Protein AF-Q0TXL8-F1 (afdb_monomer_lite)

Radius of gyration: 33.81 Å; chains: 1; bounding box: 106×69×89 Å

Organism: Phaeosphaeria nodorum (strain SN15 / ATCC MYA-4574 / FGSC 10173) (NCBI:txid321614)

pLDDT: mean 81.09, std 12.78, range [31.62, 95.88]

Structure (mmCIF, N/CA/C/O backbone):
data_AF-Q0TXL8-F1
#
_entry.id   AF-Q0TXL8-F1
#
loop_
_atom_site.group_PDB
_atom_site.id
_atom_site.type_symbol
_atom_site.label_atom_id
_atom_site.label_alt_id
_atom_site.label_comp_id
_atom_site.label_asym_id
_atom_site.label_entity_id
_atom_site.label_seq_id
_atom_site.pdbx_PDB_ins_code
_atom_site.Cartn_x
_atom_site.Cartn_y
_atom_site.Cartn_z
_atom_site.occupancy
_atom_site.B_iso_or_equiv
_atom_site.auth_seq_id
_atom_site.auth_comp_id
_atom_site.auth_asym_id
_atom_site.auth_atom_id
_atom_site.pdbx_PDB_model_num
ATOM 1 N N . MET A 1 1 ? 20.445 11.467 -22.852 1.00 56.72 1 MET A N 1
ATOM 2 C CA . MET A 1 1 ? 19.374 11.534 -23.866 1.00 56.72 1 MET A CA 1
ATOM 3 C C . MET A 1 1 ? 18.549 12.760 -23.551 1.00 56.72 1 MET A C 1
ATOM 5 O O . MET A 1 1 ? 18.000 12.810 -22.459 1.00 56.72 1 MET A O 1
ATOM 9 N N . GLN A 1 2 ? 18.540 13.765 -24.423 1.00 62.41 2 GLN A N 1
ATOM 10 C CA . GLN A 1 2 ? 17.634 14.899 -24.260 1.00 62.41 2 GLN A CA 1
ATOM 11 C C . GLN A 1 2 ? 16.339 14.538 -24.983 1.00 62.41 2 GLN A C 1
ATOM 13 O O . GLN A 1 2 ? 16.354 14.336 -26.190 1.00 62.41 2 GLN A O 1
ATOM 18 N N . TYR A 1 3 ? 15.254 14.383 -24.232 1.00 74.94 3 TYR A N 1
ATOM 19 C CA . TYR A 1 3 ? 13.990 13.873 -24.749 1.00 74.94 3 TYR A CA 1
ATOM 20 C C . TYR A 1 3 ? 12.882 14.898 -24.486 1.00 74.94 3 TYR A C 1
ATOM 22 O O . TYR A 1 3 ? 12.661 15.319 -23.347 1.00 74.94 3 TYR A O 1
ATOM 30 N N . LEU A 1 4 ? 12.237 15.363 -25.557 1.00 84.19 4 LEU A N 1
ATOM 31 C CA . LEU A 1 4 ? 11.213 16.405 -25.516 1.00 84.19 4 LEU A CA 1
ATOM 32 C C . LEU A 1 4 ? 9.826 15.771 -25.647 1.00 84.19 4 LEU A C 1
ATOM 34 O O . LEU A 1 4 ? 9.592 14.963 -26.540 1.00 84.19 4 LEU A O 1
ATOM 38 N N . SER A 1 5 ? 8.901 16.160 -24.771 1.00 84.06 5 SER A N 1
ATOM 39 C CA . SER A 1 5 ? 7.500 15.726 -24.806 1.00 84.06 5 SER A CA 1
ATOM 40 C C . SER A 1 5 ? 6.588 16.910 -24.504 1.00 84.06 5 SER A C 1
ATOM 42 O O . SER A 1 5 ? 6.912 17.732 -23.644 1.00 84.06 5 SER A O 1
ATOM 44 N N . LEU A 1 6 ? 5.452 16.992 -25.202 1.00 81.94 6 LEU A N 1
ATOM 45 C CA . LEU A 1 6 ? 4.417 18.003 -24.955 1.00 81.94 6 LEU A CA 1
ATOM 46 C C . LEU A 1 6 ? 3.639 17.719 -23.678 1.00 81.94 6 LEU A C 1
ATOM 48 O O . LEU A 1 6 ? 3.363 18.627 -22.898 1.00 81.94 6 LEU A O 1
ATOM 52 N N . THR A 1 7 ? 3.281 16.455 -23.480 1.00 81.75 7 THR A N 1
ATOM 53 C CA . THR A 1 7 ? 2.513 15.998 -22.330 1.00 81.75 7 THR A CA 1
ATOM 54 C C . THR A 1 7 ? 3.448 15.455 -21.255 1.00 81.75 7 THR A C 1
ATOM 56 O O . THR A 1 7 ? 4.485 14.854 -21.573 1.00 81.75 7 THR A O 1
ATOM 59 N N . PRO A 1 8 ? 3.105 15.648 -19.970 1.00 81.81 8 PRO A N 1
ATOM 60 C CA . PRO A 1 8 ? 3.844 15.022 -18.890 1.00 81.81 8 PRO A CA 1
ATOM 61 C C . PRO A 1 8 ? 3.716 13.501 -18.990 1.00 81.81 8 PRO A C 1
ATOM 63 O O . PRO A 1 8 ? 2.647 12.973 -19.295 1.00 81.81 8 PRO A O 1
ATOM 66 N N . ILE A 1 9 ? 4.807 12.791 -18.708 1.00 80.69 9 ILE A N 1
ATOM 67 C CA . ILE A 1 9 ? 4.791 11.325 -18.667 1.00 80.69 9 ILE A CA 1
ATOM 68 C C . ILE A 1 9 ? 3.831 10.837 -17.572 1.00 80.69 9 ILE A C 1
ATOM 70 O O . ILE A 1 9 ? 3.977 11.192 -16.400 1.00 80.69 9 ILE A O 1
ATOM 74 N N . ALA A 1 10 ? 2.882 9.976 -17.949 1.00 76.12 10 ALA A N 1
ATOM 75 C CA . ALA A 1 10 ? 1.952 9.337 -17.025 1.00 76.12 10 ALA A CA 1
ATOM 76 C C . ALA A 1 10 ? 2.601 8.124 -16.335 1.00 76.12 10 ALA A C 1
ATOM 78 O O . ALA A 1 10 ? 2.875 7.102 -16.964 1.00 76.12 10 ALA A O 1
ATOM 79 N N . LEU A 1 11 ? 2.824 8.214 -15.021 1.00 76.50 11 LEU A N 1
ATOM 80 C CA . LEU A 1 11 ? 3.403 7.112 -14.241 1.00 76.50 11 LEU A CA 1
ATOM 81 C C . LEU A 1 11 ? 2.407 5.966 -13.979 1.00 76.50 11 LEU A C 1
ATOM 83 O O . LEU A 1 11 ? 2.832 4.822 -13.872 1.00 76.50 11 LEU A O 1
ATOM 87 N N . ALA A 1 12 ? 1.102 6.246 -13.933 1.00 71.75 12 ALA A N 1
ATOM 88 C CA . ALA A 1 12 ? 0.036 5.240 -13.838 1.00 71.75 12 ALA A CA 1
ATOM 89 C C . ALA A 1 12 ? -0.529 4.898 -15.228 1.00 71.75 12 ALA A C 1
ATOM 91 O O . ALA A 1 12 ? -0.406 5.718 -16.140 1.00 71.75 12 ALA A O 1
ATOM 92 N N . LEU A 1 13 ? -1.126 3.709 -15.392 1.00 66.50 13 LEU A N 1
ATOM 93 C CA . LEU A 1 13 ? -1.783 3.290 -16.641 1.00 66.50 13 LEU A CA 1
ATOM 94 C C . LEU A 1 13 ? -2.999 4.181 -16.953 1.00 66.50 13 LEU A C 1
ATOM 96 O O . LEU A 1 13 ? -3.841 4.417 -16.084 1.00 66.50 13 LEU A O 1
ATOM 100 N N . ASP A 1 14 ? -3.083 4.658 -18.200 1.00 54.38 14 ASP A N 1
ATOM 101 C CA . ASP A 1 14 ? -4.099 5.616 -18.675 1.00 54.38 14 ASP A CA 1
ATOM 102 C C . ASP A 1 14 ? -5.503 4.982 -18.786 1.00 54.38 14 ASP A C 1
ATOM 104 O O . ASP A 1 14 ? -6.518 5.666 -18.654 1.00 54.38 14 ASP A O 1
ATOM 108 N N . ASP A 1 15 ? -5.581 3.649 -18.895 1.00 49.91 15 ASP A N 1
ATOM 109 C CA . ASP A 1 15 ? -6.841 2.887 -18.976 1.00 49.91 15 ASP A CA 1
ATOM 110 C C . ASP A 1 15 ? -7.760 3.107 -17.763 1.00 49.91 15 ASP A C 1
ATOM 112 O O . ASP A 1 15 ? -8.977 2.941 -17.844 1.00 49.91 15 ASP A O 1
ATOM 116 N N . LYS A 1 16 ? -7.208 3.556 -16.628 1.00 49.69 16 LYS A N 1
ATOM 117 C CA . LYS A 1 16 ? -7.986 3.885 -15.424 1.00 49.69 16 LYS A CA 1
ATOM 118 C C . LYS A 1 16 ? -8.572 5.295 -15.422 1.00 49.69 16 LYS A C 1
ATOM 120 O O . LYS A 1 16 ? -9.479 5.552 -14.635 1.00 49.69 16 LYS A O 1
ATOM 125 N N . ILE A 1 17 ? -8.110 6.191 -16.296 1.00 40.09 17 ILE A N 1
ATOM 126 C CA . ILE A 1 17 ? -8.657 7.552 -16.430 1.00 40.09 17 ILE A CA 1
ATOM 127 C C . ILE A 1 17 ? -9.973 7.527 -17.235 1.00 40.09 17 ILE A C 1
ATOM 129 O O . ILE A 1 17 ? -10.824 8.399 -17.053 1.00 40.09 17 ILE A O 1
ATOM 133 N N . ARG A 1 18 ? -10.196 6.487 -18.057 1.00 31.62 18 ARG A N 1
ATOM 134 C CA . ARG A 1 18 ? -11.408 6.311 -18.881 1.00 31.62 18 ARG A CA 1
ATOM 135 C C . ARG A 1 18 ? -12.488 5.397 -18.297 1.00 31.62 18 ARG A C 1
ATOM 137 O O . ARG A 1 18 ? -13.559 5.327 -18.891 1.00 31.62 18 ARG A O 1
ATOM 144 N N . HIS A 1 19 ? -12.269 4.763 -17.142 1.00 33.50 19 HIS A N 1
ATOM 145 C CA . HIS A 1 19 ? -13.317 4.026 -16.423 1.00 33.50 19 HIS A CA 1
ATOM 146 C C . HIS A 1 19 ? -13.892 4.860 -15.266 1.00 33.50 19 HIS A C 1
ATOM 148 O O . HIS A 1 19 ? -13.381 4.802 -14.144 1.00 33.50 19 HIS A O 1
ATOM 154 N N . PRO A 1 20 ? -14.971 5.631 -15.495 1.00 35.94 20 PRO A N 1
ATOM 155 C CA . PRO A 1 20 ? -15.720 6.289 -14.436 1.00 35.94 20 PRO A CA 1
ATOM 156 C C . PRO A 1 20 ? -16.658 5.281 -13.756 1.00 35.94 20 PRO A C 1
ATOM 158 O O . PRO A 1 20 ? -17.871 5.410 -13.853 1.00 35.94 20 PRO A O 1
ATOM 161 N N . SER A 1 21 ? -16.126 4.252 -13.098 1.00 37.69 21 SER A N 1
ATOM 162 C CA . SER A 1 21 ? -16.946 3.378 -12.248 1.00 37.69 21 SER A CA 1
ATOM 163 C C . SER A 1 21 ? -16.075 2.502 -11.358 1.00 37.69 21 SER A C 1
ATOM 165 O O . SER A 1 21 ? -15.534 1.496 -11.811 1.00 37.69 21 SER A O 1
ATOM 167 N N . TRP A 1 22 ? -15.974 2.857 -10.080 1.00 37.03 22 TRP A N 1
ATOM 168 C CA . TRP A 1 22 ? -15.694 1.872 -9.037 1.00 37.03 22 TRP A CA 1
ATOM 169 C C . TRP A 1 22 ? -16.624 2.180 -7.869 1.00 37.03 22 TRP A C 1
ATOM 171 O O . TRP A 1 22 ? -16.309 2.975 -6.984 1.00 37.03 22 TRP A O 1
ATOM 181 N N . ASP A 1 23 ? -17.808 1.577 -7.959 1.00 40.09 23 ASP A N 1
ATOM 182 C CA . ASP A 1 23 ? -18.954 1.750 -7.078 1.00 40.09 23 ASP A CA 1
ATOM 183 C C . ASP A 1 23 ? -18.609 1.425 -5.620 1.00 40.09 23 ASP A C 1
ATOM 185 O O . ASP A 1 23 ? -18.385 0.272 -5.244 1.00 40.09 23 ASP A O 1
ATOM 189 N N . ALA A 1 24 ? -18.571 2.465 -4.789 1.00 37.16 24 ALA A N 1
ATOM 190 C CA . ALA A 1 24 ? -19.010 2.416 -3.394 1.00 37.16 24 ALA A CA 1
ATOM 191 C C . ALA A 1 24 ? -19.068 3.828 -2.802 1.00 37.16 24 ALA A C 1
ATOM 193 O O . ALA A 1 24 ? -18.253 4.199 -1.959 1.00 37.16 24 ALA A O 1
ATOM 194 N N . ALA A 1 25 ? -20.044 4.599 -3.278 1.00 40.66 25 ALA A N 1
ATOM 195 C CA . ALA A 1 25 ? -20.776 5.622 -2.530 1.00 40.66 25 ALA A CA 1
ATOM 196 C C . ALA A 1 25 ? -21.953 6.084 -3.410 1.00 40.66 25 ALA A C 1
ATOM 198 O O . ALA A 1 25 ? -22.008 7.244 -3.813 1.00 40.66 25 ALA A O 1
ATOM 199 N N . PHE A 1 26 ? -22.852 5.157 -3.769 1.00 40.50 26 PHE A N 1
ATOM 200 C CA . PHE A 1 26 ? -23.896 5.363 -4.788 1.00 40.50 26 PHE A CA 1
ATOM 201 C C . PHE A 1 26 ? -24.710 6.657 -4.564 1.00 40.50 26 PHE A C 1
ATOM 203 O O . PHE A 1 26 ? -24.954 7.397 -5.509 1.00 40.50 26 PHE A O 1
ATOM 210 N N . GLU A 1 27 ? -24.995 7.036 -3.314 1.00 44.97 27 GLU A N 1
ATOM 211 C CA . GLU A 1 27 ? -25.793 8.236 -3.009 1.00 44.97 27 GLU A CA 1
ATOM 212 C C . GLU A 1 27 ? -25.020 9.568 -3.002 1.00 44.97 27 GLU A C 1
ATOM 214 O O . GLU A 1 27 ? -25.599 10.641 -3.213 1.00 44.97 27 GLU A O 1
ATOM 219 N N . GLU A 1 28 ? -23.720 9.551 -2.701 1.00 49.50 28 GLU A N 1
ATOM 220 C CA . GLU A 1 28 ? -22.898 10.771 -2.688 1.00 49.50 28 GLU A CA 1
ATOM 221 C C . GLU A 1 28 ? -22.276 11.022 -4.065 1.00 49.50 28 GLU A C 1
ATOM 223 O O . GLU A 1 28 ? -22.143 12.170 -4.497 1.00 49.50 28 GLU A O 1
ATOM 228 N N . GLU A 1 29 ? -21.993 9.946 -4.800 1.00 45.44 29 GLU A N 1
ATOM 229 C CA . GLU A 1 29 ? -21.560 9.987 -6.187 1.00 45.44 29 GLU A CA 1
ATOM 230 C C . GLU A 1 29 ? -22.698 10.396 -7.125 1.00 45.44 29 GLU A C 1
ATOM 232 O O . GLU A 1 29 ? -22.453 11.193 -8.023 1.00 45.44 29 GLU A O 1
ATOM 237 N N . GLU A 1 30 ? -23.949 9.973 -6.903 1.00 51.06 30 GLU A N 1
ATOM 238 C CA . GLU A 1 30 ? -25.090 10.506 -7.663 1.00 51.06 30 GLU A CA 1
ATOM 239 C C . GLU A 1 30 ? -25.278 12.002 -7.432 1.00 51.06 30 GLU A C 1
ATOM 241 O O . GLU A 1 30 ? -25.480 12.752 -8.388 1.00 51.06 30 GLU A O 1
ATOM 246 N N . ARG A 1 31 ? -25.120 12.478 -6.191 1.00 56.12 31 ARG A N 1
ATOM 247 C CA . ARG A 1 31 ? -25.151 13.916 -5.889 1.00 56.12 31 ARG A CA 1
ATOM 248 C C . ARG A 1 31 ? -23.994 14.666 -6.544 1.00 56.12 31 ARG A C 1
ATOM 250 O O . ARG A 1 31 ? -24.201 15.759 -7.076 1.00 56.12 31 ARG A O 1
ATOM 257 N N . GLU A 1 32 ? -22.789 14.098 -6.566 1.00 59.81 32 GLU A N 1
ATOM 258 C CA . GLU A 1 32 ? -21.654 14.689 -7.281 1.00 59.81 32 GLU A CA 1
ATOM 259 C C . GLU A 1 32 ? -21.799 14.622 -8.803 1.00 59.81 32 GLU A C 1
ATOM 261 O O . GLU A 1 32 ? -21.449 15.594 -9.469 1.00 59.81 32 GLU A O 1
ATOM 266 N N . ARG A 1 33 ? -22.350 13.541 -9.364 1.00 61.72 33 ARG A N 1
ATOM 267 C CA . ARG A 1 33 ? -22.678 13.407 -10.791 1.00 61.72 33 ARG A CA 1
ATOM 268 C C . ARG A 1 33 ? -23.729 14.428 -11.183 1.00 61.72 33 ARG A C 1
ATOM 270 O O . ARG A 1 33 ? -23.522 15.141 -12.157 1.00 61.72 33 ARG A O 1
ATOM 277 N N . GLN A 1 34 ? -24.787 14.593 -10.393 1.00 75.31 34 GLN A N 1
ATOM 278 C CA . GLN A 1 34 ? -25.796 15.631 -10.603 1.00 75.31 34 GLN A CA 1
ATOM 279 C C . GLN A 1 34 ? -25.189 17.035 -10.491 1.00 75.31 34 GLN A C 1
ATOM 281 O O . GLN A 1 34 ? -25.485 17.903 -11.308 1.00 75.31 34 GLN A O 1
ATOM 286 N N . ARG A 1 35 ? -24.294 17.279 -9.524 1.00 79.81 35 ARG A N 1
ATOM 287 C CA . ARG A 1 35 ? -23.595 18.567 -9.390 1.00 79.81 35 ARG A CA 1
ATOM 288 C C . ARG A 1 35 ? -22.661 18.836 -10.571 1.00 79.81 35 ARG A C 1
ATOM 290 O O . ARG A 1 35 ? -22.640 19.959 -11.068 1.00 79.81 35 ARG A O 1
ATOM 297 N N . LYS A 1 36 ? -21.913 17.829 -11.031 1.00 75.56 36 LYS A N 1
ATOM 298 C CA . LYS A 1 36 ? -21.054 17.899 -12.222 1.00 75.56 36 LYS A CA 1
ATOM 299 C C . LYS A 1 36 ? -21.884 18.100 -13.485 1.00 75.56 36 LYS A C 1
ATOM 301 O O . LYS A 1 36 ? -21.520 18.947 -14.282 1.00 75.56 36 LYS A O 1
ATOM 306 N N . ALA A 1 37 ? -23.020 17.423 -13.629 1.00 82.06 37 ALA A N 1
ATOM 307 C CA . ALA A 1 37 ? -23.952 17.623 -14.736 1.00 82.06 37 ALA A CA 1
ATOM 308 C C . ALA A 1 37 ? -24.493 19.060 -14.757 1.00 82.06 37 ALA A C 1
ATOM 310 O O . ALA A 1 37 ? -24.412 19.723 -15.786 1.00 82.06 37 ALA A O 1
ATOM 311 N N . ARG A 1 38 ? -24.911 19.599 -13.600 1.00 84.50 38 ARG A N 1
ATOM 312 C CA . ARG A 1 38 ? -25.309 21.014 -13.462 1.00 84.50 38 ARG A CA 1
ATOM 313 C C . ARG A 1 38 ? -24.158 21.981 -13.755 1.00 84.50 38 ARG A C 1
ATOM 315 O O . ARG A 1 38 ? -24.383 23.053 -14.305 1.00 84.50 38 ARG A O 1
ATOM 322 N N . LEU A 1 39 ? -22.923 21.637 -13.382 1.00 81.62 39 LEU A N 1
ATOM 323 C CA . LEU A 1 39 ? -21.729 22.422 -13.719 1.00 81.62 39 LEU A CA 1
ATOM 324 C C . LEU A 1 39 ? -21.423 22.371 -15.216 1.00 81.62 39 LEU A C 1
ATOM 326 O O . LEU A 1 39 ? -21.069 23.397 -15.773 1.00 81.62 39 LEU A O 1
ATOM 330 N N . VAL A 1 40 ? -21.593 21.221 -15.868 1.00 80.50 40 VAL A N 1
ATOM 331 C CA . VAL A 1 40 ? -21.452 21.062 -17.320 1.00 80.50 40 VAL A CA 1
ATOM 332 C C . VAL A 1 40 ? -22.535 21.853 -18.051 1.00 80.50 40 VAL A C 1
ATOM 334 O O . VAL A 1 40 ? -22.221 22.539 -19.014 1.00 80.50 40 VAL A O 1
ATOM 337 N N . GLU A 1 41 ? -23.782 21.851 -17.575 1.00 83.75 41 GLU A N 1
ATOM 338 C CA . GLU A 1 41 ? -24.828 22.742 -18.097 1.00 83.75 41 GLU A CA 1
ATOM 339 C C . GLU A 1 41 ? -24.472 24.218 -17.901 1.00 83.75 41 GLU A C 1
ATOM 341 O O . GLU A 1 41 ? -24.547 24.995 -18.848 1.00 83.75 41 GLU A O 1
ATOM 346 N N . LYS A 1 42 ? -23.985 24.613 -16.719 1.00 80.00 42 LYS A N 1
ATOM 347 C CA . LYS A 1 42 ? -23.489 25.981 -16.486 1.00 80.00 42 LYS A CA 1
ATOM 348 C C . LYS A 1 42 ? -22.271 26.339 -17.340 1.00 80.00 42 LYS A C 1
ATOM 350 O O . LYS A 1 42 ? -22.129 27.498 -17.721 1.00 80.00 42 LYS A O 1
ATOM 355 N N . LEU A 1 43 ? -21.406 25.374 -17.642 1.00 73.31 43 LEU A N 1
ATOM 356 C CA . LEU A 1 43 ? -20.269 25.537 -18.545 1.00 73.31 43 LEU A CA 1
ATOM 357 C C . LEU A 1 43 ? -20.727 25.671 -19.993 1.00 73.31 43 LEU A C 1
ATOM 359 O O . LEU A 1 43 ? -20.118 26.447 -20.705 1.00 73.31 43 LEU A O 1
ATOM 363 N N . LYS A 1 44 ? -21.808 25.002 -20.418 1.00 71.75 44 LYS A N 1
ATOM 364 C CA . LYS A 1 44 ? -22.435 25.237 -21.733 1.00 71.75 44 LYS A CA 1
ATOM 365 C C . LYS A 1 44 ? -23.011 26.653 -21.848 1.00 71.75 44 LYS A C 1
ATOM 367 O O . LYS A 1 44 ? -23.018 27.210 -22.939 1.00 71.75 44 LYS A O 1
ATOM 372 N N . LEU A 1 45 ? -23.473 27.231 -20.733 1.00 75.25 45 LEU A N 1
ATOM 373 C CA . LEU A 1 45 ? -23.918 28.632 -20.660 1.00 75.25 45 LEU A CA 1
ATOM 374 C C . LEU A 1 45 ? -22.749 29.634 -20.680 1.00 75.25 45 LEU A C 1
ATOM 376 O O . LEU A 1 45 ? -22.966 30.810 -20.956 1.00 75.25 45 LEU A O 1
ATOM 380 N N . HIS A 1 46 ? -21.521 29.192 -20.394 1.00 65.44 46 HIS A N 1
ATOM 381 C CA . HIS A 1 46 ? -20.319 29.988 -20.621 1.00 65.44 46 HIS A CA 1
ATOM 382 C C . HIS A 1 46 ? -19.789 29.673 -22.021 1.00 65.44 46 HIS A C 1
ATOM 384 O O . HIS A 1 46 ? -19.525 28.523 -22.354 1.00 65.44 46 HIS A O 1
ATOM 390 N N . THR A 1 47 ? -19.550 30.682 -22.853 1.00 57.59 47 THR A N 1
ATOM 391 C CA . THR A 1 47 ? -18.769 30.502 -24.084 1.00 57.59 47 THR A CA 1
ATOM 392 C C . THR A 1 47 ? -17.305 30.259 -23.727 1.00 57.59 47 THR A C 1
ATOM 394 O O . THR A 1 47 ? -16.450 31.129 -23.878 1.00 57.59 47 THR A O 1
ATOM 397 N N . VAL A 1 48 ? -16.988 29.058 -23.241 1.00 56.62 48 VAL A N 1
ATOM 398 C CA . VAL A 1 48 ? -15.631 28.530 -23.319 1.00 56.62 48 VAL A CA 1
ATOM 399 C C . VAL A 1 48 ? -15.429 28.197 -24.789 1.00 56.62 48 VAL A C 1
ATOM 401 O O . VAL A 1 48 ? -15.767 27.109 -25.249 1.00 56.62 48 VAL A O 1
ATOM 404 N N . ILE A 1 49 ? -14.951 29.178 -25.556 1.00 59.28 49 ILE A N 1
ATOM 405 C CA . ILE A 1 49 ? -14.560 28.981 -26.950 1.00 59.28 49 ILE A CA 1
ATOM 406 C C . ILE A 1 49 ? -13.307 28.102 -26.920 1.00 59.28 49 ILE A C 1
ATOM 408 O O . ILE A 1 49 ? -12.181 28.595 -26.962 1.00 59.28 49 ILE A O 1
ATOM 412 N N . SER A 1 50 ? -13.496 26.789 -26.795 1.00 59.59 50 SER A N 1
ATOM 413 C CA . SER A 1 50 ? -12.465 25.828 -27.157 1.00 59.59 50 SER A CA 1
ATOM 414 C C . SER A 1 50 ? -12.319 25.952 -28.666 1.00 59.59 50 SER A C 1
ATOM 416 O O . SER A 1 50 ? -13.138 25.448 -29.435 1.00 59.59 50 SER A O 1
ATOM 418 N N . ARG A 1 51 ? -11.352 26.768 -29.090 1.00 75.06 51 ARG A N 1
ATOM 419 C CA . ARG A 1 51 ? -11.038 26.901 -30.507 1.00 75.06 51 ARG A CA 1
ATOM 420 C C . ARG A 1 51 ? -10.579 25.524 -30.986 1.00 75.06 51 ARG A C 1
ATOM 422 O O . ARG A 1 51 ? -9.780 24.900 -30.283 1.00 75.06 51 ARG A O 1
ATOM 429 N N . PRO A 1 52 ? -11.072 25.041 -32.139 1.00 76.44 52 PRO A N 1
ATOM 430 C CA . PRO A 1 52 ? -10.513 23.837 -32.724 1.00 76.44 52 PRO A CA 1
ATOM 431 C C . PRO A 1 52 ? -9.003 24.054 -32.897 1.00 76.44 52 PRO A C 1
ATOM 433 O O . PRO A 1 52 ? -8.604 25.158 -33.290 1.00 76.44 52 PRO A O 1
ATOM 436 N N . PRO A 1 53 ? -8.170 23.052 -32.564 1.00 78.38 53 PRO A N 1
ATOM 437 C CA . PRO A 1 53 ? -6.729 23.190 -32.680 1.00 78.38 53 PRO A CA 1
ATOM 438 C C . PRO A 1 53 ? -6.384 23.588 -34.113 1.00 78.38 53 PRO A C 1
ATOM 440 O O . PRO A 1 53 ? -6.886 23.008 -35.080 1.00 78.38 53 PRO A O 1
ATOM 443 N N . SER A 1 54 ? -5.550 24.613 -34.255 1.00 87.81 54 SER A N 1
ATOM 444 C CA . SER A 1 54 ? -5.075 25.037 -35.568 1.00 87.81 54 SER A CA 1
ATOM 445 C C . SER A 1 54 ? -4.255 23.919 -36.220 1.00 87.81 54 SER A C 1
ATOM 447 O O . SER A 1 54 ? -3.665 23.085 -35.533 1.00 87.81 54 SER A O 1
ATOM 449 N N . GLN A 1 55 ? -4.134 23.924 -37.551 1.00 87.19 55 GLN A N 1
ATOM 450 C CA . GLN A 1 55 ? -3.286 22.949 -38.258 1.00 87.19 55 GLN A CA 1
ATOM 451 C C . GLN A 1 55 ? -1.842 22.924 -37.721 1.00 87.19 55 GLN A C 1
ATOM 453 O O . GLN A 1 55 ? -1.217 21.869 -37.672 1.00 87.19 55 GLN A O 1
ATOM 458 N N . LYS A 1 56 ? -1.324 24.074 -37.261 1.00 86.00 56 LYS A N 1
ATOM 459 C CA . LYS A 1 56 ? 0.015 24.189 -36.664 1.00 86.00 56 LYS A CA 1
ATOM 460 C C . LYS A 1 56 ? 0.103 23.520 -35.290 1.00 86.00 56 LYS A C 1
ATOM 462 O O . LYS A 1 56 ? 1.094 22.860 -35.002 1.00 86.00 56 LYS A O 1
ATOM 467 N N . GLU A 1 57 ? -0.926 23.664 -34.457 1.00 83.56 57 GLU A N 1
ATOM 468 C CA . GLU A 1 57 ? -1.001 22.996 -33.150 1.00 83.56 57 GLU A CA 1
ATOM 469 C C . GLU A 1 57 ? -1.182 21.483 -33.308 1.00 83.56 57 GLU A C 1
ATOM 471 O O . GLU A 1 57 ? -0.556 20.714 -32.584 1.00 83.56 57 GLU A O 1
ATOM 476 N N . ALA A 1 58 ? -1.966 21.052 -34.301 1.00 86.06 58 ALA A N 1
ATOM 477 C CA . ALA A 1 58 ? -2.140 19.639 -34.628 1.00 86.06 58 ALA A CA 1
ATOM 478 C C . ALA A 1 58 ? -0.847 18.984 -35.150 1.00 86.06 58 ALA A C 1
ATOM 480 O O . ALA A 1 58 ? -0.619 17.803 -34.903 1.00 86.06 58 ALA A O 1
ATOM 481 N N . ALA A 1 59 ? 0.020 19.744 -35.829 1.00 88.88 59 ALA A N 1
ATOM 482 C CA . ALA A 1 59 ? 1.320 19.267 -36.309 1.00 88.88 59 ALA A CA 1
ATOM 483 C C . ALA A 1 59 ? 2.412 19.240 -35.220 1.00 88.88 59 ALA A C 1
ATOM 485 O O . ALA A 1 59 ? 3.446 18.596 -35.399 1.00 88.88 59 ALA A O 1
ATOM 486 N N . LEU A 1 60 ? 2.210 19.921 -34.088 1.00 87.12 60 LEU A N 1
ATOM 487 C CA . LEU A 1 60 ? 3.224 20.076 -33.041 1.00 87.12 60 LEU A CA 1
ATOM 488 C C . LEU A 1 60 ? 3.760 18.744 -32.468 1.00 87.12 60 LEU A C 1
ATOM 490 O O . LEU A 1 60 ? 4.977 18.651 -32.290 1.00 87.12 60 LEU A O 1
ATOM 494 N N . PRO A 1 61 ? 2.933 17.706 -32.209 1.00 86.00 61 PRO A N 1
ATOM 495 C CA . PRO A 1 61 ? 3.433 16.404 -31.763 1.00 86.00 61 PRO A CA 1
ATOM 496 C C . PRO A 1 61 ? 4.401 15.778 -32.774 1.00 86.00 61 PRO A C 1
ATOM 498 O O . PRO A 1 61 ? 5.498 15.371 -32.399 1.00 86.00 61 PRO A O 1
ATOM 501 N N . MET A 1 62 ? 4.042 15.803 -34.063 1.00 86.88 62 MET A N 1
ATOM 502 C CA . MET A 1 62 ? 4.869 15.278 -35.154 1.00 86.88 62 MET A CA 1
ATOM 503 C C . MET A 1 62 ? 6.205 16.024 -35.260 1.00 86.88 62 MET A C 1
ATOM 505 O O . MET A 1 62 ? 7.255 15.403 -35.411 1.00 86.88 62 MET A O 1
ATOM 509 N N . LEU A 1 63 ? 6.188 17.357 -35.149 1.00 89.12 63 LEU A N 1
ATOM 510 C CA . LEU A 1 63 ? 7.408 18.170 -35.197 1.00 89.12 63 LEU A CA 1
ATOM 511 C C . LEU A 1 63 ? 8.365 17.827 -34.049 1.00 89.12 63 LEU A C 1
ATOM 513 O O . LEU A 1 63 ? 9.577 17.774 -34.242 1.00 89.12 63 LEU A O 1
ATOM 517 N N . ILE A 1 64 ? 7.839 17.573 -32.851 1.00 87.69 64 ILE A N 1
ATOM 518 C CA . ILE A 1 64 ? 8.660 17.207 -31.692 1.00 87.69 64 ILE A CA 1
ATOM 519 C C . ILE A 1 64 ? 9.235 15.802 -31.838 1.00 87.69 64 ILE A C 1
ATOM 521 O O . ILE A 1 64 ? 10.403 15.594 -31.511 1.00 87.69 64 ILE A O 1
ATOM 525 N N . GLU A 1 65 ? 8.465 14.860 -32.380 1.00 85.12 65 GLU A N 1
ATOM 526 C CA . GLU A 1 65 ? 8.983 13.539 -32.738 1.00 85.12 65 GLU A CA 1
ATOM 527 C C . GLU A 1 65 ? 10.126 13.649 -33.750 1.00 85.12 65 GLU A C 1
ATOM 529 O O . GLU A 1 65 ? 11.185 13.073 -33.525 1.00 85.12 65 GLU A O 1
ATOM 534 N N . GLN A 1 66 ? 9.986 14.472 -34.793 1.00 88.12 66 GLN A N 1
ATOM 535 C CA . GLN A 1 66 ? 11.061 14.717 -35.760 1.00 88.12 66 GLN A CA 1
ATOM 536 C C . GLN A 1 66 ? 12.317 15.318 -35.114 1.00 88.12 66 GLN A C 1
ATOM 538 O O . GLN A 1 66 ? 13.430 14.895 -35.431 1.00 88.12 66 GLN A O 1
ATOM 543 N N . VAL A 1 67 ? 12.160 16.274 -34.190 1.00 88.50 67 VAL A N 1
ATOM 544 C CA . VAL A 1 67 ? 13.285 16.852 -33.435 1.00 88.50 67 VAL A CA 1
ATOM 545 C C . VAL A 1 67 ? 13.984 15.780 -32.595 1.00 88.50 67 VAL A C 1
ATOM 547 O O . VAL A 1 67 ? 15.213 15.699 -32.615 1.00 88.50 67 VAL A O 1
ATOM 550 N N . ASN A 1 68 ? 13.222 14.934 -31.896 1.00 87.69 68 ASN A N 1
ATOM 551 C CA . ASN A 1 68 ? 13.771 13.831 -31.107 1.00 87.69 68 ASN A CA 1
ATOM 552 C C . ASN A 1 68 ? 14.507 12.813 -31.999 1.00 87.69 68 ASN A C 1
ATOM 554 O O . ASN A 1 68 ? 15.632 12.433 -31.674 1.00 87.69 68 ASN A O 1
ATOM 558 N N . CYS A 1 69 ? 13.919 12.414 -33.134 1.00 88.12 69 CYS A N 1
ATOM 559 C CA . CYS A 1 69 ? 14.530 11.494 -34.100 1.00 88.12 69 CYS A CA 1
ATOM 560 C C . CYS A 1 69 ? 15.831 12.059 -34.682 1.00 88.12 69 CYS A C 1
ATOM 562 O O . CYS A 1 69 ? 16.835 11.357 -34.757 1.00 88.12 69 CYS A O 1
ATOM 564 N N . SER A 1 70 ? 15.834 13.338 -35.067 1.00 90.25 70 SER A N 1
ATOM 565 C CA . SER A 1 70 ? 17.017 14.019 -35.607 1.00 90.25 70 SER A CA 1
ATOM 566 C C . SER A 1 70 ? 18.151 14.085 -34.580 1.00 90.25 70 SER A C 1
ATOM 568 O O . SER A 1 70 ? 19.308 13.798 -34.897 1.00 90.25 70 SER A O 1
ATOM 570 N N . TRP A 1 71 ? 17.819 14.387 -33.320 1.00 87.31 71 TRP A N 1
ATOM 571 C CA . TRP A 1 71 ? 18.788 14.382 -32.227 1.00 87.31 71 TRP A CA 1
ATOM 572 C C . TRP A 1 71 ? 19.373 12.984 -31.980 1.00 87.31 71 TRP A C 1
ATOM 574 O O . TRP A 1 71 ? 20.590 12.850 -31.851 1.00 87.31 71 TRP A O 1
ATOM 584 N N . GLU A 1 72 ? 18.529 11.948 -31.948 1.00 87.31 72 GLU A N 1
ATOM 585 C CA . GLU A 1 72 ? 18.956 10.555 -31.773 1.00 87.31 72 GLU A CA 1
ATOM 586 C C . GLU A 1 72 ? 19.857 10.092 -32.923 1.00 87.31 72 GLU A C 1
ATOM 588 O O . GLU A 1 72 ? 20.933 9.548 -32.676 1.00 87.31 72 GLU A O 1
ATOM 593 N N . LEU A 1 73 ? 19.468 10.374 -34.169 1.00 89.19 73 LEU A N 1
ATOM 594 C CA . LEU A 1 73 ? 20.257 10.055 -35.357 1.00 89.19 73 LEU A CA 1
ATOM 595 C C . LEU A 1 73 ? 21.633 10.723 -35.304 1.00 89.19 73 LEU A C 1
ATOM 597 O O . LEU A 1 73 ? 22.645 10.060 -35.516 1.00 89.19 73 LEU A O 1
ATOM 601 N N . ASN A 1 74 ? 21.691 12.015 -34.969 1.00 90.38 74 ASN A N 1
ATOM 602 C CA . ASN A 1 74 ? 22.959 12.722 -34.820 1.00 90.38 74 ASN A CA 1
ATOM 603 C C . ASN A 1 74 ? 23.815 12.117 -33.694 1.00 90.38 74 ASN A C 1
ATOM 605 O O . ASN A 1 74 ? 25.012 11.918 -33.879 1.00 90.38 74 ASN A O 1
ATOM 609 N N . ALA A 1 75 ? 23.222 11.777 -32.547 1.00 87.88 75 ALA A N 1
ATOM 610 C CA . ALA A 1 75 ? 23.945 11.150 -31.441 1.00 87.88 75 ALA A CA 1
ATOM 611 C C . ALA A 1 75 ? 24.531 9.778 -31.825 1.00 87.88 75 ALA A C 1
ATOM 613 O O . ALA A 1 75 ? 25.692 9.502 -31.515 1.00 87.88 75 ALA A O 1
ATOM 614 N N . LEU A 1 76 ? 23.760 8.950 -32.538 1.00 87.62 76 LEU A N 1
ATOM 615 C CA . LEU A 1 76 ? 24.214 7.655 -33.053 1.00 87.62 76 LEU A CA 1
ATOM 616 C C . LEU A 1 76 ? 25.322 7.812 -34.099 1.00 87.62 76 LEU A C 1
ATOM 618 O O . LEU A 1 76 ? 26.323 7.100 -34.043 1.00 87.62 76 LEU A O 1
ATOM 622 N N . LEU A 1 77 ? 25.187 8.763 -35.028 1.00 89.62 77 LEU A N 1
ATOM 623 C CA . LEU A 1 77 ? 26.229 9.053 -36.015 1.00 89.62 77 LEU A CA 1
ATOM 624 C C . LEU A 1 77 ? 27.529 9.496 -35.345 1.00 89.62 77 LEU A C 1
ATOM 626 O O . LEU A 1 77 ? 28.584 8.989 -35.704 1.00 89.62 77 LEU A O 1
ATOM 630 N N . GLN A 1 78 ? 27.463 10.387 -34.352 1.00 89.94 78 GLN A N 1
ATOM 631 C CA . GLN A 1 78 ? 28.642 10.849 -33.614 1.00 89.94 78 GLN A CA 1
ATOM 632 C C . GLN A 1 78 ? 29.318 9.713 -32.835 1.00 89.94 78 GLN A C 1
ATOM 634 O O . GLN A 1 78 ? 30.543 9.622 -32.842 1.00 89.94 78 GLN A O 1
ATOM 639 N N . GLN A 1 79 ? 28.547 8.811 -32.213 1.00 88.69 79 GLN A N 1
ATOM 640 C CA . GLN A 1 79 ? 29.110 7.618 -31.565 1.00 88.69 79 GLN A CA 1
ATOM 641 C C . GLN A 1 79 ? 29.819 6.693 -32.559 1.00 88.69 79 GLN A C 1
ATOM 643 O O . GLN A 1 79 ? 30.867 6.137 -32.241 1.00 88.69 79 GLN A O 1
ATOM 648 N N . ASN A 1 80 ? 29.268 6.551 -33.764 1.00 88.12 80 ASN A N 1
ATOM 649 C CA . ASN A 1 80 ? 29.764 5.612 -34.766 1.00 88.12 80 ASN A CA 1
ATOM 650 C C . ASN A 1 80 ? 30.770 6.232 -35.748 1.00 88.12 80 ASN A C 1
ATOM 652 O O . ASN A 1 80 ? 31.342 5.510 -36.562 1.00 88.12 80 ASN A O 1
ATOM 656 N N . ILE A 1 81 ? 31.039 7.539 -35.670 1.00 85.94 81 ILE A N 1
ATOM 657 C CA . ILE A 1 81 ? 31.887 8.254 -36.636 1.00 85.94 81 ILE A CA 1
ATOM 658 C C . ILE A 1 81 ? 33.328 7.723 -36.653 1.00 85.94 81 ILE A C 1
ATOM 660 O O . ILE A 1 81 ? 33.977 7.718 -37.696 1.00 85.94 81 ILE A O 1
ATOM 664 N N . GLY A 1 82 ? 33.806 7.202 -35.516 1.00 80.31 82 GLY A N 1
ATOM 665 C CA . GLY A 1 82 ? 35.118 6.562 -35.396 1.00 80.31 82 GLY A CA 1
ATOM 666 C C . GLY A 1 82 ? 35.213 5.201 -36.094 1.00 80.31 82 GLY A C 1
ATOM 667 O O . GLY A 1 82 ? 36.296 4.816 -36.522 1.00 80.31 82 GLY A O 1
ATOM 668 N N . MET A 1 83 ? 34.087 4.500 -36.276 1.00 78.44 83 MET A N 1
ATOM 669 C CA . MET A 1 83 ? 34.036 3.232 -37.019 1.00 78.44 83 MET A CA 1
ATOM 670 C C . MET A 1 83 ? 34.049 3.436 -38.540 1.00 78.44 83 MET A C 1
ATOM 672 O O . MET A 1 83 ? 34.260 2.488 -39.288 1.00 78.44 83 MET A O 1
ATOM 676 N N . ILE A 1 84 ? 33.879 4.673 -39.016 1.00 75.75 84 ILE A N 1
ATOM 677 C CA . ILE A 1 84 ? 33.876 5.034 -40.446 1.00 75.75 84 ILE A CA 1
ATOM 678 C C . ILE A 1 84 ? 35.330 5.256 -40.962 1.00 75.75 84 ILE A C 1
ATOM 680 O O . ILE A 1 84 ? 35.581 5.835 -42.018 1.00 75.75 84 ILE A O 1
ATOM 684 N N . GLY A 1 85 ? 36.340 4.777 -40.223 1.00 64.38 85 GLY A N 1
ATOM 685 C CA . GLY A 1 85 ? 37.762 5.049 -40.446 1.00 64.38 85 GLY A CA 1
ATOM 686 C C . GLY A 1 85 ? 38.489 4.160 -41.470 1.00 64.38 85 GLY A C 1
ATOM 687 O O . GLY A 1 85 ? 38.653 2.965 -41.271 1.00 64.38 85 GLY A O 1
ATOM 688 N N . ARG A 1 86 ? 38.998 4.831 -42.518 1.00 58.41 86 ARG A N 1
ATOM 689 C CA . ARG A 1 86 ? 40.151 4.567 -43.417 1.00 58.41 86 ARG A CA 1
ATOM 690 C C . ARG A 1 86 ? 40.525 3.114 -43.764 1.00 58.41 86 ARG A C 1
ATOM 692 O O . ARG A 1 86 ? 41.187 2.410 -43.011 1.00 58.41 86 ARG A O 1
ATOM 699 N N . ARG A 1 87 ? 40.278 2.784 -45.038 1.00 58.09 87 ARG A N 1
ATOM 700 C CA . ARG A 1 87 ? 40.841 1.650 -45.790 1.00 58.09 87 ARG A CA 1
ATOM 701 C C . ARG A 1 87 ? 42.346 1.483 -45.503 1.00 58.09 87 ARG A C 1
ATOM 703 O O . ARG A 1 87 ? 43.139 2.373 -45.813 1.00 58.09 87 ARG A O 1
ATOM 710 N N . MET A 1 88 ? 42.724 0.354 -44.901 1.00 56.59 88 MET A N 1
ATOM 711 C CA . MET A 1 88 ? 44.120 -0.015 -44.640 1.00 56.59 88 MET A CA 1
ATOM 712 C C . MET A 1 88 ? 44.882 -0.182 -45.963 1.00 56.59 88 MET A C 1
ATOM 714 O O . MET A 1 88 ? 44.563 -1.063 -46.753 1.00 56.59 88 MET A O 1
ATOM 718 N N . ASN A 1 89 ? 45.904 0.650 -46.185 1.00 54.44 89 ASN A N 1
ATOM 719 C CA . ASN A 1 89 ? 46.783 0.619 -47.367 1.00 54.44 89 ASN A CA 1
ATOM 720 C C . ASN A 1 89 ? 48.199 0.094 -47.044 1.00 54.44 89 ASN A C 1
ATOM 722 O O . ASN A 1 89 ? 49.155 0.426 -47.742 1.00 54.44 89 ASN A O 1
ATOM 726 N N . ARG A 1 90 ? 48.374 -0.697 -45.976 1.00 67.06 90 ARG A N 1
ATOM 727 C CA . ARG A 1 90 ? 49.682 -1.268 -45.614 1.00 67.06 90 ARG A CA 1
ATOM 728 C C . ARG A 1 90 ? 49.640 -2.792 -45.674 1.00 67.06 90 ARG A C 1
ATOM 730 O O . ARG A 1 90 ? 48.791 -3.409 -45.042 1.00 67.06 90 ARG A O 1
ATOM 737 N N . SER A 1 91 ? 50.579 -3.385 -46.410 1.00 63.31 91 SER A N 1
ATOM 738 C CA . SER A 1 91 ? 50.798 -4.833 -46.448 1.00 63.31 91 SER A CA 1
ATOM 739 C C . SER A 1 91 ? 51.421 -5.322 -45.135 1.00 63.31 91 SER A C 1
ATOM 741 O O . SER A 1 91 ? 52.445 -4.783 -44.707 1.00 63.31 91 SER A O 1
ATOM 743 N N . GLN A 1 92 ? 50.816 -6.342 -44.526 1.00 65.75 92 GLN A N 1
ATOM 744 C CA . GLN A 1 92 ? 51.221 -6.916 -43.239 1.00 65.75 92 GLN A CA 1
ATOM 745 C C . GLN A 1 92 ? 52.546 -7.696 -43.321 1.00 65.75 92 GLN A C 1
ATOM 747 O O . GLN A 1 92 ? 52.838 -8.382 -44.316 1.00 65.75 92 GLN A O 1
ATOM 752 N N . SER A 1 93 ? 53.332 -7.605 -42.248 1.00 75.50 93 SER A N 1
ATOM 753 C CA . SER A 1 93 ? 54.595 -8.326 -42.052 1.00 75.50 93 SER A CA 1
ATOM 754 C C . SER A 1 93 ? 54.377 -9.817 -41.744 1.00 75.50 93 SER A C 1
ATOM 756 O O . SER A 1 93 ? 53.272 -10.252 -41.433 1.00 75.50 93 SER A O 1
ATOM 758 N N . VAL A 1 94 ? 55.426 -10.639 -41.861 1.00 73.88 94 VAL A N 1
ATOM 759 C CA . VAL A 1 94 ? 55.332 -12.103 -41.675 1.00 73.88 94 VAL A CA 1
ATOM 760 C C . VAL A 1 94 ? 55.039 -12.483 -40.217 1.00 73.88 94 VAL A C 1
ATOM 762 O O . VAL A 1 94 ? 54.273 -13.409 -39.981 1.00 73.88 94 VAL A O 1
ATOM 765 N N . SER A 1 95 ? 55.582 -11.752 -39.238 1.00 75.38 95 SER A N 1
ATOM 766 C CA . SER A 1 95 ? 55.265 -11.961 -37.816 1.00 75.38 95 SER A CA 1
ATOM 767 C C . SER A 1 95 ? 53.823 -11.584 -37.482 1.00 75.38 95 SER A C 1
ATOM 769 O O . SER A 1 95 ? 53.184 -12.283 -36.702 1.00 75.38 95 SER A O 1
ATOM 771 N N . GLU A 1 96 ? 53.297 -10.524 -38.107 1.00 74.25 96 GLU A N 1
ATOM 772 C CA . GLU A 1 96 ? 51.875 -10.167 -38.011 1.00 74.25 96 GLU A CA 1
ATOM 773 C C . GLU A 1 96 ? 51.006 -11.262 -38.637 1.00 74.25 96 GLU A C 1
ATOM 775 O O . GLU A 1 96 ? 50.057 -11.686 -38.003 1.00 74.25 96 GLU A O 1
ATOM 780 N N . ARG A 1 97 ? 51.385 -11.836 -39.789 1.00 74.19 97 ARG A N 1
ATOM 781 C CA . ARG A 1 97 ? 50.647 -12.969 -40.386 1.00 74.19 97 ARG A CA 1
ATOM 782 C C . ARG A 1 97 ? 50.628 -14.226 -39.522 1.00 74.19 97 ARG A C 1
ATOM 784 O O . ARG A 1 97 ? 49.647 -14.957 -39.548 1.00 74.19 97 ARG A O 1
ATOM 791 N N . VAL A 1 98 ? 51.708 -14.517 -38.797 1.00 79.44 98 VAL A N 1
ATOM 792 C CA . VAL A 1 98 ? 51.756 -15.684 -37.899 1.00 79.44 98 VAL A CA 1
ATOM 793 C C . VAL A 1 98 ? 50.898 -15.444 -36.654 1.00 79.44 98 VAL A C 1
ATOM 795 O O . VAL A 1 98 ? 50.184 -16.349 -36.231 1.00 79.44 98 VAL A O 1
ATOM 798 N N . ALA A 1 99 ? 50.926 -14.230 -36.095 1.00 76.62 99 ALA A N 1
ATOM 799 C CA . ALA A 1 99 ? 50.043 -13.846 -34.996 1.00 76.62 99 ALA A CA 1
ATOM 800 C C . ALA A 1 99 ? 48.565 -13.831 -35.430 1.00 76.62 99 ALA A C 1
ATOM 802 O O . ALA A 1 99 ? 47.722 -14.364 -34.713 1.00 76.62 99 ALA A O 1
ATOM 803 N N . ASP A 1 100 ? 48.274 -13.311 -36.624 1.00 73.75 100 ASP A N 1
ATOM 804 C CA . ASP A 1 100 ? 46.941 -13.321 -37.229 1.00 73.75 100 ASP A CA 1
ATOM 805 C C . ASP A 1 100 ? 46.477 -14.762 -37.470 1.00 73.75 100 ASP A C 1
ATOM 807 O O . ASP A 1 100 ? 45.382 -15.109 -37.064 1.00 73.75 100 ASP A O 1
ATOM 811 N N . SER A 1 101 ? 47.331 -15.656 -37.983 1.00 78.44 101 SER A N 1
ATOM 812 C CA . SER A 1 101 ? 46.976 -17.072 -38.168 1.00 78.44 101 SER A CA 1
ATOM 813 C C . SER A 1 101 ? 46.703 -17.813 -36.852 1.00 78.44 101 SER A C 1
ATOM 815 O O . SER A 1 101 ? 45.901 -18.749 -36.834 1.00 78.44 101 SER A O 1
ATOM 817 N N . ALA A 1 102 ? 47.382 -17.449 -35.761 1.00 78.44 102 ALA A N 1
ATOM 818 C CA . ALA A 1 102 ? 47.125 -18.019 -34.440 1.00 78.44 102 ALA A CA 1
ATOM 819 C C . ALA A 1 102 ? 45.820 -17.477 -33.833 1.00 78.44 102 ALA A C 1
ATOM 821 O O . ALA A 1 102 ? 45.058 -18.248 -33.246 1.00 78.44 102 ALA A O 1
ATOM 822 N N . ASN A 1 103 ? 45.539 -16.183 -34.021 1.00 80.31 103 ASN A N 1
ATOM 823 C CA . ASN A 1 103 ? 44.251 -15.584 -33.677 1.00 80.31 103 ASN A CA 1
ATOM 824 C C . ASN A 1 103 ? 43.117 -16.178 -34.517 1.00 80.31 103 ASN A C 1
ATOM 826 O O . ASN A 1 103 ? 42.103 -16.540 -33.944 1.00 80.31 103 ASN A O 1
ATOM 830 N N . ASP A 1 104 ? 43.313 -16.403 -35.816 1.00 81.31 104 ASP A N 1
ATOM 831 C CA . ASP A 1 104 ? 42.329 -17.033 -36.698 1.00 81.31 104 ASP A CA 1
ATOM 832 C C . ASP A 1 104 ? 41.977 -18.444 -36.205 1.00 81.31 104 ASP A C 1
ATOM 834 O O . ASP A 1 104 ? 40.807 -18.812 -36.147 1.00 81.31 104 ASP A O 1
ATOM 838 N N . LEU A 1 105 ? 42.971 -19.249 -35.800 1.00 83.81 105 LEU A N 1
ATOM 839 C CA . LEU A 1 105 ? 42.731 -20.579 -35.224 1.00 83.81 105 LEU A CA 1
ATOM 840 C C . LEU A 1 105 ? 41.961 -20.508 -33.901 1.00 83.81 105 LEU A C 1
ATOM 842 O O . LEU A 1 105 ? 41.052 -21.311 -33.675 1.00 83.81 105 LEU A O 1
ATOM 846 N N . TRP A 1 106 ? 42.311 -19.562 -33.029 1.00 81.12 106 TRP A N 1
ATOM 847 C CA . TRP A 1 106 ? 41.578 -19.336 -31.787 1.00 81.12 106 TRP A CA 1
ATOM 848 C C . TRP A 1 106 ? 40.145 -18.864 -32.055 1.00 81.12 106 TRP A C 1
ATOM 850 O O . TRP A 1 106 ? 39.214 -19.356 -31.419 1.00 81.12 106 TRP A O 1
ATOM 860 N N . ASP A 1 107 ? 39.953 -18.005 -33.053 1.00 85.12 107 ASP A N 1
ATOM 861 C CA . ASP A 1 107 ? 38.654 -17.530 -33.512 1.00 85.12 107 ASP A CA 1
ATOM 862 C C . ASP A 1 107 ? 37.830 -18.675 -34.103 1.00 85.12 107 ASP A C 1
ATOM 864 O O . ASP A 1 107 ? 36.640 -18.763 -33.818 1.00 85.12 107 ASP A O 1
ATOM 868 N N . TYR A 1 108 ? 38.436 -19.622 -34.827 1.00 87.56 108 TYR A N 1
ATOM 869 C CA . TYR A 1 108 ? 37.753 -20.836 -35.289 1.00 87.56 108 TYR A CA 1
ATOM 870 C C . TYR A 1 108 ? 37.293 -21.723 -34.131 1.00 87.56 108 TYR A C 1
ATOM 872 O O . TYR A 1 108 ? 36.155 -22.198 -34.139 1.00 87.56 108 TYR A O 1
ATOM 880 N N . VAL A 1 109 ? 38.143 -21.946 -33.125 1.00 87.38 109 VAL A N 1
ATOM 881 C CA . VAL A 1 109 ? 37.780 -22.735 -31.935 1.00 87.38 109 VAL A CA 1
ATOM 882 C C . VAL A 1 109 ? 36.684 -22.031 -31.137 1.00 87.38 109 VAL A C 1
ATOM 884 O O . VAL A 1 109 ? 35.695 -22.660 -30.754 1.00 87.38 109 VAL A O 1
ATOM 887 N N . TYR A 1 110 ? 36.820 -20.722 -30.929 1.00 89.94 110 TYR A N 1
ATOM 888 C CA . TYR A 1 110 ? 35.822 -19.896 -30.265 1.00 89.94 110 TYR A CA 1
ATOM 889 C C . TYR A 1 110 ? 34.496 -19.902 -31.031 1.00 89.94 110 TYR A C 1
ATOM 891 O O . TYR A 1 110 ? 33.451 -20.117 -30.425 1.00 89.94 110 TYR A O 1
ATOM 899 N N . MET A 1 111 ? 34.523 -19.754 -32.356 1.00 87.19 111 MET A N 1
ATOM 900 C CA . MET A 1 111 ? 33.346 -19.818 -33.225 1.00 87.19 111 MET A CA 1
ATOM 901 C C . MET A 1 111 ? 32.688 -21.196 -33.187 1.00 87.19 111 MET A C 1
ATOM 903 O O . MET A 1 111 ? 31.468 -21.266 -33.103 1.00 87.19 111 MET A O 1
ATOM 907 N N . ALA A 1 112 ? 33.456 -22.288 -33.191 1.00 88.12 112 ALA A N 1
ATOM 908 C CA . ALA A 1 112 ? 32.916 -23.644 -33.096 1.00 88.12 112 ALA A CA 1
ATOM 909 C C . ALA A 1 112 ? 32.245 -23.899 -31.736 1.00 88.12 112 ALA A C 1
ATOM 911 O O . ALA A 1 112 ? 31.137 -24.433 -31.672 1.00 88.12 112 ALA A O 1
ATOM 912 N N . LEU A 1 113 ? 32.880 -23.475 -30.641 1.00 89.38 113 LEU A N 1
ATOM 913 C CA . LEU A 1 113 ? 32.341 -23.634 -29.291 1.00 89.38 113 LEU A CA 1
ATOM 914 C C . LEU A 1 113 ? 31.122 -22.725 -29.066 1.00 89.38 113 LEU A C 1
ATOM 916 O O . LEU A 1 113 ? 30.097 -23.171 -28.553 1.00 89.38 113 LEU A O 1
ATOM 920 N N . SER A 1 114 ? 31.197 -21.481 -29.536 1.00 88.69 114 SER A N 1
ATOM 921 C CA . SER A 1 114 ? 30.092 -20.520 -29.569 1.00 88.69 114 SER A CA 1
ATOM 922 C C . SER A 1 114 ? 28.922 -21.035 -30.411 1.00 88.69 114 SER A C 1
ATOM 924 O O . SER A 1 114 ? 27.775 -20.951 -29.982 1.00 88.69 114 SER A O 1
ATOM 926 N N . TYR A 1 115 ? 29.192 -21.665 -31.558 1.00 90.56 115 TYR A N 1
ATOM 927 C CA . TYR A 1 115 ? 28.180 -22.298 -32.403 1.00 90.56 115 TYR A CA 1
ATOM 928 C C . TYR A 1 115 ? 27.463 -23.433 -31.669 1.00 90.56 115 TYR A C 1
ATOM 930 O O . TYR A 1 115 ? 26.235 -23.464 -31.655 1.00 90.56 115 TYR A O 1
ATOM 938 N N . ILE A 1 116 ? 28.194 -24.327 -30.994 1.00 91.25 116 ILE A N 1
ATOM 939 C CA . ILE A 1 116 ? 27.585 -25.396 -30.186 1.00 91.25 116 ILE A CA 1
ATOM 940 C C . ILE A 1 116 ? 26.694 -24.795 -29.090 1.00 91.25 116 ILE A C 1
ATOM 942 O O . ILE A 1 116 ? 25.545 -25.208 -28.924 1.00 91.25 116 ILE A O 1
ATOM 946 N N . VAL A 1 117 ? 27.185 -23.783 -28.373 1.00 90.19 117 VAL A N 1
ATOM 947 C CA . VAL A 1 117 ? 26.422 -23.123 -27.305 1.00 90.19 117 VAL A CA 1
ATOM 948 C C . VAL A 1 117 ? 25.171 -22.427 -27.852 1.00 90.19 117 VAL A C 1
ATOM 950 O O . VAL A 1 117 ? 24.084 -22.626 -27.314 1.00 90.19 117 VAL A O 1
ATOM 953 N N . HIS A 1 118 ? 25.277 -21.643 -28.923 1.00 89.56 118 HIS A N 1
ATOM 954 C CA . HIS A 1 118 ? 24.155 -20.865 -29.452 1.00 89.56 118 HIS A CA 1
ATOM 955 C C . HIS A 1 118 ? 23.144 -21.689 -30.253 1.00 89.56 118 HIS A C 1
ATOM 957 O O . HIS A 1 118 ? 21.957 -21.372 -30.211 1.00 89.56 118 HIS A O 1
ATOM 963 N N . VAL A 1 119 ? 23.578 -22.729 -30.969 1.00 89.56 119 VAL A N 1
ATOM 964 C CA . VAL A 1 119 ? 22.695 -23.539 -31.826 1.00 89.56 119 VAL A CA 1
ATOM 965 C C . VAL A 1 119 ? 22.078 -24.710 -31.073 1.00 89.56 119 VAL A C 1
ATOM 967 O O . VAL A 1 119 ? 20.923 -25.031 -31.326 1.00 89.56 119 VAL A O 1
ATOM 970 N N . TRP A 1 120 ? 22.801 -25.334 -30.139 1.00 90.19 120 TRP A N 1
ATOM 971 C CA . TRP A 1 120 ? 22.302 -26.519 -29.432 1.00 90.19 120 TRP A CA 1
ATOM 972 C C . TRP A 1 120 ? 21.862 -26.210 -28.005 1.00 90.19 120 TRP A C 1
ATOM 974 O O . TRP A 1 120 ? 20.745 -26.543 -27.618 1.00 90.19 120 TRP A O 1
ATOM 984 N N . LEU A 1 121 ? 22.714 -25.557 -27.213 1.00 89.75 121 LEU A N 1
ATOM 985 C CA . LEU A 1 121 ? 22.447 -25.371 -25.785 1.00 89.75 121 LEU A CA 1
ATOM 986 C C . LEU A 1 121 ? 21.391 -24.281 -25.527 1.00 89.75 121 LEU A C 1
ATOM 988 O O . LEU A 1 121 ? 20.448 -24.486 -24.765 1.00 89.75 121 LEU A O 1
ATOM 992 N N . TRP A 1 122 ? 21.531 -23.125 -26.179 1.00 90.81 122 TRP A N 1
ATOM 993 C CA . TRP A 1 122 ? 20.672 -21.956 -25.984 1.00 90.81 122 TRP A CA 1
ATOM 994 C C . TRP A 1 122 ? 19.183 -22.186 -26.302 1.00 90.81 122 TRP A C 1
ATOM 996 O O . TRP A 1 122 ? 18.361 -21.802 -25.467 1.00 90.81 122 TRP A O 1
ATOM 1006 N N . PRO A 1 123 ? 18.777 -22.815 -27.427 1.00 90.56 123 PRO A N 1
ATOM 1007 C CA . PRO A 1 123 ? 17.356 -23.041 -27.693 1.00 90.56 123 PRO A CA 1
ATOM 1008 C C . PRO A 1 123 ? 16.729 -24.039 -26.716 1.00 90.56 123 PRO A C 1
ATOM 1010 O O . PRO A 1 123 ? 15.598 -23.819 -26.289 1.00 90.56 123 PRO A O 1
ATOM 1013 N N . ILE A 1 124 ? 17.463 -25.079 -26.299 1.00 91.44 124 ILE A N 1
ATOM 1014 C CA . ILE A 1 124 ? 16.982 -26.044 -25.299 1.00 91.44 124 ILE A CA 1
ATOM 1015 C C . ILE A 1 124 ? 16.764 -25.337 -23.958 1.00 91.44 124 ILE A C 1
ATOM 1017 O O . ILE A 1 124 ? 15.690 -25.439 -23.367 1.00 91.44 124 ILE A O 1
ATOM 1021 N N . LEU A 1 125 ? 17.753 -24.563 -23.496 1.00 90.69 125 LEU A N 1
ATOM 1022 C CA . LEU A 1 125 ? 17.630 -23.777 -22.266 1.00 90.69 125 LEU A CA 1
ATOM 1023 C C . LEU A 1 125 ? 16.482 -22.763 -22.349 1.00 90.69 125 LEU A C 1
ATOM 1025 O O . LEU A 1 125 ? 15.735 -22.609 -21.385 1.00 90.69 125 LEU A O 1
ATOM 1029 N N . GLY A 1 126 ? 16.308 -22.111 -23.501 1.00 89.50 126 GLY A N 1
ATOM 1030 C CA . GLY A 1 126 ? 15.204 -21.189 -23.759 1.00 89.50 126 GLY A CA 1
ATOM 1031 C C . GLY A 1 126 ? 13.837 -21.868 -23.661 1.00 89.50 126 GLY A C 1
ATOM 1032 O O . GLY A 1 126 ? 12.966 -21.379 -22.946 1.00 89.50 126 GLY A O 1
ATOM 1033 N N . GLN A 1 127 ? 13.656 -23.024 -24.304 1.00 89.25 127 GLN A N 1
ATOM 1034 C CA . GLN A 1 127 ? 12.404 -23.789 -24.252 1.00 89.25 127 GLN A CA 1
ATOM 1035 C C . GLN A 1 127 ? 12.085 -24.293 -22.841 1.00 89.25 127 GLN A C 1
ATOM 1037 O O . GLN A 1 127 ? 10.936 -24.201 -22.400 1.00 89.25 127 GLN A O 1
ATOM 1042 N N . VAL A 1 128 ? 13.088 -24.782 -22.104 1.00 92.31 128 VAL A N 1
ATOM 1043 C CA . VAL A 1 128 ? 12.926 -25.191 -20.700 1.00 92.31 128 VAL A CA 1
ATOM 1044 C C . VAL A 1 128 ? 12.528 -23.991 -19.840 1.00 92.31 128 VAL A C 1
ATOM 1046 O O . VAL A 1 128 ? 11.580 -24.080 -19.060 1.00 92.31 128 VAL A O 1
ATOM 1049 N N . PHE A 1 129 ? 13.195 -22.848 -20.014 1.00 91.00 129 PHE A N 1
ATOM 1050 C CA . PHE A 1 129 ? 12.881 -21.619 -19.289 1.00 91.00 129 PHE A CA 1
ATOM 1051 C C . PHE A 1 129 ? 11.448 -21.137 -19.558 1.00 91.00 129 PHE A C 1
ATOM 1053 O O . PHE A 1 129 ? 10.710 -20.865 -18.610 1.00 91.00 129 PHE A O 1
ATOM 1060 N N . VAL A 1 130 ? 11.025 -21.085 -20.826 1.00 90.12 130 VAL A N 1
ATOM 1061 C CA . VAL A 1 130 ? 9.654 -20.704 -21.203 1.00 90.12 130 VAL A CA 1
ATOM 1062 C C . VAL A 1 130 ? 8.642 -21.698 -20.630 1.00 90.12 130 VAL A C 1
ATOM 1064 O O . VAL A 1 130 ? 7.648 -21.277 -20.045 1.00 90.12 130 VAL A O 1
ATOM 1067 N N . SER A 1 131 ? 8.914 -23.004 -20.686 1.00 90.19 131 SER A N 1
ATOM 1068 C CA . SER A 1 131 ? 8.028 -24.031 -20.117 1.00 90.19 131 SER A CA 1
ATOM 1069 C C . SER A 1 131 ? 7.841 -23.864 -18.603 1.00 90.19 131 SER A C 1
ATOM 1071 O O . SER A 1 131 ? 6.716 -23.931 -18.104 1.00 90.19 131 SER A O 1
ATOM 1073 N N . ILE A 1 132 ? 8.920 -23.575 -17.866 1.00 92.00 132 ILE A N 1
ATOM 1074 C CA . ILE A 1 132 ? 8.867 -23.281 -16.425 1.00 92.00 132 ILE A CA 1
ATOM 1075 C C . ILE A 1 132 ? 8.073 -21.996 -16.161 1.00 92.00 132 ILE A C 1
ATOM 1077 O O . ILE A 1 132 ? 7.250 -21.950 -15.243 1.00 92.00 132 ILE A O 1
ATOM 1081 N N . LEU A 1 133 ? 8.291 -20.945 -16.955 1.00 90.31 133 LEU A N 1
ATOM 1082 C CA . LEU A 1 133 ? 7.563 -19.683 -16.828 1.00 90.31 133 LEU A CA 1
ATOM 1083 C C . LEU A 1 133 ? 6.059 -19.891 -17.056 1.00 90.31 133 LEU A C 1
ATOM 1085 O O . LEU A 1 133 ? 5.245 -19.393 -16.278 1.00 90.31 133 LEU A O 1
ATOM 1089 N N . MET A 1 134 ? 5.690 -20.692 -18.055 1.00 92.12 134 MET A N 1
ATOM 1090 C CA . MET A 1 134 ? 4.301 -21.028 -18.361 1.00 92.12 134 MET A CA 1
ATOM 1091 C C . MET A 1 134 ? 3.645 -21.877 -17.273 1.00 92.12 134 MET A C 1
ATOM 1093 O O . MET A 1 134 ? 2.521 -21.580 -16.871 1.00 92.12 134 MET A O 1
ATOM 1097 N N . ALA A 1 135 ? 4.346 -22.875 -16.728 1.00 92.06 135 ALA A N 1
ATOM 1098 C CA . ALA A 1 135 ? 3.846 -23.662 -15.600 1.00 92.06 135 ALA A CA 1
ATOM 1099 C C . ALA A 1 135 ? 3.553 -22.771 -14.378 1.00 92.06 135 ALA A C 1
ATOM 1101 O O . ALA A 1 135 ? 2.474 -22.850 -13.787 1.00 92.06 135 ALA A O 1
ATOM 1102 N N . ASN A 1 136 ? 4.468 -21.849 -14.056 1.00 91.25 136 ASN A N 1
ATOM 1103 C CA . ASN A 1 136 ? 4.262 -20.866 -12.992 1.00 91.25 136 ASN A CA 1
ATOM 1104 C C . ASN A 1 136 ? 3.111 -19.897 -13.305 1.00 91.25 136 ASN A C 1
ATOM 1106 O O . ASN A 1 136 ? 2.338 -19.559 -12.409 1.00 91.25 136 ASN A O 1
ATOM 1110 N N . ARG A 1 137 ? 2.945 -19.472 -14.565 1.00 90.94 137 ARG A N 1
ATOM 1111 C CA . ARG A 1 137 ? 1.826 -18.614 -14.991 1.00 90.94 137 ARG A CA 1
ATOM 1112 C C . ARG A 1 137 ? 0.478 -19.308 -14.801 1.00 90.94 137 ARG A C 1
ATOM 1114 O O . ARG A 1 137 ? -0.456 -18.674 -14.312 1.00 90.94 137 ARG A O 1
ATOM 1121 N N . VAL A 1 138 ? 0.376 -20.593 -15.148 1.00 92.56 138 VAL A N 1
ATOM 1122 C CA . VAL A 1 138 ? -0.839 -21.397 -14.941 1.00 92.56 138 VAL A CA 1
ATOM 1123 C C . VAL A 1 138 ? -1.138 -21.544 -13.450 1.00 92.56 138 VAL A C 1
ATOM 1125 O O . VAL A 1 138 ? -2.266 -21.284 -13.031 1.00 92.56 138 VAL A O 1
ATOM 1128 N N . ALA A 1 139 ? -0.134 -21.883 -12.635 1.00 92.94 139 ALA A N 1
ATOM 1129 C CA . ALA A 1 139 ? -0.289 -21.984 -11.184 1.00 92.94 139 ALA A CA 1
ATOM 1130 C C . ALA A 1 139 ? -0.746 -20.654 -10.557 1.00 92.94 139 ALA A C 1
ATOM 1132 O O . ALA A 1 139 ? -1.671 -20.631 -9.742 1.00 92.94 139 ALA A O 1
ATOM 1133 N N . ALA A 1 140 ? -0.157 -19.535 -10.986 1.00 92.12 140 ALA A N 1
ATOM 1134 C CA . ALA A 1 140 ? -0.552 -18.206 -10.539 1.00 92.12 140 ALA A CA 1
ATOM 1135 C C . ALA A 1 140 ? -2.001 -17.874 -10.934 1.00 92.12 140 ALA A C 1
ATOM 1137 O O . ALA A 1 140 ? -2.758 -17.357 -10.117 1.00 92.12 140 ALA A O 1
ATOM 1138 N N . GLU A 1 141 ? -2.433 -18.212 -12.152 1.00 91.38 141 GLU A N 1
ATOM 1139 C CA . GLU A 1 141 ? -3.813 -17.968 -12.586 1.00 91.38 141 GLU A CA 1
ATOM 1140 C C . GLU A 1 141 ? -4.829 -18.793 -11.779 1.00 91.38 141 GLU A C 1
ATOM 1142 O O . GLU A 1 141 ? -5.891 -18.280 -11.422 1.00 91.38 141 GLU A O 1
ATOM 1147 N N . VAL A 1 142 ? -4.496 -20.040 -11.426 1.00 92.19 142 VAL A N 1
ATOM 1148 C CA . VAL A 1 142 ? -5.316 -20.862 -10.520 1.00 92.19 142 VAL A CA 1
ATOM 1149 C C . VAL A 1 142 ? -5.433 -20.197 -9.148 1.00 92.19 142 VAL A C 1
ATOM 1151 O O . VAL A 1 142 ? -6.544 -20.047 -8.641 1.00 92.19 142 VAL A O 1
ATOM 1154 N N . LEU A 1 143 ? -4.322 -19.733 -8.568 1.00 92.00 143 LEU A N 1
ATOM 1155 C CA . LEU A 1 143 ? -4.347 -19.074 -7.261 1.00 92.00 143 LEU A CA 1
ATOM 1156 C C . LEU A 1 143 ? -5.129 -17.750 -7.294 1.00 92.00 143 LEU A C 1
ATOM 1158 O O . LEU A 1 143 ? -5.910 -17.479 -6.385 1.00 92.00 143 LEU A O 1
ATOM 1162 N N . LEU A 1 144 ? -5.000 -16.958 -8.364 1.00 91.12 144 LEU A N 1
ATOM 1163 C CA . LEU A 1 144 ? -5.785 -15.733 -8.558 1.00 91.12 144 LEU A CA 1
ATOM 1164 C C . LEU A 1 144 ? -7.289 -16.026 -8.632 1.00 91.12 144 LEU A C 1
ATOM 1166 O O . LEU A 1 144 ? -8.084 -15.277 -8.068 1.00 91.12 144 LEU A O 1
ATOM 1170 N N . ARG A 1 145 ? -7.703 -17.131 -9.267 1.00 89.62 145 ARG A N 1
ATOM 1171 C CA . ARG A 1 145 ? -9.113 -17.559 -9.271 1.00 89.62 145 ARG A CA 1
ATOM 1172 C C . ARG A 1 145 ? -9.607 -17.928 -7.875 1.00 89.62 145 ARG A C 1
ATOM 1174 O O . ARG A 1 145 ? -10.740 -17.591 -7.549 1.00 89.62 145 ARG A O 1
ATOM 1181 N N . VAL A 1 146 ? -8.770 -18.560 -7.049 1.00 90.19 146 VAL A N 1
ATOM 1182 C CA . VAL A 1 146 ? -9.102 -18.849 -5.643 1.00 90.19 146 VAL A CA 1
ATOM 1183 C C . VAL A 1 146 ? -9.232 -17.549 -4.841 1.00 90.19 146 VAL A C 1
ATOM 1185 O O . VAL A 1 146 ? -10.207 -17.373 -4.121 1.00 90.19 146 VAL A O 1
ATOM 1188 N N . LEU A 1 147 ? -8.312 -16.595 -5.000 1.00 87.94 147 LEU A N 1
ATOM 1189 C CA . LEU A 1 147 ? -8.355 -15.307 -4.288 1.00 87.94 147 LEU A CA 1
ATOM 1190 C C . LEU A 1 147 ? -9.528 -14.413 -4.717 1.00 87.94 147 LEU A C 1
ATOM 1192 O O . LEU A 1 147 ? -10.058 -13.643 -3.911 1.00 87.94 147 LEU A O 1
ATOM 1196 N N . HIS A 1 148 ? -9.936 -14.512 -5.982 1.00 88.38 148 HIS A N 1
ATOM 1197 C CA . HIS A 1 148 ? -11.112 -13.838 -6.533 1.00 88.38 148 HIS A CA 1
ATOM 1198 C C . HIS A 1 148 ? -12.411 -14.615 -6.344 1.00 88.38 148 HIS A C 1
ATOM 1200 O O . HIS A 1 148 ? -13.468 -14.111 -6.732 1.00 88.38 148 HIS A O 1
ATOM 1206 N N . TRP A 1 149 ? -12.352 -15.813 -5.760 1.00 86.38 149 TRP A N 1
ATOM 1207 C CA . TRP A 1 149 ? -13.536 -16.619 -5.535 1.00 86.38 149 TRP A CA 1
ATOM 1208 C C . TRP A 1 149 ? -14.522 -15.868 -4.638 1.00 86.38 149 TRP A C 1
ATOM 1210 O O . TRP A 1 149 ? -14.149 -15.271 -3.622 1.00 86.38 149 TRP A O 1
ATOM 1220 N N . ARG A 1 150 ? -15.791 -15.892 -5.049 1.00 81.88 150 ARG A N 1
ATOM 1221 C CA . ARG A 1 150 ? -16.911 -15.315 -4.310 1.00 81.88 150 ARG A CA 1
ATOM 1222 C C . ARG A 1 150 ? -17.909 -16.422 -3.975 1.00 81.88 150 ARG A C 1
ATOM 1224 O O . ARG A 1 150 ? -18.209 -17.231 -4.859 1.00 81.88 150 ARG A O 1
ATOM 1231 N N . PRO A 1 151 ? -18.449 -16.460 -2.746 1.00 77.12 151 PRO A N 1
ATOM 1232 C CA . PRO A 1 151 ? -19.521 -17.384 -2.405 1.00 77.12 151 PRO A CA 1
ATOM 1233 C C . PRO A 1 151 ? -20.742 -17.154 -3.306 1.00 77.12 151 PRO A C 1
ATOM 1235 O O . PRO A 1 151 ? -21.240 -16.035 -3.410 1.00 77.12 151 PRO A O 1
ATOM 1238 N N . ALA A 1 152 ? -21.265 -18.218 -3.921 1.00 65.88 152 ALA A N 1
ATOM 1239 C CA . ALA A 1 152 ? -22.413 -18.136 -4.835 1.00 65.88 152 ALA A CA 1
ATOM 1240 C C . ALA A 1 152 ? -23.696 -17.583 -4.174 1.00 65.88 152 ALA A C 1
ATOM 1242 O O . ALA A 1 152 ? -24.573 -17.073 -4.863 1.00 65.88 152 ALA A O 1
ATOM 1243 N N . ALA A 1 153 ? -23.791 -17.654 -2.841 1.00 65.44 153 ALA A N 1
ATOM 1244 C CA . ALA A 1 153 ? -24.918 -17.137 -2.066 1.00 65.44 153 ALA A CA 1
ATOM 1245 C C . ALA A 1 153 ? -24.949 -15.597 -1.946 1.00 65.44 153 ALA A C 1
ATOM 1247 O O . ALA A 1 153 ? -25.991 -15.044 -1.606 1.00 65.44 153 ALA A O 1
ATOM 1248 N N . SER A 1 154 ? -23.839 -14.895 -2.212 1.00 62.22 154 SER A N 1
ATOM 1249 C CA . SER A 1 154 ? -23.769 -13.427 -2.159 1.00 62.22 154 SER A CA 1
ATOM 1250 C C . SER A 1 154 ? -22.832 -12.868 -3.247 1.00 62.22 154 SER A C 1
ATOM 1252 O O . SER A 1 154 ? -21.640 -12.669 -3.005 1.00 62.22 154 SER A O 1
ATOM 1254 N N . PRO A 1 155 ? -23.340 -12.571 -4.462 1.00 62.53 155 PRO A N 1
ATOM 1255 C CA . PRO A 1 155 ? -22.515 -12.058 -5.568 1.00 62.53 155 PRO A CA 1
ATOM 1256 C C . PRO A 1 155 ? -21.847 -10.696 -5.277 1.00 62.53 155 PRO A C 1
ATOM 1258 O O . PRO A 1 155 ? -20.750 -10.427 -5.787 1.00 62.53 155 PRO A O 1
ATOM 1261 N N . ASP A 1 156 ? -22.448 -9.894 -4.390 1.00 66.25 156 ASP A N 1
ATOM 1262 C CA . ASP A 1 156 ? -21.908 -8.621 -3.880 1.00 66.25 156 ASP A CA 1
ATOM 1263 C C . ASP A 1 156 ? -21.025 -8.776 -2.628 1.00 66.25 156 ASP A C 1
ATOM 1265 O O . ASP A 1 156 ? -20.552 -7.791 -2.057 1.00 66.25 156 ASP A O 1
ATOM 1269 N N . GLY A 1 157 ? -20.780 -10.012 -2.183 1.00 65.56 157 GLY A N 1
ATOM 1270 C CA . GLY A 1 157 ? -19.915 -10.298 -1.046 1.00 65.56 157 GLY A CA 1
ATOM 1271 C C . GLY A 1 157 ? -18.444 -9.918 -1.294 1.00 65.56 157 GLY A C 1
ATOM 1272 O O . GLY A 1 157 ? -17.985 -9.848 -2.443 1.00 65.56 157 GLY A O 1
ATOM 1273 N N . PRO A 1 158 ? -17.667 -9.683 -0.219 1.00 72.25 158 PRO A N 1
ATOM 1274 C CA . PRO A 1 158 ? -16.229 -9.463 -0.332 1.00 72.25 158 PRO A CA 1
ATOM 1275 C C . PRO A 1 158 ? -15.541 -10.727 -0.868 1.00 72.25 158 PRO A C 1
ATOM 1277 O O . PRO A 1 158 ? -15.839 -11.838 -0.430 1.00 72.25 158 PRO A O 1
ATOM 1280 N N . ALA A 1 159 ? -14.608 -10.563 -1.810 1.00 81.81 159 ALA A N 1
ATOM 1281 C CA . ALA A 1 159 ? -13.745 -11.665 -2.238 1.00 81.81 159 ALA A CA 1
ATOM 1282 C C . ALA A 1 159 ? -12.741 -12.015 -1.124 1.00 81.81 159 ALA A C 1
ATOM 1284 O O . ALA A 1 159 ? -12.488 -11.193 -0.242 1.00 81.81 159 ALA A O 1
ATOM 1285 N N . LEU A 1 160 ? -12.100 -13.185 -1.192 1.00 80.69 160 LEU A N 1
ATOM 1286 C CA . LEU A 1 160 ? -11.066 -13.596 -0.225 1.00 80.69 160 LEU A CA 1
ATOM 1287 C C . LEU A 1 160 ? -9.970 -12.534 -0.049 1.00 80.69 160 LEU A C 1
ATOM 1289 O O . LEU A 1 160 ? -9.585 -12.211 1.077 1.00 80.69 160 LEU A O 1
ATOM 1293 N N . LYS A 1 161 ? -9.538 -11.913 -1.151 1.00 81.88 161 LYS A N 1
ATOM 1294 C CA . LYS A 1 161 ? -8.571 -10.807 -1.110 1.00 81.88 161 LYS A CA 1
ATOM 1295 C C . LYS A 1 161 ? -9.070 -9.537 -0.414 1.00 81.88 161 LYS A C 1
ATOM 1297 O O . LYS A 1 161 ? -8.264 -8.750 0.056 1.00 81.88 161 LYS A O 1
ATOM 1302 N N . ASP A 1 162 ? -10.383 -9.323 -0.345 1.00 81.12 162 ASP A N 1
ATOM 1303 C CA . ASP A 1 162 ? -10.980 -8.169 0.335 1.00 81.12 162 ASP A CA 1
ATOM 1304 C C . ASP A 1 162 ? -11.140 -8.439 1.851 1.00 81.12 162 ASP A C 1
ATOM 1306 O O . ASP A 1 162 ? -11.371 -7.511 2.631 1.00 81.12 162 ASP A O 1
ATOM 1310 N N . MET A 1 163 ? -11.008 -9.694 2.301 1.00 82.38 163 MET A N 1
ATOM 1311 C CA . MET A 1 163 ? -11.146 -10.074 3.713 1.00 82.38 163 MET A CA 1
ATOM 1312 C C . MET A 1 163 ? -9.841 -9.893 4.495 1.00 82.38 163 MET A C 1
ATOM 1314 O O . MET A 1 163 ? -9.851 -9.353 5.601 1.00 82.38 163 MET A O 1
ATOM 1318 N N . SER A 1 164 ? -8.714 -10.282 3.905 1.00 88.94 164 SER A N 1
ATOM 1319 C CA . SER A 1 164 ? -7.412 -10.361 4.571 1.00 88.94 164 SER A CA 1
ATOM 1320 C C . SER A 1 164 ? -6.362 -9.529 3.834 1.00 88.94 164 SER A C 1
ATOM 1322 O O . SER A 1 164 ? -6.304 -9.527 2.603 1.00 88.94 164 SER A O 1
ATOM 1324 N N . ALA A 1 165 ? -5.519 -8.819 4.588 1.00 89.56 165 ALA A N 1
ATOM 1325 C CA . ALA A 1 165 ? -4.448 -8.023 3.999 1.00 89.56 165 ALA A CA 1
ATOM 1326 C C . ALA A 1 165 ? -3.370 -8.905 3.347 1.00 89.56 165 ALA A C 1
ATOM 1328 O O . ALA A 1 165 ? -2.771 -8.505 2.349 1.00 89.56 165 ALA A O 1
ATOM 1329 N N . THR A 1 166 ? -3.143 -10.115 3.866 1.00 92.81 166 THR A N 1
ATOM 1330 C CA . THR A 1 166 ? -2.206 -11.076 3.260 1.00 92.81 166 THR A CA 1
ATOM 1331 C C . THR A 1 166 ? -2.708 -11.606 1.930 1.00 92.81 166 THR A C 1
ATOM 1333 O O . THR A 1 166 ? -1.965 -11.592 0.951 1.00 92.81 166 THR A O 1
ATOM 1336 N N . ALA A 1 167 ? -3.983 -11.997 1.855 1.00 91.50 167 ALA A N 1
ATOM 1337 C CA . ALA A 1 167 ? -4.608 -12.442 0.612 1.00 91.50 167 ALA A CA 1
ATOM 1338 C C . ALA A 1 167 ? -4.518 -11.361 -0.479 1.00 91.50 167 ALA A C 1
ATOM 1340 O O . ALA A 1 167 ? -4.237 -11.655 -1.641 1.00 91.50 167 ALA A O 1
ATOM 1341 N N . GLN A 1 168 ? -4.683 -10.098 -0.090 1.00 89.69 168 GLN A N 1
ATOM 1342 C CA . GLN A 1 168 ? -4.492 -8.962 -0.979 1.00 89.69 168 GLN A CA 1
ATOM 1343 C C . GLN A 1 168 ? -3.036 -8.772 -1.421 1.00 89.69 168 GLN A C 1
ATOM 1345 O O . GLN A 1 168 ? -2.781 -8.527 -2.599 1.00 89.69 168 GLN A O 1
ATOM 1350 N N . GLN A 1 169 ? -2.074 -8.866 -0.501 1.00 92.69 169 GLN A N 1
ATOM 1351 C CA . GLN A 1 169 ? -0.660 -8.717 -0.847 1.00 92.69 169 GLN A CA 1
ATO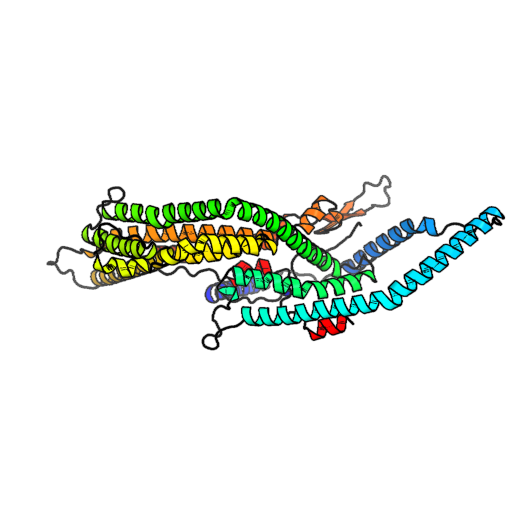M 1352 C C . GLN A 1 169 ? -0.208 -9.825 -1.808 1.00 92.69 169 GLN A C 1
ATOM 1354 O O . GLN A 1 169 ? 0.525 -9.559 -2.762 1.00 92.69 169 GLN A O 1
ATOM 1359 N N . ILE A 1 170 ? -0.708 -11.046 -1.605 1.00 92.62 170 ILE A N 1
ATOM 1360 C CA . ILE A 1 170 ? -0.504 -12.180 -2.508 1.00 92.62 170 ILE A CA 1
ATOM 1361 C C . ILE A 1 170 ? -1.113 -11.879 -3.888 1.00 92.62 170 ILE A C 1
ATOM 1363 O O . ILE A 1 170 ? -0.412 -12.027 -4.887 1.00 92.62 170 ILE A O 1
ATOM 1367 N N . ASP A 1 171 ? -2.358 -11.388 -3.966 1.00 91.94 171 ASP A N 1
ATOM 1368 C CA . ASP A 1 171 ? -3.002 -10.989 -5.234 1.00 91.94 171 ASP A CA 1
ATOM 1369 C C . ASP A 1 171 ? -2.140 -9.986 -6.020 1.00 91.94 171 ASP A C 1
ATOM 1371 O O . ASP A 1 171 ? -1.854 -10.195 -7.199 1.00 91.94 171 ASP A O 1
ATOM 1375 N N . ILE A 1 172 ? -1.643 -8.939 -5.354 1.00 88.81 172 ILE A N 1
ATOM 1376 C CA . ILE A 1 172 ? -0.790 -7.915 -5.979 1.00 88.81 172 ILE A CA 1
ATOM 1377 C C . ILE A 1 172 ? 0.497 -8.531 -6.533 1.00 88.81 172 ILE A C 1
ATOM 1379 O O . ILE A 1 172 ? 0.862 -8.261 -7.680 1.00 88.81 172 ILE A O 1
ATOM 1383 N N . ARG A 1 173 ? 1.184 -9.368 -5.746 1.00 91.31 173 ARG A N 1
ATOM 1384 C CA . ARG A 1 173 ? 2.443 -10.002 -6.164 1.00 91.31 173 ARG A CA 1
ATOM 1385 C C . ARG A 1 173 ? 2.234 -10.978 -7.316 1.00 91.31 173 ARG A C 1
ATOM 1387 O O . ARG A 1 173 ? 3.031 -10.979 -8.253 1.00 91.31 173 ARG A O 1
ATOM 1394 N N . LEU A 1 174 ? 1.145 -11.744 -7.308 1.00 91.38 174 LEU A N 1
ATOM 1395 C CA . LEU A 1 174 ? 0.813 -12.630 -8.420 1.00 91.38 174 LEU A CA 1
ATOM 1396 C C . LEU A 1 174 ? 0.472 -11.854 -9.687 1.00 91.38 174 LEU A C 1
ATOM 1398 O O . LEU A 1 174 ? 0.952 -12.216 -10.757 1.00 91.38 174 LEU A O 1
ATOM 1402 N N . GLN A 1 175 ? -0.310 -10.778 -9.595 1.00 90.62 175 GLN A N 1
ATOM 1403 C CA . GLN A 1 175 ? -0.624 -9.954 -10.762 1.00 90.62 175 GLN A CA 1
ATOM 1404 C C . GLN A 1 175 ? 0.631 -9.298 -11.351 1.00 90.62 175 GLN A C 1
ATOM 1406 O O . GLN A 1 175 ? 0.799 -9.312 -12.568 1.00 90.62 175 GLN A O 1
ATOM 1411 N N . GLN A 1 176 ? 1.541 -8.792 -10.510 1.00 90.25 176 GLN A N 1
ATOM 1412 C CA . GLN A 1 176 ? 2.843 -8.274 -10.950 1.00 90.25 176 GLN A CA 1
ATOM 1413 C C . GLN A 1 176 ? 3.663 -9.351 -11.665 1.00 90.25 176 GLN A C 1
ATOM 1415 O O . GLN A 1 176 ? 4.118 -9.129 -12.786 1.00 90.25 176 GLN A O 1
ATOM 1420 N N . PHE A 1 177 ? 3.776 -10.538 -11.063 1.00 89.88 177 PHE A N 1
ATOM 1421 C CA . PHE A 1 177 ? 4.475 -11.676 -11.658 1.00 89.88 177 PHE A CA 1
ATOM 1422 C C . PHE A 1 177 ? 3.886 -12.074 -13.017 1.00 89.88 177 PHE A C 1
ATOM 1424 O O . PHE A 1 177 ? 4.619 -12.342 -13.963 1.00 89.88 177 PHE A O 1
ATOM 1431 N N . CYS A 1 178 ? 2.560 -12.061 -13.141 1.00 89.94 178 CYS A N 1
ATOM 1432 C CA . CYS A 1 178 ? 1.859 -12.389 -14.378 1.00 89.94 178 CYS A CA 1
ATOM 1433 C C . CYS A 1 178 ? 2.012 -11.316 -15.465 1.00 89.94 178 CYS A C 1
ATOM 1435 O O . CYS A 1 178 ? 1.913 -11.633 -16.649 1.00 89.94 178 CYS A O 1
ATOM 1437 N N . TYR A 1 179 ? 2.241 -10.061 -15.074 1.00 88.06 179 TYR A N 1
ATOM 1438 C CA . TYR A 1 179 ? 2.349 -8.924 -15.985 1.00 88.06 179 TYR A CA 1
ATOM 1439 C C . TYR A 1 179 ? 3.787 -8.659 -16.463 1.00 88.06 179 TYR A C 1
ATOM 1441 O O . TYR A 1 179 ? 3.992 -8.147 -17.562 1.00 88.06 179 TYR A O 1
ATOM 1449 N N . TRP A 1 180 ? 4.809 -9.040 -15.695 1.00 89.38 180 TRP A N 1
ATOM 1450 C CA . TRP A 1 180 ? 6.203 -8.820 -16.094 1.00 89.38 180 TRP A CA 1
ATOM 1451 C C . TRP A 1 180 ? 6.618 -9.474 -17.418 1.00 89.38 180 TRP A C 1
ATOM 1453 O O . TRP A 1 180 ? 7.295 -8.789 -18.186 1.00 89.38 180 TRP A O 1
ATOM 1463 N N . PRO A 1 181 ? 6.244 -10.732 -17.736 1.00 89.88 181 PRO A N 1
ATOM 1464 C CA . PRO A 1 181 ? 6.633 -11.357 -18.998 1.00 89.88 181 PRO A CA 1
ATOM 1465 C C . PRO A 1 181 ? 6.131 -10.572 -20.211 1.00 89.88 181 PRO A C 1
ATOM 1467 O O . PRO A 1 181 ? 6.917 -10.261 -21.103 1.00 89.88 181 PRO A O 1
ATOM 1470 N N . ILE A 1 182 ? 4.858 -10.165 -20.203 1.00 87.06 182 ILE A N 1
ATOM 1471 C CA . ILE A 1 182 ? 4.269 -9.399 -21.307 1.00 87.06 182 ILE A CA 1
ATOM 1472 C C . ILE A 1 182 ? 4.886 -7.995 -21.407 1.00 87.06 182 ILE A C 1
ATOM 1474 O O . ILE A 1 182 ? 5.258 -7.561 -22.494 1.00 87.06 182 ILE A O 1
ATOM 1478 N N . GLN A 1 183 ? 5.124 -7.310 -20.279 1.00 86.81 183 GLN A N 1
ATOM 1479 C CA . GLN A 1 183 ? 5.843 -6.030 -20.288 1.00 86.81 183 GLN A CA 1
ATOM 1480 C C . GLN A 1 183 ? 7.259 -6.169 -20.855 1.00 86.81 183 GLN A C 1
ATOM 1482 O O . GLN A 1 183 ? 7.710 -5.320 -21.624 1.00 86.81 183 GLN A O 1
ATOM 1487 N N . TYR A 1 184 ? 7.966 -7.236 -20.484 1.00 88.56 184 TYR A N 1
ATOM 1488 C CA . TYR A 1 184 ? 9.306 -7.507 -20.979 1.00 88.56 184 TYR A CA 1
ATOM 1489 C C . TYR A 1 184 ? 9.311 -7.765 -22.489 1.00 88.56 184 TYR A C 1
ATOM 1491 O O . TYR A 1 184 ? 10.153 -7.202 -23.189 1.00 88.56 184 TYR A O 1
ATOM 1499 N N . LEU A 1 185 ? 8.365 -8.555 -23.006 1.00 86.25 185 LEU A N 1
ATOM 1500 C CA . LEU A 1 185 ? 8.227 -8.813 -24.442 1.00 86.25 185 LEU A CA 1
ATOM 1501 C C . LEU A 1 185 ? 7.944 -7.519 -25.216 1.00 86.25 185 LEU A C 1
ATOM 1503 O O . LEU A 1 185 ? 8.637 -7.234 -26.195 1.00 86.25 185 LEU A O 1
ATOM 1507 N N . THR A 1 186 ? 7.041 -6.670 -24.720 1.00 84.38 186 THR A N 1
ATOM 1508 C CA . THR A 1 186 ? 6.775 -5.339 -25.290 1.00 84.38 186 THR A CA 1
ATOM 1509 C C . THR A 1 186 ? 8.029 -4.457 -25.297 1.00 84.38 186 THR A C 1
ATOM 1511 O O . THR A 1 186 ? 8.356 -3.826 -26.305 1.00 84.38 186 THR A O 1
ATOM 1514 N N . LEU A 1 187 ? 8.808 -4.451 -24.211 1.00 85.56 187 LEU A N 1
ATOM 1515 C CA . LEU A 1 187 ? 10.068 -3.701 -24.134 1.00 85.56 187 LEU A CA 1
ATOM 1516 C C . LEU A 1 187 ? 11.185 -4.294 -25.002 1.00 85.56 187 LEU A C 1
ATOM 1518 O O . LEU A 1 187 ? 12.058 -3.557 -25.466 1.00 85.56 187 LEU A O 1
ATOM 1522 N N . ARG A 1 188 ? 11.176 -5.606 -25.244 1.00 84.88 188 ARG A N 1
ATOM 1523 C CA . ARG A 1 188 ? 12.111 -6.269 -26.155 1.00 84.88 188 ARG A CA 1
ATOM 1524 C C . ARG A 1 188 ? 11.789 -5.917 -27.605 1.00 84.88 188 ARG A C 1
ATOM 1526 O O . ARG A 1 188 ? 12.701 -5.496 -28.312 1.00 84.88 188 ARG A O 1
ATOM 1533 N N . LYS A 1 189 ? 10.514 -5.992 -28.008 1.00 81.44 189 LYS A N 1
ATOM 1534 C CA . LYS A 1 189 ? 10.018 -5.519 -29.316 1.00 81.44 189 LYS A CA 1
ATOM 1535 C C . LYS A 1 189 ? 10.355 -4.037 -29.535 1.00 81.44 189 LYS A C 1
ATOM 1537 O O . LYS A 1 189 ? 10.706 -3.637 -30.634 1.00 81.44 189 LYS A O 1
ATOM 1542 N N . ARG A 1 190 ? 10.362 -3.216 -28.477 1.00 77.62 190 ARG A N 1
ATOM 1543 C CA . ARG A 1 190 ? 10.809 -1.814 -28.557 1.00 77.62 190 ARG A CA 1
ATOM 1544 C C . ARG A 1 190 ? 12.283 -1.665 -28.949 1.00 77.62 190 ARG A C 1
ATOM 1546 O O . ARG A 1 190 ? 12.600 -0.720 -29.662 1.00 77.62 190 ARG A O 1
ATOM 1553 N N . ARG A 1 191 ? 13.201 -2.536 -28.501 1.00 74.38 191 ARG A N 1
ATOM 1554 C CA . ARG A 1 191 ? 14.649 -2.372 -28.775 1.00 74.38 191 ARG A CA 1
ATOM 1555 C C . ARG A 1 191 ? 14.995 -2.371 -30.268 1.00 74.38 191 ARG A C 1
ATOM 1557 O O . ARG A 1 191 ? 16.056 -1.875 -30.621 1.00 74.38 191 ARG A O 1
ATOM 1564 N N . THR A 1 192 ? 14.125 -2.905 -31.125 1.00 71.62 192 THR A N 1
ATOM 1565 C CA . THR A 1 192 ? 14.290 -2.883 -32.587 1.00 71.62 192 THR A CA 1
ATOM 1566 C C . THR A 1 192 ? 13.749 -1.605 -33.237 1.00 71.62 192 THR A C 1
ATOM 1568 O O . THR A 1 192 ? 13.845 -1.451 -34.450 1.00 71.62 192 THR A O 1
ATOM 1571 N N . SER A 1 193 ? 13.169 -0.693 -32.453 1.00 72.56 193 SER A N 1
ATOM 1572 C CA . SER A 1 193 ? 12.589 0.577 -32.897 1.00 72.56 193 SER A CA 1
ATOM 1573 C C . SER A 1 193 ? 13.388 1.779 -32.378 1.00 72.56 193 SER A C 1
ATOM 1575 O O . SER A 1 193 ? 14.235 1.645 -31.495 1.00 72.56 193 SER A O 1
ATOM 1577 N N . TRP A 1 194 ? 13.108 2.962 -32.926 1.00 70.19 194 TRP A N 1
ATOM 1578 C CA . TRP A 1 194 ? 13.775 4.211 -32.557 1.00 70.19 194 TRP A CA 1
ATOM 1579 C C . TRP A 1 194 ? 13.522 4.578 -31.090 1.00 70.19 194 TRP A C 1
ATOM 1581 O O . TRP A 1 194 ? 12.384 4.579 -30.611 1.00 70.19 194 TRP A O 1
ATOM 1591 N N . GLY A 1 195 ? 14.586 4.937 -30.371 1.00 67.56 195 GLY A N 1
ATOM 1592 C CA . GLY A 1 195 ? 14.531 5.355 -28.975 1.00 67.56 195 GLY A CA 1
ATOM 1593 C C . GLY A 1 195 ? 13.792 6.674 -28.761 1.00 67.56 195 GLY A C 1
ATOM 1594 O O . GLY A 1 195 ? 13.405 6.948 -27.633 1.00 67.56 195 GLY A O 1
ATOM 1595 N N . SER A 1 196 ? 13.554 7.450 -29.816 1.00 66.50 196 SER A N 1
ATOM 1596 C CA . SER A 1 196 ? 12.789 8.702 -29.859 1.00 66.50 196 SER A CA 1
ATOM 1597 C C . SER A 1 196 ? 11.264 8.524 -29.878 1.00 66.50 196 SER A C 1
ATOM 1599 O O . SER A 1 196 ? 10.552 9.496 -29.619 1.00 66.50 196 SER A O 1
ATOM 1601 N N . ILE A 1 197 ? 10.742 7.309 -30.108 1.00 69.19 197 ILE A N 1
ATOM 1602 C CA . ILE A 1 197 ? 9.292 7.047 -30.128 1.00 69.19 197 ILE A CA 1
ATOM 1603 C C . ILE A 1 197 ? 8.716 7.156 -28.712 1.00 69.19 197 ILE A C 1
ATOM 1605 O O . ILE A 1 197 ? 9.087 6.427 -27.785 1.00 69.19 197 ILE A O 1
ATOM 1609 N N . THR A 1 198 ? 7.787 8.093 -28.541 1.00 61.78 198 THR A N 1
ATOM 1610 C CA . THR A 1 198 ? 7.378 8.592 -27.225 1.00 61.78 198 THR A CA 1
ATOM 1611 C C . THR A 1 198 ? 6.401 7.678 -26.484 1.00 61.78 198 THR A C 1
ATOM 1613 O O . THR A 1 198 ? 6.465 7.558 -25.257 1.00 61.78 198 THR A O 1
ATOM 1616 N N . ASN A 1 199 ? 5.568 6.955 -27.233 1.00 67.19 199 ASN A N 1
ATOM 1617 C CA . ASN A 1 199 ? 4.437 6.183 -26.714 1.00 67.19 199 ASN A CA 1
ATOM 1618 C C . ASN A 1 199 ? 4.834 5.070 -25.727 1.00 67.19 199 ASN A C 1
ATOM 1620 O O . ASN A 1 199 ? 4.093 4.793 -24.793 1.00 67.19 199 ASN A O 1
ATOM 1624 N N . SER A 1 200 ? 6.024 4.476 -25.872 1.00 68.38 200 SER A N 1
ATOM 1625 C CA . SER A 1 200 ? 6.473 3.331 -25.057 1.00 68.38 200 SER A CA 1
ATOM 1626 C C . SER A 1 200 ? 7.402 3.693 -23.883 1.00 68.38 200 SER A C 1
ATOM 1628 O O . SER A 1 200 ? 7.881 2.816 -23.161 1.00 68.38 200 SER A O 1
ATOM 1630 N N . HIS A 1 201 ? 7.741 4.975 -23.696 1.00 77.75 201 HIS A N 1
ATOM 1631 C CA . HIS A 1 201 ? 8.594 5.418 -22.579 1.00 77.75 201 HIS A CA 1
ATOM 1632 C C . HIS A 1 201 ? 7.961 5.241 -21.192 1.00 77.75 201 HIS A C 1
ATOM 1634 O O . HIS A 1 201 ? 8.677 4.817 -20.276 1.00 77.75 201 HIS A O 1
ATOM 1640 N N . PRO A 1 202 ? 6.659 5.533 -21.002 1.00 81.06 202 PRO A N 1
ATOM 1641 C CA . PRO A 1 202 ? 5.991 5.295 -19.728 1.00 81.06 202 PRO A CA 1
ATOM 1642 C C . PRO A 1 202 ? 6.080 3.828 -19.295 1.00 81.06 202 PRO A C 1
ATOM 1644 O O . PRO A 1 202 ? 6.362 3.559 -18.130 1.00 81.06 202 PRO A O 1
ATOM 1647 N N . ASP A 1 203 ? 5.945 2.883 -20.228 1.00 81.62 203 ASP A N 1
ATOM 1648 C CA . ASP A 1 203 ? 5.976 1.446 -19.922 1.00 81.62 203 ASP A CA 1
ATOM 1649 C C . ASP A 1 203 ? 7.356 0.971 -19.472 1.00 81.62 203 ASP A C 1
ATOM 1651 O O . ASP A 1 203 ? 7.461 0.178 -18.538 1.00 81.62 203 ASP A O 1
ATOM 1655 N N . TYR A 1 204 ? 8.425 1.534 -20.044 1.00 85.12 204 TYR A N 1
ATOM 1656 C CA . TYR A 1 204 ? 9.785 1.313 -19.548 1.00 85.12 204 TYR A CA 1
ATOM 1657 C C . TYR A 1 204 ? 9.926 1.782 -18.096 1.00 85.12 204 TYR A C 1
ATOM 1659 O O . TYR A 1 204 ? 10.412 1.040 -17.244 1.00 85.12 204 TYR A O 1
ATOM 1667 N N . ILE A 1 205 ? 9.483 3.007 -17.791 1.00 86.44 205 ILE A N 1
ATOM 1668 C CA . ILE A 1 205 ? 9.589 3.558 -16.434 1.00 86.44 205 ILE A CA 1
ATOM 1669 C C . ILE A 1 205 ? 8.767 2.719 -15.451 1.00 86.44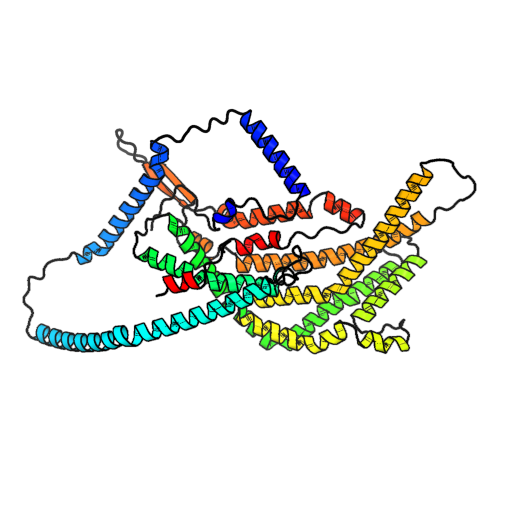 205 ILE A C 1
ATOM 1671 O O . ILE A 1 205 ? 9.264 2.416 -14.369 1.00 86.44 205 ILE A O 1
ATOM 1675 N N . ARG A 1 206 ? 7.551 2.303 -15.828 1.00 86.69 206 ARG A N 1
ATOM 1676 C CA . ARG A 1 206 ? 6.675 1.453 -15.005 1.00 86.69 206 ARG A CA 1
ATOM 1677 C C . ARG A 1 206 ? 7.288 0.081 -14.734 1.00 86.69 206 ARG A C 1
ATOM 1679 O O . ARG A 1 206 ? 7.329 -0.330 -13.577 1.00 86.69 206 ARG A O 1
ATOM 1686 N N . PHE A 1 207 ? 7.801 -0.592 -15.766 1.00 88.75 207 PHE A N 1
ATOM 1687 C CA . PHE A 1 207 ? 8.434 -1.908 -15.642 1.00 88.75 207 PHE A CA 1
ATOM 1688 C C . PHE A 1 207 ? 9.622 -1.868 -14.676 1.00 88.75 207 PHE A C 1
ATOM 1690 O O . PHE A 1 207 ? 9.659 -2.614 -13.697 1.00 88.75 207 PHE A O 1
ATOM 1697 N N . TYR A 1 208 ? 10.560 -0.937 -14.885 1.00 89.31 208 TYR A N 1
ATOM 1698 C CA . TYR A 1 208 ? 11.716 -0.810 -13.998 1.00 89.31 208 TYR A CA 1
ATOM 1699 C C . TYR A 1 208 ? 11.328 -0.322 -12.603 1.00 89.31 208 TYR A C 1
ATOM 1701 O O . TYR A 1 208 ? 11.924 -0.781 -11.636 1.00 89.31 208 TYR A O 1
ATOM 1709 N N . ASN A 1 209 ? 10.317 0.542 -12.460 1.00 90.38 209 ASN A N 1
ATOM 1710 C CA . ASN A 1 209 ? 9.812 0.919 -11.140 1.00 90.38 209 ASN A CA 1
ATOM 1711 C C . ASN A 1 209 ? 9.273 -0.294 -10.376 1.00 90.38 209 ASN A C 1
ATOM 1713 O O . ASN A 1 209 ? 9.644 -0.494 -9.224 1.00 90.38 209 ASN A O 1
ATOM 1717 N N . SER A 1 210 ? 8.453 -1.127 -11.024 1.00 89.19 210 SER A N 1
ATOM 1718 C CA . SER A 1 210 ? 7.923 -2.354 -10.425 1.00 89.19 210 SER A CA 1
ATOM 1719 C C . SER A 1 210 ? 9.043 -3.317 -10.019 1.00 89.19 210 SER A C 1
ATOM 1721 O O . SER A 1 210 ? 9.055 -3.784 -8.881 1.00 89.19 210 SER A O 1
ATOM 1723 N N . LEU A 1 211 ? 10.021 -3.550 -10.900 1.00 90.38 211 LEU A N 1
ATOM 1724 C CA . LEU A 1 211 ? 11.146 -4.443 -10.619 1.00 90.38 211 LEU A CA 1
ATOM 1725 C C . LEU A 1 211 ? 12.023 -3.931 -9.464 1.00 90.38 211 LEU A C 1
ATOM 1727 O O . LEU A 1 211 ? 12.368 -4.699 -8.569 1.00 90.38 211 LEU A O 1
ATOM 1731 N N . TRP A 1 212 ? 12.348 -2.633 -9.448 1.00 91.19 212 TRP A N 1
ATOM 1732 C CA . TRP A 1 212 ? 13.139 -2.011 -8.379 1.00 91.19 212 TRP A CA 1
ATOM 1733 C C . TRP A 1 212 ? 12.423 -2.040 -7.029 1.00 91.19 212 TRP A C 1
ATOM 1735 O O . TRP A 1 212 ? 13.063 -2.274 -6.007 1.00 91.19 212 TRP A O 1
ATOM 1745 N N . LEU A 1 213 ? 11.107 -1.813 -7.011 1.00 91.62 213 LEU A N 1
ATOM 1746 C CA 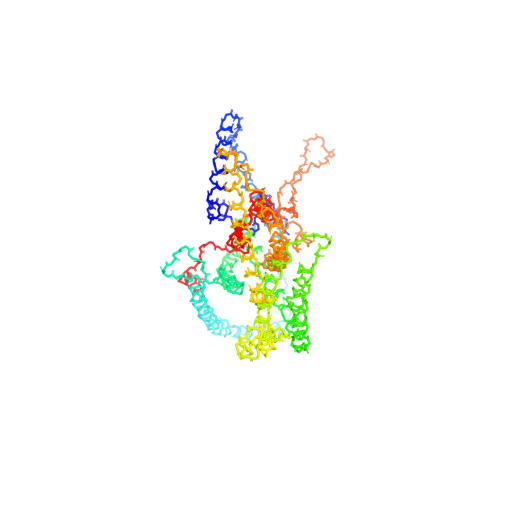. LEU A 1 213 ? 10.320 -1.905 -5.784 1.00 91.62 213 LEU A CA 1
ATOM 1747 C C . LEU A 1 213 ? 10.316 -3.323 -5.223 1.00 91.62 213 LEU A C 1
ATOM 1749 O O . LEU A 1 213 ? 10.557 -3.485 -4.032 1.00 91.62 213 LEU A O 1
ATOM 1753 N N . VAL A 1 214 ? 10.096 -4.342 -6.062 1.00 92.38 214 VAL A N 1
ATOM 1754 C CA . VAL A 1 214 ? 10.118 -5.737 -5.594 1.00 92.38 214 VAL A CA 1
ATOM 1755 C C . VAL A 1 214 ? 11.515 -6.147 -5.135 1.00 92.38 214 VAL A C 1
ATOM 1757 O O . VAL A 1 214 ? 11.644 -6.756 -4.079 1.00 92.38 214 VAL A O 1
ATOM 1760 N N . ALA A 1 215 ? 12.567 -5.770 -5.864 1.00 92.69 215 ALA A N 1
ATOM 1761 C CA . ALA A 1 215 ? 13.938 -6.066 -5.457 1.00 92.69 215 ALA A CA 1
ATOM 1762 C C . ALA A 1 215 ? 14.276 -5.449 -4.088 1.00 92.69 215 ALA A C 1
ATOM 1764 O O . ALA A 1 215 ? 14.765 -6.146 -3.201 1.00 92.69 215 ALA A O 1
ATOM 1765 N N . ASN A 1 216 ? 13.959 -4.165 -3.885 1.00 93.44 216 ASN A N 1
ATOM 1766 C CA . ASN A 1 216 ? 14.170 -3.504 -2.596 1.00 93.44 216 ASN A CA 1
ATOM 1767 C C . ASN A 1 216 ? 13.304 -4.113 -1.489 1.00 93.44 216 ASN A C 1
ATOM 1769 O O . ASN A 1 216 ? 13.776 -4.254 -0.363 1.00 93.44 216 ASN A O 1
ATOM 1773 N N . ASP A 1 217 ? 12.064 -4.497 -1.795 1.00 94.81 217 ASP A N 1
ATOM 1774 C CA . ASP A 1 217 ? 11.181 -5.162 -0.839 1.00 94.81 217 ASP A CA 1
ATOM 1775 C C . ASP A 1 217 ? 11.752 -6.506 -0.373 1.00 94.81 217 ASP A C 1
ATOM 1777 O O . ASP A 1 217 ? 11.736 -6.783 0.822 1.00 94.81 217 ASP A O 1
ATOM 1781 N N . ILE A 1 218 ? 12.323 -7.304 -1.282 1.00 94.75 218 ILE A N 1
ATOM 1782 C CA . ILE A 1 218 ? 13.010 -8.563 -0.950 1.00 94.75 218 ILE A CA 1
ATOM 1783 C C . ILE A 1 218 ? 14.253 -8.297 -0.096 1.00 94.75 218 ILE A C 1
ATOM 1785 O O . ILE A 1 218 ? 14.438 -8.961 0.919 1.00 94.75 218 ILE A O 1
ATOM 1789 N N . ILE A 1 219 ? 15.079 -7.305 -0.447 1.00 95.31 219 ILE A N 1
ATOM 1790 C CA . ILE A 1 219 ? 16.280 -6.952 0.334 1.00 95.31 219 ILE A CA 1
ATOM 1791 C C . ILE A 1 219 ? 15.899 -6.543 1.764 1.00 95.31 219 ILE A C 1
ATOM 1793 O O . ILE A 1 219 ? 16.471 -7.054 2.728 1.00 95.31 219 ILE A O 1
ATOM 1797 N N . MET A 1 220 ? 14.906 -5.660 1.915 1.00 95.12 220 MET A N 1
ATOM 1798 C CA . MET A 1 220 ? 14.380 -5.277 3.229 1.00 95.12 220 MET A CA 1
ATOM 1799 C C . MET A 1 220 ? 13.767 -6.477 3.956 1.00 95.12 220 MET A C 1
ATOM 1801 O O . MET A 1 220 ? 13.952 -6.627 5.160 1.00 95.12 220 MET A O 1
ATOM 1805 N N . GLY A 1 221 ? 13.071 -7.350 3.227 1.00 95.88 221 GLY A N 1
ATOM 1806 C CA . GLY A 1 221 ? 12.455 -8.560 3.755 1.00 95.88 221 GLY A CA 1
ATOM 1807 C C . GLY A 1 221 ? 13.475 -9.528 4.343 1.00 95.88 221 GLY A C 1
ATOM 1808 O O . GLY A 1 221 ? 13.283 -10.001 5.457 1.00 95.88 221 GLY A O 1
ATOM 1809 N N . ILE A 1 222 ? 14.601 -9.752 3.663 1.00 95.75 222 ILE A N 1
ATOM 1810 C CA . ILE A 1 222 ? 15.700 -10.590 4.163 1.00 95.75 222 ILE A CA 1
ATOM 1811 C C . ILE A 1 222 ? 16.296 -9.997 5.447 1.00 95.75 222 ILE A C 1
ATOM 1813 O O . ILE A 1 222 ? 16.518 -10.734 6.406 1.00 95.75 222 ILE A O 1
ATOM 1817 N N . ALA A 1 223 ? 16.499 -8.675 5.503 1.00 95.69 223 ALA A N 1
ATOM 1818 C CA . ALA A 1 223 ? 17.005 -8.005 6.705 1.00 95.69 223 ALA A CA 1
ATOM 1819 C C . ALA A 1 223 ? 16.029 -8.106 7.895 1.00 95.69 223 ALA A C 1
ATOM 1821 O O . ALA A 1 223 ? 16.438 -8.315 9.038 1.00 95.69 223 ALA A O 1
ATOM 1822 N N . VAL A 1 224 ? 14.722 -7.992 7.635 1.00 94.56 224 VAL A N 1
ATOM 1823 C CA . VAL A 1 224 ? 13.678 -8.213 8.647 1.00 94.56 224 VAL A CA 1
ATOM 1824 C C . VAL A 1 224 ? 13.641 -9.683 9.074 1.00 94.56 224 VAL A C 1
ATOM 1826 O O . VAL A 1 224 ? 13.545 -9.967 10.267 1.00 94.56 224 VAL A O 1
ATOM 1829 N N . ALA A 1 225 ? 13.768 -10.619 8.130 1.00 95.56 225 ALA A N 1
ATOM 1830 C CA . ALA A 1 225 ? 13.767 -12.053 8.395 1.00 95.56 225 ALA A CA 1
ATOM 1831 C C . ALA A 1 225 ? 14.899 -12.440 9.349 1.00 95.56 225 ALA A C 1
ATOM 1833 O O . ALA A 1 225 ? 14.631 -13.109 10.347 1.00 95.56 225 ALA A O 1
ATOM 1834 N N . SER A 1 226 ? 16.128 -11.980 9.073 1.00 94.69 226 SER A N 1
ATOM 1835 C CA . SER A 1 226 ? 17.296 -12.258 9.915 1.00 94.69 226 SER A CA 1
ATOM 1836 C C . SER A 1 226 ? 17.109 -11.702 11.323 1.00 94.69 226 SER A C 1
ATOM 1838 O O . SER A 1 226 ? 17.270 -12.434 12.294 1.00 94.69 226 SER A O 1
ATOM 1840 N N . TYR A 1 227 ? 16.651 -10.451 11.446 1.00 94.12 227 TYR A N 1
ATOM 1841 C CA . TYR A 1 227 ? 16.404 -9.837 12.751 1.00 94.12 227 TYR A CA 1
ATOM 1842 C C . TYR A 1 227 ? 15.366 -10.610 13.580 1.00 94.12 227 TYR A C 1
ATOM 1844 O O . TYR A 1 227 ? 15.587 -10.867 14.767 1.00 94.12 227 TYR A O 1
ATOM 1852 N N . ILE A 1 228 ? 14.241 -10.993 12.963 1.00 94.00 228 ILE A N 1
ATOM 1853 C CA . ILE A 1 228 ? 13.177 -11.741 13.645 1.00 94.00 228 ILE A CA 1
ATOM 1854 C C . ILE A 1 228 ? 13.652 -13.151 14.004 1.00 94.00 228 ILE A C 1
ATOM 1856 O O . ILE A 1 228 ? 13.319 -13.630 15.084 1.00 94.00 228 ILE A O 1
ATOM 1860 N N . MET A 1 229 ? 14.416 -13.817 13.133 1.00 92.94 229 MET A N 1
ATOM 1861 C CA . MET A 1 229 ? 14.884 -15.185 13.373 1.00 92.94 229 MET A CA 1
ATOM 1862 C C . MET A 1 229 ? 15.842 -15.248 14.564 1.00 92.94 229 MET A C 1
ATOM 1864 O O . MET A 1 229 ? 15.688 -16.117 15.418 1.00 92.94 229 MET A O 1
ATOM 1868 N N . ASP A 1 230 ? 16.764 -14.290 14.663 1.00 93.62 230 ASP A N 1
ATOM 1869 C CA . ASP A 1 230 ? 17.739 -14.234 15.756 1.00 93.62 230 ASP A CA 1
ATOM 1870 C C . ASP A 1 230 ? 17.077 -13.902 17.104 1.00 93.62 230 ASP A C 1
ATOM 1872 O O . ASP A 1 230 ? 17.546 -14.328 18.158 1.00 93.62 230 ASP A O 1
ATOM 1876 N N . ASN A 1 231 ? 15.954 -13.174 17.082 1.00 92.88 231 ASN A N 1
ATOM 1877 C CA . ASN A 1 231 ? 15.289 -12.647 18.277 1.00 92.88 231 ASN A CA 1
ATOM 1878 C C . ASN A 1 231 ? 13.864 -13.189 18.478 1.00 92.88 231 ASN A C 1
ATOM 1880 O O . ASN A 1 231 ? 13.063 -12.552 19.161 1.00 92.88 231 ASN A O 1
ATOM 1884 N N . PHE A 1 232 ? 13.510 -14.343 17.901 1.00 90.81 232 PHE A N 1
ATOM 1885 C CA . PHE A 1 232 ? 12.102 -14.756 17.787 1.00 90.81 232 PHE A CA 1
ATOM 1886 C C . PHE A 1 232 ? 11.373 -14.868 19.138 1.00 90.81 232 PHE A C 1
ATOM 1888 O O . PHE A 1 232 ? 10.218 -14.457 19.230 1.00 90.81 232 PHE A O 1
ATOM 1895 N N . ASN A 1 233 ? 12.044 -15.363 20.187 1.00 90.56 233 ASN A N 1
ATOM 1896 C CA . ASN A 1 233 ? 11.482 -15.428 21.543 1.00 90.56 233 ASN A CA 1
ATOM 1897 C C . ASN A 1 233 ? 11.246 -14.025 22.114 1.00 90.56 233 ASN A C 1
ATOM 1899 O O . ASN A 1 233 ? 10.141 -13.709 22.535 1.00 90.56 233 ASN A O 1
ATOM 1903 N N . ALA A 1 234 ? 12.250 -13.147 22.037 1.00 92.56 234 ALA A N 1
ATOM 1904 C CA . ALA A 1 234 ? 12.136 -11.781 22.539 1.00 92.56 234 ALA A CA 1
ATOM 1905 C C . ALA A 1 234 ? 11.053 -10.982 21.793 1.00 92.56 234 ALA A C 1
ATOM 1907 O O . ALA A 1 234 ? 10.304 -10.224 22.402 1.00 92.56 234 ALA A O 1
ATOM 1908 N N . VAL A 1 235 ? 10.934 -11.155 20.472 1.00 92.44 235 VAL A N 1
ATOM 1909 C CA . VAL A 1 235 ? 9.871 -10.532 19.667 1.00 92.44 235 VAL A CA 1
ATOM 1910 C C . VAL A 1 235 ? 8.496 -11.061 20.079 1.00 92.44 235 VAL A C 1
ATOM 1912 O O . VAL A 1 235 ? 7.563 -10.270 20.219 1.00 92.44 235 VAL A O 1
ATOM 1915 N N . ALA A 1 236 ? 8.371 -12.372 20.300 1.00 91.31 236 ALA A N 1
ATOM 1916 C CA . ALA A 1 236 ? 7.136 -12.994 20.761 1.00 91.31 236 ALA A CA 1
ATOM 1917 C C . ALA A 1 236 ? 6.698 -12.452 22.134 1.00 91.31 236 ALA A C 1
ATOM 1919 O O . ALA A 1 236 ? 5.561 -11.997 22.277 1.00 91.31 236 ALA A O 1
ATOM 1920 N N . ASP A 1 237 ? 7.620 -12.413 23.095 1.00 91.50 237 ASP A N 1
ATOM 1921 C CA . ASP A 1 237 ? 7.375 -11.912 24.449 1.00 91.50 237 ASP A CA 1
ATOM 1922 C C . ASP A 1 237 ? 7.022 -10.418 24.441 1.00 91.50 237 ASP A C 1
ATOM 1924 O O . ASP A 1 237 ? 6.085 -9.990 25.114 1.00 91.50 237 ASP A O 1
ATOM 1928 N N . ASN A 1 238 ? 7.703 -9.615 23.616 1.00 92.56 238 ASN A N 1
ATOM 1929 C CA . ASN A 1 238 ? 7.392 -8.194 23.457 1.00 92.56 238 ASN A CA 1
ATOM 1930 C C . ASN A 1 238 ? 5.983 -7.971 22.892 1.00 92.56 238 ASN A C 1
ATOM 1932 O O . ASN A 1 238 ? 5.267 -7.084 23.361 1.00 92.56 238 ASN A O 1
ATOM 1936 N N . ILE A 1 239 ? 5.567 -8.763 21.898 1.00 89.94 239 ILE A N 1
ATOM 1937 C CA . ILE A 1 239 ? 4.218 -8.669 21.325 1.00 89.94 239 ILE A CA 1
ATOM 1938 C C . ILE A 1 239 ? 3.165 -9.070 22.362 1.00 89.94 239 ILE A C 1
ATOM 1940 O O . ILE A 1 239 ? 2.188 -8.336 22.519 1.00 89.94 239 ILE A O 1
ATOM 1944 N N . ASP A 1 240 ? 3.360 -10.173 23.094 1.00 89.69 240 ASP A N 1
ATOM 1945 C CA . ASP A 1 240 ? 2.430 -10.602 24.152 1.00 89.69 240 ASP A CA 1
ATOM 1946 C C . ASP A 1 240 ? 2.352 -9.574 25.291 1.00 89.69 240 ASP A C 1
ATOM 1948 O O . ASP A 1 240 ? 1.254 -9.245 25.747 1.00 89.69 240 ASP A O 1
ATOM 1952 N N . MET A 1 241 ? 3.484 -8.988 25.693 1.00 91.38 241 MET A N 1
ATOM 1953 C CA . MET A 1 241 ? 3.549 -7.944 26.719 1.00 91.38 241 MET A CA 1
ATOM 1954 C C . MET A 1 241 ? 2.813 -6.671 26.287 1.00 91.38 241 MET A C 1
ATOM 1956 O O . MET A 1 241 ? 1.976 -6.161 27.037 1.00 91.38 241 MET A O 1
ATOM 1960 N N . ILE A 1 242 ? 3.094 -6.149 25.086 1.00 92.12 242 ILE A N 1
ATOM 1961 C CA . ILE A 1 242 ? 2.421 -4.954 24.553 1.00 92.12 242 ILE A CA 1
ATOM 1962 C C . ILE A 1 242 ? 0.920 -5.218 24.441 1.00 92.12 242 ILE A C 1
ATOM 1964 O O . ILE A 1 242 ? 0.108 -4.405 24.890 1.00 92.12 242 ILE A O 1
ATOM 1968 N N . PHE A 1 243 ? 0.548 -6.366 23.877 1.00 89.75 243 PHE A N 1
ATOM 1969 C CA . PHE A 1 243 ? -0.845 -6.739 23.710 1.00 89.75 243 PHE A CA 1
ATOM 1970 C C . PHE A 1 243 ? -1.569 -6.844 25.063 1.00 89.75 243 PHE A C 1
ATOM 1972 O O . PHE A 1 243 ? -2.615 -6.217 25.240 1.00 89.75 243 PHE A O 1
ATOM 1979 N N . SER A 1 244 ? -1.007 -7.569 26.031 1.00 89.94 244 SER A N 1
ATOM 1980 C CA . SER A 1 244 ? -1.622 -7.772 27.349 1.00 89.94 244 SER A CA 1
ATOM 1981 C C . SER A 1 244 ? -1.756 -6.452 28.113 1.00 89.94 244 SER A C 1
ATOM 1983 O O . SER A 1 244 ? -2.834 -6.127 28.609 1.00 89.94 244 SER A O 1
ATOM 1985 N N . THR A 1 245 ? -0.715 -5.616 28.094 1.00 92.19 245 THR A N 1
ATOM 1986 C CA . THR A 1 245 ? -0.696 -4.333 28.814 1.00 92.19 245 THR A CA 1
ATOM 1987 C C . THR A 1 245 ? -1.757 -3.356 28.304 1.00 92.19 245 THR A C 1
ATOM 1989 O O . THR A 1 245 ? -2.406 -2.669 29.098 1.00 92.19 245 THR A O 1
ATOM 1992 N N . TRP A 1 246 ? -1.937 -3.260 26.983 1.00 91.00 246 TRP A N 1
ATOM 1993 C CA . TRP A 1 246 ? -2.847 -2.285 26.375 1.00 91.00 246 TRP A CA 1
ATOM 1994 C C . TRP A 1 246 ? -4.254 -2.836 26.159 1.00 91.00 246 TRP A C 1
ATOM 1996 O O . TRP A 1 246 ? -5.236 -2.162 26.466 1.00 91.00 246 TRP A O 1
ATOM 2006 N N . SER A 1 247 ? -4.362 -4.052 25.629 1.00 89.62 247 SER A N 1
ATOM 2007 C CA . SER A 1 247 ? -5.630 -4.625 25.180 1.00 89.62 247 SER A CA 1
ATOM 2008 C C . SER A 1 247 ? -6.384 -5.385 26.268 1.00 89.62 247 SER A C 1
ATOM 2010 O O . SER A 1 247 ? -7.597 -5.543 26.149 1.00 89.62 247 SER A O 1
ATOM 2012 N N . ILE A 1 248 ? -5.695 -5.838 27.321 1.00 90.12 248 ILE A N 1
ATOM 2013 C CA . ILE A 1 248 ? -6.308 -6.522 28.465 1.00 90.12 248 ILE A CA 1
ATOM 2014 C C . ILE A 1 248 ? -6.265 -5.595 29.682 1.00 90.12 248 ILE A C 1
ATOM 2016 O O . ILE A 1 248 ? -7.293 -5.048 30.077 1.00 90.12 248 ILE A O 1
ATOM 2020 N N . ASP A 1 249 ? -5.080 -5.344 30.238 1.00 90.50 249 ASP A N 1
ATOM 2021 C CA . ASP A 1 249 ? -4.935 -4.627 31.510 1.00 90.50 249 ASP A CA 1
ATOM 2022 C C . ASP A 1 249 ? -5.283 -3.141 31.390 1.00 90.50 249 ASP A C 1
ATOM 2024 O O . ASP A 1 249 ? -5.819 -2.535 32.319 1.00 90.50 249 ASP A O 1
ATOM 2028 N N . GLY A 1 250 ? -5.001 -2.529 30.239 1.00 91.50 250 GLY A N 1
ATOM 2029 C CA . GLY A 1 250 ? -5.429 -1.171 29.912 1.00 91.50 250 GLY A CA 1
ATOM 2030 C C . GLY A 1 250 ? -6.951 -1.038 29.910 1.00 91.50 250 GLY A C 1
ATOM 2031 O O . GLY A 1 250 ? -7.486 -0.158 30.582 1.00 91.50 250 GLY A O 1
ATOM 2032 N N . LEU A 1 251 ? -7.653 -1.950 29.225 1.00 92.00 251 LEU A N 1
ATOM 2033 C CA . LEU A 1 251 ? -9.118 -1.958 29.195 1.00 92.00 251 LEU A CA 1
ATOM 2034 C C . LEU A 1 251 ? -9.719 -2.262 30.572 1.00 92.00 251 LEU A C 1
ATOM 2036 O O . LEU A 1 251 ? -10.644 -1.563 30.974 1.00 92.00 251 LEU A O 1
ATOM 2040 N N . ARG A 1 252 ? -9.172 -3.235 31.319 1.00 91.62 252 ARG A N 1
ATOM 2041 C CA . ARG A 1 252 ? -9.620 -3.547 32.688 1.00 91.62 252 ARG A CA 1
ATOM 2042 C C . ARG A 1 252 ? -9.535 -2.320 33.593 1.00 91.62 252 ARG A C 1
ATOM 2044 O O . ARG A 1 252 ? -10.536 -1.947 34.191 1.00 91.62 252 ARG A O 1
ATOM 2051 N N . ARG A 1 253 ? -8.371 -1.656 33.644 1.00 91.50 253 ARG A N 1
ATOM 2052 C CA . ARG A 1 253 ? -8.159 -0.434 34.447 1.00 91.50 253 ARG A CA 1
ATOM 2053 C C . ARG A 1 253 ? -9.114 0.689 34.064 1.00 91.50 253 ARG A C 1
ATOM 2055 O O . ARG A 1 253 ? -9.584 1.431 34.917 1.00 91.50 253 ARG A O 1
ATOM 2062 N N . MET A 1 254 ? -9.381 0.829 32.772 1.00 90.94 254 MET A N 1
ATOM 2063 C CA . MET A 1 254 ? -10.281 1.852 32.268 1.00 90.94 254 MET A CA 1
ATOM 2064 C C . MET A 1 254 ? -11.737 1.563 32.649 1.00 90.94 254 MET A C 1
ATOM 2066 O O . MET A 1 254 ? -12.434 2.474 33.076 1.00 90.94 254 MET A O 1
ATOM 2070 N N . ILE A 1 255 ? -12.188 0.309 32.557 1.00 91.38 255 ILE A N 1
ATOM 2071 C CA . ILE A 1 255 ? -13.545 -0.093 32.951 1.00 91.38 255 ILE A CA 1
ATOM 2072 C C . ILE A 1 255 ? -13.744 0.042 34.463 1.00 91.38 255 ILE A C 1
ATOM 2074 O O . ILE A 1 255 ? -14.737 0.625 34.887 1.00 91.38 255 ILE A O 1
ATOM 2078 N N . THR A 1 256 ? -12.792 -0.410 35.281 1.00 89.62 256 THR A N 1
ATOM 2079 C CA . THR A 1 256 ? -12.892 -0.256 36.742 1.00 89.62 256 THR A CA 1
ATOM 2080 C C . THR A 1 256 ? -12.886 1.214 37.163 1.00 89.62 256 THR A C 1
ATOM 2082 O O . THR A 1 256 ? -13.610 1.600 38.079 1.00 89.62 256 THR A O 1
ATOM 2085 N N . TRP A 1 257 ? -12.139 2.068 36.455 1.00 90.12 257 TRP A N 1
ATOM 2086 C CA . TRP A 1 257 ? -12.196 3.519 36.648 1.00 90.12 257 TRP A CA 1
ATOM 2087 C C . TRP A 1 257 ? -13.566 4.118 36.280 1.00 90.12 257 TRP A C 1
ATOM 2089 O O . TRP A 1 257 ? -14.041 5.022 36.970 1.00 90.12 257 TRP A O 1
ATOM 2099 N N . LEU A 1 258 ? -14.223 3.597 35.235 1.00 87.81 258 LEU A N 1
ATOM 2100 C CA . LEU A 1 258 ? -15.577 4.003 34.838 1.00 87.81 258 LEU A CA 1
ATOM 2101 C C . LEU A 1 258 ? -16.663 3.567 35.835 1.00 87.81 258 LEU A C 1
ATOM 2103 O O . LEU A 1 258 ? -17.633 4.305 35.996 1.00 87.81 258 LEU A O 1
ATOM 2107 N N . MET A 1 259 ? -16.507 2.413 36.496 1.00 86.06 259 MET A N 1
ATOM 2108 C CA . MET A 1 259 ? -17.449 1.911 37.513 1.00 86.06 259 MET A CA 1
ATOM 2109 C C . MET A 1 259 ? -17.475 2.789 38.775 1.00 86.06 259 MET A C 1
ATOM 2111 O O . MET A 1 259 ? -18.539 3.049 39.320 1.00 86.06 259 MET A O 1
ATOM 2115 N N . GLY A 1 260 ? -16.318 3.294 39.219 1.00 80.56 260 GLY A N 1
ATOM 2116 C CA . GLY A 1 260 ? -16.216 4.079 40.456 1.00 80.56 260 GLY A CA 1
ATOM 2117 C C . GLY A 1 260 ? -16.841 5.479 40.370 1.00 80.56 260 GLY A C 1
ATOM 2118 O O . GLY A 1 260 ? -17.887 5.750 40.952 1.00 80.56 260 GLY A O 1
ATOM 2119 N N . SER A 1 261 ? -16.152 6.413 39.707 1.00 73.81 261 SER A N 1
ATOM 2120 C CA . SER A 1 261 ? -16.652 7.765 39.391 1.00 73.81 261 SER A CA 1
ATOM 2121 C C . SER A 1 261 ? -15.637 8.475 38.482 1.00 73.81 261 SER A C 1
ATOM 2123 O O . SER A 1 261 ? -14.684 9.099 38.967 1.00 73.81 261 SER A O 1
ATOM 2125 N N . PRO A 1 262 ? -15.785 8.386 37.153 1.00 75.56 262 PRO A N 1
ATOM 2126 C CA . PRO A 1 262 ? -14.807 8.950 36.238 1.00 75.56 262 PRO A CA 1
ATOM 2127 C C . PRO A 1 262 ? -14.832 10.481 36.302 1.00 75.56 262 PRO A C 1
ATOM 2129 O O . PRO A 1 262 ? -15.851 11.114 36.034 1.00 75.56 262 PRO A O 1
ATOM 2132 N N . GLY A 1 263 ? -13.707 11.093 36.684 1.00 66.38 263 GLY A N 1
ATOM 2133 C CA . GLY A 1 263 ? -13.541 12.553 36.686 1.00 66.38 263 GLY A CA 1
ATOM 2134 C C . GLY A 1 263 ? -14.530 13.324 37.574 1.00 66.38 263 GLY A C 1
ATOM 2135 O O . GLY A 1 263 ? -14.791 14.492 37.303 1.00 66.38 263 GLY A O 1
ATOM 2136 N N . GLY A 1 264 ? -15.112 12.681 38.595 1.00 67.38 264 GLY A N 1
ATOM 2137 C CA . GLY A 1 264 ? -16.125 13.287 39.471 1.00 67.38 264 GLY A CA 1
ATOM 2138 C C . GLY A 1 264 ? -17.525 13.395 38.852 1.00 67.38 264 GLY A C 1
ATOM 2139 O O . GLY A 1 264 ? -18.405 14.034 39.431 1.00 67.38 264 GLY A O 1
ATOM 2140 N N . LEU A 1 265 ? -17.760 12.773 37.689 1.00 71.00 265 LEU A N 1
ATOM 2141 C CA . LEU A 1 265 ? -19.102 12.630 37.130 1.00 71.00 265 LEU A CA 1
ATOM 2142 C C . LEU A 1 265 ? -19.916 11.679 38.015 1.00 71.00 265 LEU A C 1
ATOM 2144 O O . LEU A 1 265 ? -19.542 10.523 38.232 1.00 71.00 265 LEU A O 1
ATOM 2148 N N . LYS A 1 266 ? -21.056 12.168 38.511 1.00 71.56 266 LYS A N 1
ATOM 2149 C CA . LYS A 1 266 ? -22.020 11.361 39.263 1.00 71.56 266 LYS A CA 1
ATOM 2150 C C . LYS A 1 266 ? -22.839 10.517 38.289 1.00 71.56 266 LYS A C 1
ATOM 2152 O O . LYS A 1 266 ? -23.921 10.915 37.861 1.00 71.56 266 LYS A O 1
ATOM 2157 N N . LEU A 1 267 ? -22.262 9.390 37.892 1.00 77.31 267 LEU A N 1
ATOM 2158 C CA . LEU A 1 267 ? -22.914 8.381 37.069 1.00 77.31 267 LEU A CA 1
ATOM 2159 C C . LEU A 1 267 ? -23.909 7.562 37.903 1.00 77.31 267 LEU A C 1
ATOM 2161 O O . LEU A 1 267 ? -23.902 7.598 39.133 1.00 77.31 267 LEU A O 1
ATOM 2165 N N . ASN A 1 268 ? -24.795 6.835 37.225 1.00 84.38 268 ASN A N 1
ATOM 2166 C CA . ASN A 1 268 ? -25.600 5.810 37.877 1.00 84.38 268 ASN A CA 1
ATOM 2167 C C . ASN A 1 268 ? -24.710 4.599 38.207 1.00 84.38 268 ASN A C 1
ATOM 2169 O O . ASN A 1 268 ? -24.309 3.886 37.287 1.00 84.38 268 ASN A O 1
ATOM 2173 N N . ASN A 1 269 ? -24.414 4.403 39.495 1.00 84.50 269 ASN A N 1
ATOM 2174 C CA . ASN A 1 269 ? -23.511 3.355 39.979 1.00 84.50 269 ASN A CA 1
ATOM 2175 C C . ASN A 1 269 ? -24.010 1.950 39.617 1.00 84.50 269 ASN A C 1
ATOM 2177 O O . ASN A 1 269 ? -23.257 1.193 39.031 1.00 84.50 269 ASN A O 1
ATOM 2181 N N . GLU A 1 270 ? -25.295 1.643 39.824 1.00 86.75 270 GLU A N 1
ATOM 2182 C CA . GLU A 1 270 ? -25.861 0.314 39.523 1.00 86.75 270 GLU A CA 1
ATOM 2183 C C . GLU A 1 270 ? -25.688 -0.065 38.045 1.00 86.75 270 GLU A C 1
ATOM 2185 O O . GLU A 1 270 ? -25.338 -1.192 37.698 1.00 86.75 270 GLU A O 1
ATOM 2190 N N . LEU A 1 271 ? -25.918 0.900 37.145 1.00 86.12 271 LEU A N 1
ATOM 2191 C CA . LEU A 1 271 ? -25.734 0.677 35.713 1.00 86.12 271 LEU A CA 1
ATOM 2192 C C . LEU A 1 271 ? -24.249 0.580 35.340 1.00 86.12 271 LEU A C 1
ATOM 2194 O O . LEU A 1 271 ? -23.894 -0.214 34.467 1.00 86.12 271 LEU A O 1
ATOM 2198 N N . ALA A 1 272 ? -23.402 1.415 35.947 1.00 88.06 272 ALA A N 1
ATOM 2199 C CA . ALA A 1 272 ? -21.965 1.400 35.704 1.00 88.06 272 ALA A CA 1
ATOM 2200 C C . ALA A 1 272 ? -21.348 0.073 36.161 1.00 88.06 272 ALA A C 1
ATOM 2202 O O . ALA A 1 272 ? -20.570 -0.506 35.406 1.00 88.06 272 ALA A O 1
ATOM 2203 N N . ASP A 1 273 ? -21.767 -0.435 37.320 1.00 89.19 273 ASP A N 1
ATOM 2204 C CA . ASP A 1 273 ? -21.349 -1.720 37.871 1.00 89.19 273 ASP A CA 1
ATOM 2205 C C . ASP A 1 273 ? -21.818 -2.874 36.978 1.00 89.19 273 ASP A C 1
ATOM 2207 O O . ASP A 1 273 ? -21.002 -3.682 36.545 1.00 89.19 273 ASP A O 1
ATOM 2211 N N . PHE A 1 274 ? -23.093 -2.888 36.564 1.00 90.44 274 PHE A N 1
ATOM 2212 C CA . PHE A 1 274 ? -23.610 -3.910 35.646 1.00 90.44 274 PHE A CA 1
ATOM 2213 C C . PHE A 1 274 ? -22.863 -3.952 34.300 1.00 90.44 274 PHE A C 1
ATOM 2215 O O . PHE A 1 274 ? -22.477 -5.023 33.825 1.00 90.44 274 PHE A O 1
ATOM 2222 N N . LEU A 1 275 ? -22.666 -2.794 33.654 1.00 89.69 275 LEU A N 1
ATOM 2223 C CA . LEU A 1 275 ? -21.934 -2.720 32.384 1.00 89.69 275 LEU A CA 1
ATOM 2224 C C . LEU A 1 275 ? -20.456 -3.070 32.571 1.00 89.69 275 LEU A C 1
ATOM 2226 O O . LEU A 1 275 ? -19.874 -3.743 31.720 1.00 89.69 275 LEU A O 1
ATOM 2230 N N . GLY A 1 276 ? -19.859 -2.617 33.671 1.00 90.88 276 GLY A N 1
ATOM 2231 C CA . GLY A 1 276 ? -18.481 -2.902 34.026 1.00 90.88 276 GLY A CA 1
ATOM 2232 C C . GLY A 1 276 ? -18.235 -4.395 34.201 1.00 90.88 276 GLY A C 1
ATOM 2233 O O . GLY A 1 276 ? -17.371 -4.942 33.518 1.00 90.88 276 GLY A O 1
ATOM 2234 N N . ASP A 1 277 ? -19.053 -5.065 35.010 1.00 90.62 277 ASP A N 1
ATOM 2235 C CA . ASP A 1 277 ? -18.984 -6.509 35.237 1.00 90.62 277 ASP A CA 1
ATOM 2236 C C . ASP A 1 277 ? -19.172 -7.299 33.936 1.00 90.62 277 ASP A C 1
ATOM 2238 O O . ASP A 1 277 ? -18.415 -8.233 33.661 1.00 90.62 277 ASP A O 1
ATOM 2242 N N . LEU A 1 278 ? -20.121 -6.891 33.083 1.00 89.50 278 LEU A N 1
ATOM 2243 C CA . LEU A 1 278 ? -20.337 -7.515 31.776 1.00 89.50 278 LEU A CA 1
ATOM 2244 C C . LEU A 1 278 ? -19.094 -7.413 30.878 1.00 89.50 278 LEU A C 1
ATOM 2246 O O . LEU A 1 278 ? -18.674 -8.411 30.289 1.00 89.50 278 LEU A O 1
ATOM 2250 N N . PHE A 1 279 ? -18.503 -6.222 30.742 1.00 91.62 279 PHE A N 1
ATOM 2251 C CA . PHE A 1 279 ? -17.333 -6.036 29.880 1.00 91.62 279 PHE A CA 1
ATOM 2252 C C . PHE A 1 279 ? -16.072 -6.682 30.461 1.00 91.62 279 PHE A C 1
ATOM 2254 O O . PHE A 1 279 ? -15.306 -7.280 29.704 1.00 91.62 279 PHE A O 1
ATOM 2261 N N . LEU A 1 280 ? -15.871 -6.621 31.781 1.00 90.81 280 LEU A N 1
ATOM 2262 C CA . LEU A 1 280 ? -14.776 -7.314 32.462 1.00 90.81 280 LEU A CA 1
ATOM 2263 C C . LEU A 1 280 ? -14.881 -8.827 32.272 1.00 90.81 280 LEU A C 1
ATOM 2265 O O . LEU A 1 280 ? -13.888 -9.453 31.910 1.00 90.81 280 LEU A O 1
ATOM 2269 N N . TRP A 1 281 ? -16.083 -9.398 32.386 1.00 87.44 281 TRP A N 1
ATOM 2270 C CA . TRP A 1 281 ? -16.309 -10.821 32.134 1.00 87.44 281 TRP A CA 1
ATOM 2271 C C . TRP A 1 281 ? -15.914 -11.238 30.709 1.00 87.44 281 TRP A C 1
ATOM 2273 O O . TRP A 1 281 ? -15.247 -12.257 30.520 1.00 87.44 281 TRP A O 1
ATOM 2283 N N . VAL A 1 282 ? -16.254 -10.437 29.692 1.00 88.06 282 VAL A N 1
ATOM 2284 C CA . VAL A 1 282 ? -15.834 -10.718 28.307 1.00 88.06 282 VAL A CA 1
ATOM 2285 C C . VAL A 1 282 ? -14.315 -10.593 28.139 1.00 88.06 282 VAL A C 1
ATOM 2287 O O . VAL A 1 282 ? -13.726 -11.378 27.395 1.00 88.06 282 VAL A O 1
ATOM 2290 N N . ILE A 1 283 ? -13.662 -9.638 28.814 1.00 89.38 283 ILE A N 1
ATOM 2291 C CA . ILE A 1 283 ? -12.193 -9.529 28.801 1.00 89.38 283 ILE A CA 1
ATOM 2292 C C . ILE A 1 283 ? -11.561 -10.763 29.443 1.00 89.38 283 ILE A C 1
ATOM 2294 O O . ILE A 1 283 ? -10.609 -11.306 28.888 1.00 89.38 283 ILE A O 1
ATOM 2298 N N . ASP A 1 284 ? -12.088 -11.223 30.575 1.00 86.31 284 ASP A N 1
ATOM 2299 C CA . ASP A 1 284 ? -11.585 -12.398 31.286 1.00 86.31 284 ASP A CA 1
ATOM 2300 C C . ASP A 1 284 ? -11.734 -13.663 30.433 1.00 86.31 284 ASP A C 1
ATOM 2302 O O . ASP A 1 284 ? -10.780 -14.435 30.301 1.00 86.31 284 ASP A O 1
ATOM 2306 N N . TYR A 1 285 ? -12.879 -13.817 29.758 1.00 84.88 285 TYR A N 1
ATOM 2307 C CA . TYR A 1 285 ? -13.087 -14.868 28.764 1.00 84.88 285 TYR A CA 1
ATOM 2308 C C . TYR A 1 285 ? -12.091 -14.765 27.599 1.00 84.88 285 TYR A C 1
ATOM 2310 O O . TYR A 1 285 ? -11.477 -15.759 27.223 1.00 84.88 285 TYR A O 1
ATOM 2318 N N . TRP A 1 286 ? -11.883 -13.572 27.034 1.00 87.44 286 TRP A N 1
ATOM 2319 C CA . TRP A 1 286 ? -10.954 -13.364 25.917 1.00 87.44 286 TRP A CA 1
ATOM 2320 C C . TRP A 1 286 ? -9.496 -13.662 26.300 1.00 87.44 286 TRP A C 1
ATOM 2322 O O . TRP A 1 286 ? -8.783 -14.341 25.556 1.00 87.44 286 TRP A O 1
ATOM 2332 N N . ALA A 1 287 ? -9.068 -13.176 27.467 1.00 84.38 287 ALA A N 1
ATOM 2333 C CA . ALA A 1 287 ? -7.717 -13.318 27.997 1.00 84.38 287 ALA A CA 1
ATOM 2334 C C . ALA A 1 287 ? -7.421 -14.723 28.541 1.00 84.38 287 ALA A C 1
ATOM 2336 O O . ALA A 1 287 ? -6.254 -15.054 28.751 1.00 84.38 287 ALA A O 1
ATOM 2337 N N . GLY A 1 288 ? -8.450 -15.533 28.805 1.00 77.56 288 GLY A N 1
ATOM 2338 C CA . GLY A 1 288 ? -8.307 -16.841 29.442 1.00 77.56 288 GLY A CA 1
ATOM 2339 C C . GLY A 1 288 ? -7.729 -16.766 30.859 1.00 77.56 288 GLY A C 1
ATOM 2340 O O . GLY A 1 288 ? -7.176 -17.748 31.349 1.00 77.56 288 GLY A O 1
ATOM 2341 N N . THR A 1 289 ? -7.809 -15.598 31.508 1.00 70.94 289 THR A N 1
ATOM 2342 C CA . THR A 1 289 ? -7.337 -15.391 32.883 1.00 70.94 289 THR A CA 1
ATOM 2343 C C . THR A 1 289 ? -8.538 -15.210 33.802 1.00 70.94 289 THR A C 1
ATOM 2345 O O . THR A 1 289 ? -9.279 -14.243 33.633 1.00 70.94 289 THR A O 1
ATOM 2348 N N . PRO A 1 290 ? -8.742 -16.114 34.770 1.00 64.31 290 PRO A N 1
ATOM 2349 C CA . PRO A 1 290 ? -9.821 -15.978 35.735 1.00 64.31 290 PRO A CA 1
ATOM 2350 C C . PRO A 1 290 ? -9.527 -14.810 36.682 1.00 64.31 290 PRO A C 1
ATOM 2352 O O . PRO A 1 290 ? -8.456 -14.752 37.290 1.00 64.31 290 PRO A O 1
ATOM 2355 N N . SER A 1 291 ? -10.470 -13.878 36.809 1.00 63.38 291 SER A N 1
ATOM 2356 C CA . SER A 1 291 ? -10.430 -12.841 37.839 1.00 63.38 291 SER A CA 1
ATOM 2357 C C . SER A 1 291 ? -11.008 -13.370 39.154 1.00 63.38 291 SER A C 1
ATOM 2359 O O . SER A 1 291 ? -11.734 -14.369 39.191 1.00 63.38 291 SER A O 1
ATOM 2361 N N . THR A 1 292 ? -10.703 -12.692 40.260 1.00 57.50 292 THR A N 1
ATOM 2362 C CA . THR A 1 292 ? -11.166 -13.035 41.617 1.00 57.50 292 THR A CA 1
ATOM 2363 C C . THR A 1 292 ? -12.692 -13.082 41.749 1.00 57.50 292 THR A C 1
ATOM 2365 O O . THR A 1 292 ? -13.208 -13.705 42.673 1.00 57.50 292 THR A O 1
ATOM 2368 N N . THR A 1 293 ? -13.410 -12.448 40.822 1.00 59.69 293 THR A N 1
ATOM 2369 C CA . THR A 1 293 ? -14.874 -12.352 40.789 1.00 59.69 293 THR A CA 1
ATOM 2370 C C . THR A 1 293 ? -15.530 -13.544 40.080 1.00 59.69 293 THR A C 1
ATOM 2372 O O . THR A 1 293 ? -16.738 -13.746 40.196 1.00 59.69 293 THR A O 1
ATOM 2375 N N . THR A 1 294 ? -14.759 -14.364 39.352 1.00 63.47 294 THR A N 1
ATOM 2376 C CA . THR A 1 294 ? -15.314 -15.455 38.538 1.00 63.47 294 THR A CA 1
ATOM 2377 C C . THR A 1 294 ? -15.577 -16.735 39.348 1.00 63.47 294 THR A C 1
ATOM 2379 O O . THR A 1 294 ? -14.670 -17.256 40.002 1.00 63.47 294 THR A O 1
ATOM 2382 N N . PRO A 1 295 ? -16.789 -17.320 39.280 1.00 66.12 295 PRO A N 1
ATOM 2383 C CA . PRO A 1 295 ? -17.093 -18.581 39.949 1.00 66.12 295 PRO A CA 1
ATOM 2384 C C . PRO A 1 295 ? -16.247 -19.751 39.420 1.00 66.12 295 PRO A C 1
ATOM 2386 O O . PRO A 1 295 ? -16.092 -19.925 38.209 1.00 66.12 295 PRO A O 1
ATOM 2389 N N . LYS A 1 296 ? -15.770 -20.623 40.321 1.00 66.19 296 LYS A N 1
ATOM 2390 C CA . LYS A 1 296 ? -14.882 -21.763 39.994 1.00 66.19 296 LYS A CA 1
ATOM 2391 C C . LYS A 1 296 ? -15.417 -22.711 38.910 1.00 66.19 296 LYS A C 1
ATOM 2393 O O . LYS A 1 296 ? -14.621 -23.313 38.204 1.00 66.19 296 LYS A O 1
ATOM 2398 N N . TYR A 1 297 ? -16.731 -22.852 38.741 1.00 67.44 297 TYR A N 1
ATOM 2399 C CA . TYR A 1 297 ? -17.318 -23.719 37.707 1.00 67.44 297 TYR A CA 1
ATOM 2400 C C . TYR A 1 297 ? -17.234 -23.132 36.285 1.00 67.44 297 TYR A C 1
ATOM 2402 O O . TYR A 1 297 ? -17.373 -23.868 35.314 1.00 67.44 297 TYR A O 1
ATOM 2410 N N . ILE A 1 298 ? -16.954 -21.831 36.143 1.00 66.56 298 ILE A N 1
ATOM 2411 C CA . ILE A 1 298 ? -16.783 -21.156 34.843 1.00 66.56 298 ILE A CA 1
ATOM 2412 C C . ILE A 1 298 ? -15.317 -21.214 34.370 1.00 66.56 298 ILE A C 1
ATOM 2414 O O . ILE A 1 298 ? -15.041 -21.024 33.187 1.00 66.56 298 ILE A O 1
ATOM 2418 N N . HIS A 1 299 ? -14.368 -21.569 35.250 1.00 67.38 299 HIS A N 1
ATOM 2419 C CA . HIS A 1 299 ? -12.938 -21.666 34.915 1.00 67.38 299 HIS A CA 1
ATOM 2420 C C . HIS A 1 299 ? -12.650 -22.554 33.696 1.00 67.38 299 HIS A C 1
ATOM 2422 O O . HIS A 1 299 ? -11.768 -22.225 32.905 1.00 67.38 299 HIS A O 1
ATOM 2428 N N . LEU A 1 300 ? -13.386 -23.660 33.526 1.00 64.81 300 LEU A N 1
ATOM 2429 C CA . LEU A 1 300 ? -13.186 -24.564 32.390 1.00 64.81 300 LEU A CA 1
ATOM 2430 C C . LEU A 1 300 ? -13.536 -23.890 31.053 1.00 64.81 300 LEU A C 1
ATOM 2432 O O . LEU A 1 300 ? -12.828 -24.086 30.073 1.00 64.81 300 LEU A O 1
ATOM 2436 N N . LEU A 1 301 ? -14.587 -23.063 31.019 1.00 64.06 301 LEU A N 1
ATOM 2437 C CA . LEU A 1 301 ? -14.994 -22.320 29.821 1.00 64.06 301 LEU A CA 1
ATOM 2438 C C . LEU A 1 301 ? -14.015 -21.182 29.498 1.00 64.06 301 LEU A C 1
ATOM 2440 O O . LEU A 1 301 ? -13.751 -20.912 28.332 1.00 64.06 301 LEU A O 1
ATOM 2444 N N . ILE A 1 302 ? -13.438 -20.545 30.522 1.00 65.44 302 ILE A N 1
ATOM 2445 C CA . ILE A 1 302 ? -12.446 -19.466 30.365 1.00 65.44 302 ILE A CA 1
ATOM 2446 C C . ILE A 1 302 ? -11.116 -20.008 29.825 1.00 65.44 302 ILE A C 1
ATOM 2448 O O . ILE A 1 302 ? -10.457 -19.340 29.031 1.00 65.44 302 ILE A O 1
ATOM 2452 N N . HIS A 1 303 ? -10.751 -21.248 30.159 1.00 61.78 303 HIS A N 1
ATOM 2453 C CA . HIS A 1 303 ? -9.577 -21.913 29.586 1.00 61.78 303 HIS A CA 1
ATOM 2454 C C . HIS A 1 303 ? -9.658 -22.149 28.065 1.00 61.78 303 HIS A C 1
ATOM 2456 O O . HIS A 1 303 ? -8.636 -22.473 27.469 1.00 61.78 303 HIS A O 1
ATOM 2462 N N . LEU A 1 304 ? -10.829 -21.973 27.433 1.00 64.56 304 LEU A N 1
ATOM 2463 C CA . LEU A 1 304 ? -10.998 -21.987 25.971 1.00 64.56 304 LEU A CA 1
ATOM 2464 C C . LEU A 1 304 ? -10.905 -20.586 25.328 1.00 64.56 304 LEU A C 1
ATOM 2466 O O . LEU A 1 304 ? -11.151 -20.442 24.130 1.00 64.56 304 LEU A O 1
ATOM 2470 N N . GLY A 1 305 ? -10.563 -19.545 26.092 1.00 68.44 305 GLY A N 1
ATOM 2471 C CA . GLY A 1 305 ? -10.449 -18.175 25.591 1.00 68.44 305 GLY A CA 1
ATOM 2472 C C . GLY A 1 305 ? -9.489 -18.041 24.404 1.00 68.44 305 GLY A C 1
ATOM 2473 O O . GLY A 1 305 ? -8.443 -18.690 24.366 1.00 68.44 305 GLY A O 1
ATOM 2474 N N . CYS A 1 306 ? -9.794 -17.166 23.442 1.00 72.38 306 CYS A N 1
ATOM 2475 C CA . CYS A 1 306 ? -9.027 -17.034 22.194 1.00 72.38 306 CYS A CA 1
ATOM 2476 C C . CYS A 1 306 ? -7.517 -16.820 22.408 1.00 72.38 306 CYS A C 1
ATOM 2478 O O . CYS A 1 306 ? -6.704 -17.363 21.659 1.00 72.38 306 CYS A O 1
ATOM 2480 N N . ILE A 1 307 ? -7.119 -16.069 23.440 1.00 79.38 307 ILE A N 1
ATOM 2481 C CA . ILE A 1 307 ? -5.699 -15.822 23.732 1.00 79.38 307 ILE A CA 1
ATOM 2482 C C . ILE A 1 307 ? -5.004 -17.045 24.311 1.00 79.38 307 ILE A C 1
ATOM 2484 O O . ILE A 1 307 ? -3.832 -17.263 24.019 1.00 79.38 307 ILE A O 1
ATOM 2488 N N . SER A 1 308 ? -5.710 -17.871 25.081 1.00 72.88 308 SER A N 1
ATOM 2489 C CA . SER A 1 308 ? -5.133 -19.101 25.632 1.00 72.88 308 SER A CA 1
ATOM 2490 C C . SER A 1 308 ? -4.714 -20.086 24.532 1.00 72.88 308 SER A C 1
ATOM 2492 O O . SER A 1 308 ? -3.721 -20.791 24.686 1.00 72.88 308 SER A O 1
ATOM 2494 N N . VAL A 1 309 ? -5.401 -20.059 23.382 1.00 76.44 309 VAL A N 1
ATOM 2495 C CA . VAL A 1 309 ? -5.028 -20.808 22.171 1.00 76.44 309 VAL A CA 1
ATOM 2496 C C . VAL A 1 309 ? -3.918 -20.098 21.392 1.00 76.44 309 VAL A C 1
ATOM 2498 O O . VAL A 1 309 ? -3.015 -20.744 20.861 1.00 76.44 309 VAL A O 1
ATOM 2501 N N . LEU A 1 310 ? -3.961 -18.767 21.309 1.00 79.69 310 LEU A N 1
ATOM 2502 C CA . LEU A 1 310 ? -3.026 -17.989 20.495 1.00 79.69 310 LEU A CA 1
ATOM 2503 C C . LEU A 1 310 ? -1.630 -17.861 21.122 1.00 79.69 310 LEU A C 1
ATOM 2505 O O . LEU A 1 310 ? -0.639 -18.011 20.414 1.00 79.69 310 LEU A O 1
ATOM 2509 N N . ARG A 1 311 ? -1.536 -17.610 22.433 1.00 83.12 311 ARG A N 1
ATOM 2510 C CA . ARG A 1 311 ? -0.280 -17.373 23.164 1.00 83.12 311 ARG A CA 1
ATOM 2511 C C . ARG A 1 311 ? 0.754 -18.502 23.007 1.00 83.12 311 ARG A C 1
ATOM 2513 O O . ARG A 1 311 ? 1.881 -18.185 22.635 1.00 83.12 311 ARG A O 1
ATOM 2520 N N . PRO A 1 312 ? 0.430 -19.799 23.194 1.00 84.94 312 PRO A N 1
ATOM 2521 C CA . PRO A 1 312 ? 1.411 -20.871 22.985 1.00 84.94 312 PRO A CA 1
ATOM 2522 C C . PRO A 1 312 ? 1.830 -21.019 21.513 1.00 84.94 312 PRO A C 1
ATOM 2524 O O . PRO A 1 312 ? 2.938 -21.463 21.225 1.00 84.94 312 PRO A O 1
ATOM 2527 N N . ASN A 1 313 ? 0.971 -20.608 20.575 1.00 85.06 313 ASN A N 1
ATOM 2528 C CA . ASN A 1 313 ? 1.243 -20.637 19.136 1.00 85.06 313 ASN A CA 1
ATOM 2529 C C . ASN A 1 313 ? 1.912 -19.351 18.618 1.00 85.06 313 ASN A C 1
ATOM 2531 O O . ASN A 1 313 ? 2.265 -19.272 17.439 1.00 85.06 313 ASN A O 1
ATOM 2535 N N . LEU A 1 314 ? 2.125 -18.349 19.474 1.00 85.00 314 LEU A N 1
ATOM 2536 C CA . LEU A 1 314 ? 2.699 -17.062 19.091 1.00 85.00 314 LEU A CA 1
ATOM 2537 C C . LEU A 1 314 ? 4.134 -17.209 18.547 1.00 85.00 314 LEU A C 1
ATOM 2539 O O . LEU A 1 314 ? 4.395 -16.671 17.472 1.00 85.00 314 LEU A O 1
ATOM 2543 N N . PRO A 1 315 ? 5.042 -18.012 19.143 1.00 87.25 315 PRO A N 1
ATOM 2544 C CA . PRO A 1 315 ? 6.366 -18.251 18.562 1.00 87.25 315 PRO A CA 1
ATOM 2545 C C . PRO A 1 315 ? 6.312 -18.916 17.179 1.00 87.25 315 PRO A C 1
ATOM 2547 O O . PRO A 1 315 ? 7.126 -18.601 16.311 1.00 87.25 315 PRO A O 1
ATOM 2550 N N . LEU A 1 316 ? 5.346 -19.813 16.938 1.00 88.50 316 LEU A N 1
ATOM 2551 C CA . LEU A 1 316 ? 5.139 -20.417 15.617 1.00 88.50 316 LEU A CA 1
ATOM 2552 C C . LEU A 1 316 ? 4.680 -19.362 14.604 1.00 88.50 316 LEU A C 1
ATOM 2554 O O . LEU A 1 316 ? 5.195 -19.318 13.488 1.00 88.50 316 LEU A O 1
ATOM 2558 N N . PHE A 1 317 ? 3.765 -18.478 15.003 1.00 89.31 317 PHE A N 1
ATOM 2559 C CA . PHE A 1 317 ? 3.342 -17.357 14.170 1.00 89.31 317 PHE A CA 1
ATOM 2560 C C . PHE A 1 317 ? 4.510 -16.417 13.841 1.00 89.31 317 PHE A C 1
ATOM 2562 O O . PHE A 1 317 ? 4.662 -16.028 12.688 1.00 89.31 317 PHE A O 1
ATOM 2569 N N . ILE A 1 318 ? 5.384 -16.102 14.801 1.00 91.94 318 ILE A N 1
ATOM 2570 C CA . ILE A 1 318 ? 6.577 -15.276 14.550 1.00 91.94 318 ILE A CA 1
ATOM 2571 C C . ILE A 1 318 ? 7.574 -15.977 13.619 1.00 91.94 318 ILE A C 1
ATOM 2573 O O . ILE A 1 318 ? 8.170 -15.329 12.759 1.00 91.94 318 ILE A O 1
ATOM 2577 N N . LYS A 1 319 ? 7.704 -17.305 13.700 1.00 91.38 319 LYS A N 1
ATOM 2578 C CA . LYS A 1 319 ? 8.479 -18.077 12.715 1.00 91.38 319 LYS A CA 1
ATOM 2579 C C . LYS A 1 319 ? 7.864 -18.006 11.317 1.00 91.38 319 LYS A C 1
ATOM 2581 O O . LYS A 1 319 ? 8.594 -17.800 10.352 1.00 91.38 319 LYS A O 1
ATOM 2586 N N . LEU A 1 320 ? 6.538 -18.115 11.197 1.00 91.94 320 LEU A N 1
ATOM 2587 C CA . LEU A 1 320 ? 5.835 -17.916 9.923 1.00 91.94 320 LEU A CA 1
ATOM 2588 C C . LEU A 1 320 ? 6.009 -16.483 9.397 1.00 91.94 320 LEU A C 1
ATOM 2590 O O . LEU A 1 320 ? 6.216 -16.291 8.201 1.00 91.94 320 LEU A O 1
ATOM 2594 N N . LEU A 1 321 ? 5.998 -15.488 10.285 1.00 93.88 321 LEU A N 1
ATOM 2595 C CA . LEU A 1 321 ? 6.260 -14.087 9.964 1.00 93.88 321 LEU A CA 1
ATOM 2596 C C . LEU A 1 321 ? 7.675 -13.911 9.390 1.00 93.88 321 LEU A C 1
ATOM 2598 O O . LEU A 1 321 ? 7.838 -13.318 8.323 1.00 93.88 321 LEU A O 1
ATOM 2602 N N . SER A 1 322 ? 8.688 -14.495 10.033 1.00 93.62 322 SER A N 1
ATOM 2603 C CA . SER A 1 322 ? 10.067 -14.499 9.531 1.00 93.62 322 SER A CA 1
ATOM 2604 C C . SER A 1 322 ? 10.181 -15.214 8.179 1.00 93.62 322 SER A C 1
ATOM 2606 O O . SER A 1 322 ? 10.721 -14.646 7.233 1.00 93.62 322 SER A O 1
ATOM 2608 N N . LEU A 1 323 ? 9.574 -16.397 8.024 1.00 94.19 323 LEU A N 1
ATOM 2609 C CA . LEU A 1 323 ? 9.596 -17.140 6.759 1.00 94.19 323 LEU A CA 1
ATOM 2610 C C . LEU A 1 323 ? 8.932 -16.355 5.616 1.00 94.19 323 LEU A C 1
ATOM 2612 O O . LEU A 1 323 ? 9.447 -16.310 4.502 1.00 94.19 323 LEU A O 1
ATOM 2616 N N . SER A 1 324 ? 7.812 -15.687 5.892 1.00 94.56 324 SER A N 1
ATOM 2617 C CA . SER A 1 324 ? 7.129 -14.849 4.901 1.00 94.56 324 SER A CA 1
ATOM 2618 C C . SER A 1 324 ? 7.962 -13.642 4.457 1.00 94.56 324 SER A C 1
ATOM 2620 O O . SER A 1 324 ? 7.776 -13.145 3.349 1.00 94.56 324 SER A O 1
ATOM 2622 N N . SER A 1 325 ? 8.907 -13.195 5.291 1.00 94.56 325 SER A N 1
ATOM 2623 C CA . SER A 1 325 ? 9.740 -12.021 5.020 1.00 94.56 325 SER A CA 1
ATOM 2624 C C . SER A 1 325 ? 10.722 -12.263 3.870 1.00 94.56 325 SER A C 1
ATOM 2626 O O . SER A 1 325 ? 11.093 -11.316 3.182 1.00 94.56 325 SER A O 1
ATOM 2628 N N . PHE A 1 326 ? 11.067 -13.522 3.567 1.00 92.62 326 PHE A N 1
ATOM 2629 C CA . PHE A 1 326 ? 11.866 -13.862 2.383 1.00 92.62 326 PHE A CA 1
ATOM 2630 C C . PHE A 1 326 ? 11.175 -13.508 1.059 1.00 92.62 326 PHE A C 1
ATOM 2632 O O . PHE A 1 326 ? 11.854 -13.253 0.067 1.00 92.62 326 PHE A O 1
ATOM 2639 N N . ALA A 1 327 ? 9.841 -13.447 1.034 1.00 91.38 327 ALA A N 1
ATOM 2640 C CA . ALA A 1 327 ? 9.081 -13.011 -0.137 1.00 91.38 327 ALA A CA 1
ATOM 2641 C C . ALA A 1 327 ? 8.978 -11.472 -0.261 1.00 91.38 327 ALA A C 1
ATOM 2643 O O . ALA A 1 327 ? 8.397 -10.976 -1.227 1.00 91.38 327 ALA A O 1
ATOM 2644 N N . GLY A 1 328 ? 9.537 -10.721 0.695 1.00 93.94 328 GLY A N 1
ATOM 2645 C CA . GLY A 1 328 ? 9.532 -9.257 0.753 1.00 93.94 328 GLY A CA 1
ATOM 2646 C C . GLY A 1 328 ? 9.027 -8.721 2.094 1.00 93.94 328 GLY A C 1
ATOM 2647 O O . GLY A 1 328 ? 8.209 -9.365 2.745 1.00 93.94 328 GLY A O 1
ATOM 2648 N N . ALA A 1 329 ? 9.477 -7.533 2.514 1.00 94.12 329 ALA A N 1
ATOM 2649 C CA . ALA A 1 329 ? 9.078 -6.892 3.776 1.00 94.12 329 ALA A CA 1
ATOM 2650 C C . ALA A 1 329 ? 7.578 -6.548 3.841 1.00 94.12 329 ALA A C 1
ATOM 2652 O O . ALA A 1 329 ? 6.991 -6.469 4.919 1.00 94.12 329 ALA A O 1
ATOM 2653 N N . THR A 1 330 ? 6.924 -6.381 2.696 1.00 94.75 330 THR A N 1
ATOM 2654 C CA . THR A 1 330 ? 5.470 -6.174 2.616 1.00 94.75 330 THR A CA 1
ATOM 2655 C C . THR A 1 330 ? 4.643 -7.371 3.107 1.00 94.75 330 THR A C 1
ATOM 2657 O O . THR A 1 330 ? 3.564 -7.180 3.674 1.00 94.75 330 THR A O 1
ATOM 2660 N N . MET A 1 331 ? 5.142 -8.600 2.946 1.00 94.50 331 MET A N 1
ATOM 2661 C CA . MET A 1 331 ? 4.458 -9.830 3.363 1.00 94.50 331 MET A CA 1
ATOM 2662 C C . MET A 1 331 ? 4.282 -9.950 4.888 1.00 94.50 331 MET A C 1
ATOM 2664 O O . MET A 1 331 ? 3.135 -10.092 5.327 1.00 94.50 331 MET A O 1
ATOM 2668 N N . PRO A 1 332 ? 5.325 -9.821 5.731 1.00 94.69 332 PRO A N 1
ATOM 2669 C CA . PRO A 1 332 ? 5.167 -9.859 7.179 1.00 94.69 332 PRO A CA 1
ATOM 2670 C C . PRO A 1 332 ? 4.325 -8.687 7.695 1.00 94.69 332 PRO A C 1
ATOM 2672 O O . PRO A 1 332 ? 3.522 -8.876 8.602 1.00 94.69 332 PRO A O 1
ATOM 2675 N N . ILE A 1 333 ? 4.411 -7.495 7.089 1.00 94.31 333 ILE A N 1
ATOM 2676 C CA . ILE A 1 333 ? 3.536 -6.365 7.452 1.00 94.31 333 ILE A CA 1
ATOM 2677 C C . ILE A 1 333 ? 2.063 -6.741 7.228 1.00 94.31 333 ILE A C 1
ATOM 2679 O O . ILE A 1 333 ? 1.220 -6.477 8.087 1.00 94.31 333 ILE A O 1
ATOM 2683 N N . SER A 1 334 ? 1.746 -7.400 6.109 1.00 94.56 334 SER A N 1
ATOM 2684 C CA . SER A 1 334 ? 0.381 -7.852 5.823 1.00 94.56 334 SER A CA 1
ATOM 2685 C C . SER A 1 334 ? -0.115 -8.931 6.797 1.00 94.56 334 SER A C 1
ATOM 2687 O O . SER A 1 334 ? -1.239 -8.830 7.289 1.00 94.56 334 SER A O 1
ATOM 2689 N N . LEU A 1 335 ? 0.738 -9.897 7.164 1.00 94.31 335 LEU A N 1
ATOM 2690 C CA . LEU A 1 335 ? 0.433 -10.918 8.179 1.00 94.31 335 LEU A CA 1
ATOM 2691 C C . LEU A 1 335 ? 0.214 -10.293 9.555 1.00 94.31 335 LEU A C 1
ATOM 2693 O O . LEU A 1 335 ? -0.715 -10.665 10.271 1.00 94.31 335 LEU A O 1
ATOM 2697 N N . PHE A 1 336 ? 1.038 -9.312 9.914 1.00 92.94 336 PHE A N 1
ATOM 2698 C CA . PHE A 1 336 ? 0.906 -8.591 11.170 1.00 92.94 336 PHE A CA 1
ATOM 2699 C C . PHE A 1 336 ? -0.400 -7.787 11.234 1.00 92.94 336 PHE A C 1
ATOM 2701 O O . PHE A 1 336 ? -1.058 -7.776 12.271 1.00 92.9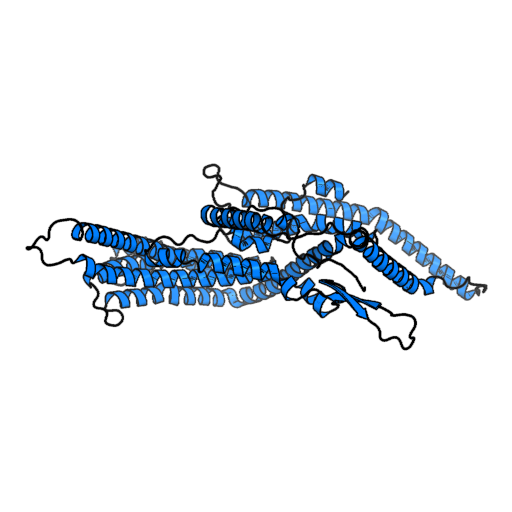4 336 PHE A O 1
ATOM 2708 N N . MET A 1 337 ? -0.843 -7.173 10.132 1.00 92.81 337 MET A N 1
ATOM 2709 C CA . MET A 1 337 ? -2.153 -6.506 10.079 1.00 92.81 337 MET A CA 1
ATOM 2710 C C . MET A 1 337 ? -3.321 -7.472 10.319 1.00 92.81 337 MET A C 1
ATOM 2712 O O . MET A 1 337 ? -4.280 -7.121 11.019 1.00 92.81 337 MET A O 1
ATOM 2716 N N . ASP A 1 338 ? -3.253 -8.687 9.775 1.00 93.00 338 ASP A N 1
ATOM 2717 C CA . ASP A 1 338 ? -4.260 -9.723 10.018 1.00 93.00 338 ASP A CA 1
ATOM 2718 C C . ASP A 1 338 ? -4.211 -10.210 11.478 1.00 93.00 338 ASP A C 1
ATOM 2720 O O . ASP A 1 338 ? -5.259 -10.318 12.119 1.00 93.00 338 ASP A O 1
ATOM 2724 N N . LEU A 1 339 ? -3.015 -10.366 12.063 1.00 90.88 339 LEU A N 1
ATOM 2725 C CA . LEU A 1 339 ? -2.861 -10.657 13.493 1.00 90.88 339 LEU A CA 1
ATOM 2726 C C . LEU A 1 339 ? -3.481 -9.557 14.366 1.00 90.88 339 LEU A C 1
ATOM 2728 O O . LEU A 1 339 ? -4.262 -9.860 15.264 1.00 90.88 339 LEU A O 1
ATOM 2732 N N . VAL A 1 340 ? -3.206 -8.278 14.088 1.00 91.62 340 VAL A N 1
ATOM 2733 C CA . VAL A 1 340 ? -3.817 -7.145 14.809 1.00 91.62 340 VAL A CA 1
ATOM 2734 C C . VAL A 1 340 ? -5.344 -7.173 14.676 1.00 91.62 340 VAL A C 1
ATOM 2736 O O . VAL A 1 340 ? -6.055 -6.845 15.626 1.00 91.62 340 VAL A O 1
ATOM 2739 N N . SER A 1 341 ? -5.875 -7.587 13.519 1.00 90.31 341 SER A N 1
ATOM 2740 C CA . SER A 1 341 ? -7.321 -7.765 13.312 1.00 90.31 341 SER A CA 1
ATOM 2741 C C . SER A 1 341 ? -7.919 -8.802 14.253 1.00 90.31 341 SER A C 1
ATOM 2743 O O . SER A 1 341 ? -8.957 -8.538 14.854 1.00 90.31 341 SER A O 1
ATOM 2745 N N . LEU A 1 342 ? -7.254 -9.948 14.380 1.00 89.38 342 LEU A N 1
ATOM 2746 C CA . LEU A 1 342 ? -7.670 -11.039 15.252 1.00 89.38 342 LEU A CA 1
ATOM 2747 C C . LEU A 1 342 ? -7.545 -10.648 16.731 1.00 89.38 342 LEU A C 1
ATOM 2749 O O . LEU A 1 342 ? -8.486 -10.820 17.499 1.00 89.38 342 LEU A O 1
ATOM 2753 N N . LEU A 1 343 ? -6.414 -10.050 17.110 1.00 88.56 343 LEU A N 1
ATOM 2754 C CA . LEU A 1 343 ? -6.105 -9.637 18.479 1.00 88.56 343 LEU A CA 1
ATOM 2755 C C . LEU A 1 343 ? -7.064 -8.573 19.030 1.00 88.56 343 LEU A C 1
ATOM 2757 O O . LEU A 1 343 ? -7.274 -8.517 20.234 1.00 88.56 343 LEU A O 1
ATOM 2761 N N . THR A 1 344 ? -7.648 -7.730 18.176 1.00 91.94 344 THR A N 1
ATOM 2762 C CA . THR A 1 344 ? -8.514 -6.605 18.586 1.00 91.94 344 THR A CA 1
ATOM 2763 C C . THR A 1 344 ? -10.010 -6.874 18.387 1.00 91.94 344 THR A C 1
ATOM 2765 O O . THR A 1 344 ? -10.824 -5.944 18.406 1.00 91.94 344 THR A O 1
ATOM 2768 N N . LEU A 1 345 ? -10.395 -8.139 18.192 1.00 90.94 345 LEU A N 1
ATOM 2769 C CA . LEU A 1 345 ? -11.780 -8.531 17.927 1.00 90.94 345 LEU A CA 1
ATOM 2770 C C . LEU A 1 345 ? -12.714 -8.214 19.103 1.00 90.94 345 LEU A C 1
ATOM 2772 O O . LEU A 1 345 ? -13.819 -7.719 18.882 1.00 90.94 345 LEU A O 1
ATOM 2776 N N . HIS A 1 346 ? -12.271 -8.415 20.346 1.00 91.00 346 HIS A N 1
ATOM 2777 C CA . HIS A 1 346 ? -13.036 -8.057 21.548 1.00 91.00 346 HIS A CA 1
ATOM 2778 C C . HIS A 1 346 ? -13.305 -6.549 21.643 1.00 91.00 346 HIS A C 1
ATOM 2780 O O . HIS A 1 346 ? -14.423 -6.153 21.953 1.00 91.00 346 HIS A O 1
ATOM 2786 N N . ILE A 1 347 ? -12.338 -5.695 21.280 1.00 92.56 347 ILE A N 1
ATOM 2787 C CA . ILE A 1 347 ? -12.532 -4.231 21.222 1.00 92.56 347 ILE A CA 1
ATOM 2788 C C . ILE A 1 347 ? -13.608 -3.872 20.194 1.00 92.56 347 ILE A C 1
ATOM 2790 O O . ILE A 1 347 ? -14.454 -3.011 20.441 1.00 92.56 347 ILE A O 1
ATOM 2794 N N . TYR A 1 348 ? -13.597 -4.533 19.033 1.00 91.25 348 TYR A N 1
ATOM 2795 C CA . TYR A 1 348 ? -14.631 -4.340 18.020 1.00 91.25 348 TYR A CA 1
ATOM 2796 C C . TYR A 1 348 ? -16.014 -4.777 18.526 1.00 91.25 348 TYR A C 1
ATOM 2798 O O . TYR A 1 348 ? -16.987 -4.046 18.332 1.00 91.25 348 TYR A O 1
ATOM 2806 N N . ALA A 1 349 ? -16.094 -5.909 19.231 1.00 91.75 349 ALA A N 1
ATOM 2807 C CA . ALA A 1 349 ? -17.328 -6.376 19.856 1.00 91.75 349 ALA A CA 1
ATOM 2808 C C . ALA A 1 349 ? -17.853 -5.385 20.912 1.00 91.75 349 ALA A C 1
ATOM 2810 O O . ALA A 1 349 ? -19.041 -5.060 20.895 1.00 91.75 349 ALA A O 1
ATOM 2811 N N . PHE A 1 350 ? -16.983 -4.834 21.768 1.00 92.81 350 PHE A N 1
ATOM 2812 C CA . PHE A 1 350 ? -17.351 -3.811 22.756 1.00 92.81 350 PHE A CA 1
ATOM 2813 C C . PHE A 1 350 ? -17.858 -2.529 22.119 1.00 92.81 350 PHE A C 1
ATOM 2815 O O . PHE A 1 350 ? -18.877 -1.990 22.554 1.00 92.81 350 PHE A O 1
ATOM 2822 N N . TYR A 1 351 ? -17.198 -2.061 21.061 1.00 92.06 351 TYR A N 1
ATOM 2823 C CA . TYR A 1 351 ? -17.667 -0.906 20.308 1.00 92.06 351 TYR A CA 1
ATOM 2824 C C . TYR A 1 351 ? -19.068 -1.146 19.731 1.00 92.06 351 TYR A C 1
ATOM 2826 O O . TYR A 1 351 ? -19.951 -0.324 19.945 1.00 92.06 351 TYR A O 1
ATOM 2834 N N . ILE A 1 352 ? -19.315 -2.283 19.067 1.00 90.81 352 ILE A N 1
ATOM 2835 C CA . ILE A 1 352 ? -20.645 -2.579 18.509 1.00 90.81 352 ILE A CA 1
ATOM 2836 C C . ILE A 1 352 ? -21.701 -2.684 19.613 1.00 90.81 352 ILE A C 1
ATOM 2838 O O . ILE A 1 352 ? -22.791 -2.128 19.471 1.00 90.81 352 ILE A O 1
ATOM 2842 N N . ALA A 1 353 ? -21.403 -3.403 20.697 1.00 91.50 353 ALA A N 1
ATOM 2843 C CA . ALA A 1 353 ? -22.338 -3.601 21.797 1.00 91.50 353 ALA A CA 1
ATOM 2844 C C . ALA A 1 353 ? -22.703 -2.267 22.464 1.00 91.50 353 ALA A C 1
ATOM 2846 O O . ALA A 1 353 ? -23.882 -1.934 22.568 1.00 91.50 353 ALA A O 1
ATOM 2847 N N . SER A 1 354 ? -21.701 -1.468 22.845 1.00 91.69 354 SER A N 1
ATOM 2848 C CA . SER A 1 354 ? -21.914 -0.159 23.473 1.00 91.69 354 SER A CA 1
ATOM 2849 C C . SER A 1 354 ? -22.593 0.844 22.537 1.00 91.69 354 SER A C 1
ATOM 2851 O O . SER A 1 354 ? -23.507 1.538 22.975 1.00 91.69 354 SER A O 1
ATOM 2853 N N . ALA A 1 355 ? -22.242 0.866 21.246 1.00 90.62 355 ALA A N 1
ATOM 2854 C CA . ALA A 1 355 ? -22.902 1.706 20.246 1.00 90.62 355 ALA A CA 1
ATOM 2855 C C . ALA A 1 355 ? -24.390 1.356 20.103 1.00 90.62 355 ALA A C 1
ATOM 2857 O O . ALA A 1 355 ? -25.237 2.246 20.117 1.00 90.62 355 ALA A O 1
ATOM 2858 N N . ARG A 1 356 ? -24.734 0.059 20.049 1.00 90.75 356 ARG A N 1
ATOM 2859 C CA . ARG A 1 356 ? -26.133 -0.396 19.983 1.00 90.75 356 ARG A CA 1
ATOM 2860 C C . ARG A 1 356 ? -26.925 -0.025 21.231 1.00 90.75 356 ARG A C 1
ATOM 2862 O O . ARG A 1 356 ? -28.045 0.463 21.101 1.00 90.75 356 ARG A O 1
ATOM 2869 N N . ILE A 1 357 ? -26.359 -0.240 22.420 1.00 90.00 357 ILE A N 1
ATOM 2870 C CA . ILE A 1 357 ? -27.011 0.127 23.687 1.00 90.00 357 ILE A CA 1
ATOM 2871 C C . ILE A 1 357 ? -27.231 1.643 23.737 1.00 90.00 357 ILE A C 1
ATOM 2873 O O . ILE A 1 357 ? -28.329 2.092 24.064 1.00 90.00 357 ILE A O 1
ATOM 2877 N N . PHE A 1 358 ? -26.220 2.430 23.358 1.00 90.06 358 PHE A N 1
ATOM 2878 C CA . PHE A 1 358 ? -26.307 3.887 23.318 1.00 90.06 358 PHE A CA 1
ATOM 2879 C C . PHE A 1 358 ? -27.371 4.372 22.327 1.00 90.06 358 PHE A C 1
ATOM 2881 O O . PHE A 1 358 ? -28.249 5.143 22.708 1.00 90.06 358 PHE A O 1
ATOM 2888 N N . HIS A 1 359 ? -27.358 3.872 21.090 1.00 89.56 359 HIS A N 1
ATOM 2889 C CA . HIS A 1 359 ? -28.337 4.229 20.063 1.00 89.56 359 HIS A CA 1
ATOM 2890 C C . HIS A 1 359 ? -29.772 3.874 20.482 1.00 89.56 359 HIS A C 1
ATOM 2892 O O . HIS A 1 359 ? -30.702 4.669 20.310 1.00 89.56 359 HIS A O 1
ATOM 2898 N N . TRP A 1 360 ? -29.959 2.698 21.089 1.00 87.25 360 TRP A N 1
ATOM 2899 C CA . TRP A 1 360 ? -31.252 2.273 21.623 1.00 87.25 360 TRP A CA 1
ATOM 2900 C C . TRP A 1 360 ? -31.747 3.210 22.735 1.00 87.25 360 TRP A C 1
ATOM 2902 O O . TRP A 1 360 ? -32.890 3.671 22.683 1.00 87.25 360 TRP A O 1
ATOM 2912 N N . GLN A 1 361 ? -30.885 3.576 23.691 1.00 86.81 361 GLN A N 1
ATOM 2913 C CA . GLN A 1 361 ? -31.239 4.536 24.743 1.00 86.81 361 GLN A CA 1
ATOM 2914 C C . GLN A 1 361 ? -31.549 5.933 24.192 1.00 86.81 361 GLN A C 1
ATOM 2916 O O . GLN A 1 361 ? -32.514 6.566 24.626 1.00 86.81 361 GLN A O 1
ATOM 2921 N N . LEU A 1 362 ? -30.773 6.404 23.214 1.00 85.75 362 LEU A N 1
ATOM 2922 C CA . LEU A 1 362 ? -30.972 7.699 22.565 1.00 85.75 362 LEU A CA 1
ATOM 2923 C C . LEU A 1 362 ? -32.336 7.738 21.850 1.00 85.75 362 LEU A C 1
ATOM 2925 O O . LEU A 1 362 ? -33.109 8.680 22.025 1.00 85.75 362 LEU A O 1
ATOM 2929 N N . THR A 1 363 ? -32.692 6.672 21.131 1.00 85.88 363 THR A N 1
ATOM 2930 C CA . THR A 1 363 ? -33.979 6.551 20.425 1.00 85.88 363 THR A CA 1
ATOM 2931 C C . THR A 1 363 ? -35.168 6.535 21.387 1.00 85.88 363 THR A C 1
ATOM 2933 O O . THR A 1 363 ? -36.179 7.202 21.139 1.00 85.88 363 THR A O 1
ATOM 2936 N N . ILE A 1 364 ? -35.050 5.827 22.518 1.00 84.81 364 ILE A N 1
ATOM 2937 C CA . ILE A 1 364 ? -36.067 5.843 23.582 1.00 84.81 364 ILE A CA 1
ATOM 2938 C C . ILE A 1 364 ? -36.213 7.250 24.155 1.00 84.81 364 ILE A C 1
ATOM 2940 O O . ILE A 1 364 ? -37.334 7.732 24.308 1.00 84.81 364 ILE A O 1
ATOM 2944 N N . MET A 1 365 ? -35.102 7.934 24.428 1.00 82.38 365 MET A N 1
ATOM 2945 C CA . MET A 1 365 ? -35.117 9.297 24.953 1.00 82.38 365 MET A CA 1
ATOM 2946 C C . MET A 1 365 ? -35.780 10.275 23.974 1.00 82.38 365 MET A C 1
ATOM 2948 O O . MET A 1 365 ? -36.608 11.077 24.401 1.00 82.38 365 MET A O 1
ATOM 2952 N N . ILE A 1 366 ? -35.484 10.189 22.672 1.00 82.50 366 ILE A N 1
ATOM 2953 C CA . ILE A 1 366 ? -36.139 11.011 21.639 1.00 82.50 366 ILE A CA 1
ATOM 2954 C C . ILE A 1 366 ? -37.639 10.712 21.582 1.00 82.50 366 ILE A C 1
ATOM 2956 O O . ILE A 1 366 ? -38.453 11.635 21.573 1.00 82.50 366 ILE A O 1
ATOM 2960 N N . SER A 1 367 ? -38.018 9.433 21.578 1.00 82.94 367 SER A N 1
ATOM 2961 C CA . SER A 1 367 ? -39.423 9.013 21.523 1.00 82.94 367 SER A CA 1
ATOM 2962 C C . SER A 1 367 ? -40.199 9.507 22.744 1.00 82.94 367 SER A C 1
ATOM 2964 O O . SER A 1 367 ? -41.298 10.045 22.616 1.00 82.94 367 SER A O 1
ATOM 2966 N N . LEU A 1 368 ? -39.595 9.401 23.927 1.00 79.62 368 LEU A N 1
ATOM 2967 C CA . LEU A 1 368 ? -40.142 9.899 25.182 1.00 79.62 368 LEU A CA 1
ATOM 2968 C C . LEU A 1 368 ? -40.228 11.434 25.190 1.00 79.62 368 LEU A C 1
ATOM 2970 O O . LEU A 1 368 ? -41.220 12.001 25.640 1.00 79.62 368 LEU A O 1
ATOM 2974 N N . PHE A 1 369 ? -39.225 12.122 24.647 1.00 79.88 369 PHE A N 1
ATOM 2975 C CA . PHE A 1 369 ? -39.232 13.576 24.502 1.00 79.88 369 PHE A CA 1
ATOM 2976 C C . PHE A 1 369 ? -40.345 14.055 23.559 1.00 79.88 369 PHE A C 1
ATOM 2978 O O . PHE A 1 369 ? -41.050 15.016 23.873 1.00 79.88 369 PHE A O 1
ATOM 2985 N N . HIS A 1 370 ? -40.558 13.366 22.435 1.00 73.69 370 HIS A N 1
ATOM 2986 C CA . HIS A 1 370 ? -41.679 13.626 21.530 1.00 73.69 370 HIS A CA 1
ATOM 2987 C C . HIS A 1 370 ? -43.032 13.323 22.185 1.00 73.69 370 HIS A C 1
ATOM 2989 O O . HIS A 1 370 ? -43.952 14.130 22.052 1.00 73.69 370 HIS A O 1
ATOM 2995 N N . LEU A 1 371 ? -43.138 12.233 22.955 1.00 76.19 371 LEU A N 1
ATOM 2996 C CA . LEU A 1 371 ? -44.327 11.907 23.748 1.00 76.19 371 LEU A CA 1
ATOM 2997 C C . LEU A 1 371 ? -44.650 13.019 24.758 1.00 76.19 371 LEU A C 1
ATOM 2999 O O . LEU A 1 371 ? -45.799 13.427 24.880 1.00 76.19 371 LEU A O 1
ATOM 3003 N N . PHE A 1 372 ? -43.643 13.573 25.437 1.00 70.94 372 PHE A N 1
ATOM 3004 C CA . PHE A 1 372 ? -43.850 14.657 26.401 1.00 70.94 372 PHE A CA 1
ATOM 3005 C C . PHE A 1 372 ? -44.097 16.031 25.760 1.00 70.94 372 PHE A C 1
ATOM 3007 O O . PHE A 1 372 ? -44.807 16.848 26.349 1.00 70.94 372 PHE A O 1
ATOM 3014 N N . ARG A 1 373 ? -43.580 16.304 24.551 1.00 68.56 373 ARG A N 1
ATOM 3015 C CA . ARG A 1 373 ? -43.961 17.503 23.772 1.00 68.56 373 ARG A CA 1
ATOM 3016 C C . ARG A 1 373 ? -45.352 17.377 23.142 1.00 68.56 373 ARG A C 1
ATOM 3018 O O . ARG A 1 373 ? -45.974 18.400 22.859 1.00 68.56 373 ARG A O 1
ATOM 3025 N N . GLY A 1 374 ? -45.853 16.157 22.947 1.00 62.09 374 GLY A N 1
ATOM 3026 C CA . GLY A 1 374 ? -47.137 15.854 22.322 1.00 62.09 374 GLY A CA 1
ATOM 3027 C C . GLY A 1 374 ? -48.199 15.351 23.304 1.00 62.09 374 GLY A C 1
ATOM 3028 O O . GLY A 1 374 ? -48.427 14.156 23.402 1.00 62.09 374 GLY A O 1
ATOM 3029 N N . LYS A 1 375 ? -48.946 16.286 23.907 1.00 49.28 375 LYS A N 1
ATOM 3030 C CA . LYS A 1 375 ? -50.202 16.104 24.678 1.00 49.28 375 LYS A CA 1
ATOM 3031 C C . LYS A 1 375 ? -50.093 15.652 26.151 1.00 49.28 375 LYS A C 1
ATOM 3033 O O . LYS A 1 375 ? -49.794 14.517 26.485 1.00 49.28 375 LYS A O 1
ATOM 3038 N N . LYS A 1 376 ? -50.588 16.571 26.996 1.00 44.91 376 LYS A N 1
ATOM 3039 C CA . LYS A 1 376 ? -51.018 16.462 28.404 1.00 44.91 376 LYS A CA 1
ATOM 3040 C C . LYS A 1 376 ? -49.924 16.214 29.452 1.00 44.91 376 LYS A C 1
ATOM 3042 O O . LYS A 1 376 ? -49.546 15.100 29.787 1.00 44.91 376 LYS A O 1
ATOM 3047 N N . ARG A 1 377 ? -49.553 17.337 30.073 1.00 43.47 377 ARG A N 1
ATOM 3048 C CA . ARG A 1 377 ? -48.898 17.479 31.376 1.00 43.47 377 ARG A CA 1
ATOM 3049 C C . ARG A 1 377 ? -49.623 16.617 32.421 1.00 43.47 377 ARG A C 1
ATOM 3051 O O . ARG A 1 377 ? -50.711 16.973 32.863 1.00 43.47 377 ARG A O 1
ATOM 3058 N N . ASN A 1 378 ? -49.032 15.482 32.786 1.00 48.72 378 ASN A N 1
ATOM 3059 C CA . ASN A 1 378 ? -49.500 14.660 33.897 1.00 48.72 378 ASN A CA 1
ATOM 3060 C C . ASN A 1 378 ? -48.808 15.139 35.184 1.00 48.72 378 ASN A C 1
ATOM 3062 O O . ASN A 1 378 ? -47.584 15.097 35.284 1.00 48.72 378 ASN A O 1
ATOM 3066 N N . VAL A 1 379 ? -49.585 15.647 36.142 1.00 50.56 379 VAL A N 1
ATOM 3067 C CA . VAL A 1 379 ? -49.110 16.423 37.309 1.00 50.56 379 VAL A CA 1
ATOM 3068 C C . VAL A 1 379 ? -48.639 15.532 38.481 1.00 50.56 379 VAL A C 1
ATOM 3070 O O . VAL A 1 379 ? -48.210 16.043 39.505 1.00 50.56 379 VAL A O 1
ATOM 3073 N N . LEU A 1 380 ? -48.641 14.196 38.344 1.00 46.75 380 LEU A N 1
ATOM 3074 C CA . LEU A 1 380 ? -48.453 13.273 39.483 1.00 46.75 380 LEU A CA 1
ATOM 3075 C C . LEU A 1 380 ? -47.305 12.254 39.373 1.00 46.75 380 LEU A C 1
ATOM 3077 O O . LEU A 1 380 ? -47.224 11.343 40.193 1.00 46.75 380 LEU A O 1
ATOM 3081 N N . ARG A 1 381 ? -46.378 12.378 38.415 1.00 46.47 381 ARG A N 1
ATOM 3082 C CA . ARG A 1 381 ? -45.196 11.494 38.376 1.00 46.47 381 ARG A CA 1
ATOM 3083 C C . ARG A 1 381 ? -43.906 12.291 38.197 1.00 46.47 381 ARG A C 1
ATOM 3085 O O . ARG A 1 381 ? -43.343 12.399 37.113 1.00 46.47 381 ARG A O 1
ATOM 3092 N N . HIS A 1 382 ? -43.454 12.876 39.303 1.00 39.94 382 HIS A N 1
ATOM 3093 C CA . HIS A 1 382 ? -42.079 13.334 39.481 1.00 39.94 382 HIS A CA 1
ATOM 3094 C C . HIS A 1 382 ? -41.160 12.119 39.387 1.00 39.94 382 HIS A C 1
ATOM 3096 O O . HIS A 1 382 ? -41.237 11.335 40.315 1.00 39.94 382 HIS A O 1
ATOM 3102 N N . ARG A 1 383 ? -40.384 11.966 38.302 1.00 48.47 383 ARG A N 1
ATOM 3103 C CA . ARG A 1 383 ? -38.980 11.482 38.131 1.00 48.47 383 ARG A CA 1
ATOM 3104 C C . ARG A 1 383 ? -38.876 10.885 36.716 1.00 48.47 383 ARG A C 1
ATOM 3106 O O . ARG A 1 383 ? -39.508 9.877 36.423 1.00 48.47 383 ARG A O 1
ATOM 3113 N N . ILE A 1 384 ? -38.094 11.501 35.825 1.00 47.84 384 ILE A N 1
ATOM 3114 C CA . ILE A 1 384 ? -37.702 10.882 34.547 1.00 47.84 384 ILE A CA 1
ATOM 3115 C C . ILE A 1 384 ? -36.291 10.325 34.757 1.00 47.84 384 ILE A C 1
ATOM 3117 O O . ILE A 1 384 ? -35.301 11.005 34.506 1.00 47.84 384 ILE A O 1
ATOM 3121 N N . GLU A 1 385 ? -36.201 9.109 35.291 1.00 51.66 385 GLU A N 1
ATOM 3122 C CA . GLU A 1 385 ? -34.927 8.460 35.655 1.00 51.66 385 GLU A CA 1
ATOM 3123 C C . GLU A 1 385 ? -34.069 8.107 34.423 1.00 51.66 385 GLU A C 1
ATOM 3125 O O . GLU A 1 385 ? -32.850 7.988 34.518 1.00 51.66 385 GLU A O 1
ATOM 3130 N N . PHE A 1 386 ? -34.677 8.056 33.233 1.00 54.41 386 PHE A N 1
ATOM 3131 C CA . PHE A 1 386 ? -33.999 7.756 31.966 1.00 54.41 386 PHE A CA 1
ATOM 3132 C C . PHE A 1 386 ? -32.935 8.784 31.552 1.00 54.41 386 PHE A C 1
ATOM 3134 O O . PHE A 1 386 ? -31.925 8.400 30.968 1.00 54.41 386 PHE A O 1
ATOM 3141 N N . PHE A 1 387 ? -33.094 10.067 31.901 1.00 62.97 387 PHE A N 1
ATOM 3142 C CA . PHE A 1 387 ? -32.074 11.086 31.603 1.00 62.97 387 PHE A CA 1
ATOM 3143 C C . PHE A 1 387 ? -30.798 10.921 32.441 1.00 62.97 387 PHE A C 1
ATOM 3145 O O . PHE A 1 387 ? -29.738 11.375 32.020 1.00 62.97 387 PHE A O 1
ATOM 3152 N N . PHE A 1 388 ? -30.875 10.253 33.598 1.00 66.12 388 PHE A N 1
ATOM 3153 C CA . PHE A 1 388 ? -29.719 10.006 34.465 1.00 66.12 388 PHE A CA 1
ATOM 3154 C C . PHE A 1 388 ? -28.899 8.772 34.050 1.00 66.12 388 PHE A C 1
ATOM 3156 O O . PHE A 1 388 ? -27.741 8.660 34.440 1.00 66.12 388 PHE A O 1
ATOM 3163 N N . LEU A 1 389 ? -29.468 7.866 33.245 1.00 75.50 389 LEU A N 1
ATOM 3164 C CA . LEU A 1 389 ? -28.805 6.640 32.766 1.00 75.50 389 LEU A CA 1
ATOM 3165 C C . LEU A 1 389 ? -27.963 6.878 31.497 1.00 75.50 389 LEU A C 1
ATOM 3167 O O . LEU A 1 389 ? -26.935 6.229 31.301 1.00 75.50 389 LEU A O 1
ATOM 3171 N N . LEU A 1 390 ? -28.377 7.830 30.651 1.00 81.44 390 LEU A N 1
ATOM 3172 C CA . LEU A 1 390 ? -27.740 8.113 29.360 1.00 81.44 390 LEU A CA 1
ATOM 3173 C C . LEU A 1 390 ? -26.276 8.589 29.474 1.00 81.44 390 LEU A C 1
ATOM 3175 O O . LEU A 1 390 ? -25.452 8.096 28.703 1.00 81.44 390 LEU A O 1
ATOM 3179 N N . PRO A 1 391 ? -25.899 9.476 30.422 1.00 86.38 391 PRO A N 1
ATOM 3180 C CA . PRO A 1 391 ? -24.504 9.872 30.593 1.00 86.38 391 PRO A CA 1
ATOM 3181 C C . PRO A 1 391 ? -23.588 8.679 30.868 1.00 86.38 391 PRO A C 1
ATOM 3183 O O . PRO A 1 391 ? -22.518 8.600 30.275 1.00 86.38 391 PRO A O 1
ATOM 3186 N N . THR A 1 392 ? -24.025 7.719 31.693 1.00 87.06 392 THR A N 1
ATOM 3187 C CA . THR A 1 392 ? -23.246 6.512 32.005 1.00 87.06 392 THR A CA 1
ATOM 3188 C C . THR A 1 392 ? -22.956 5.709 30.741 1.00 87.06 392 THR A C 1
ATOM 3190 O O . THR A 1 392 ? -21.794 5.455 30.436 1.00 87.06 392 THR A O 1
ATOM 3193 N N . VAL A 1 393 ? -23.978 5.375 29.947 1.00 89.12 393 VAL A N 1
ATOM 3194 C CA . VAL A 1 393 ? -23.783 4.616 28.696 1.00 89.12 393 VAL A CA 1
ATOM 3195 C C . VAL A 1 393 ? -22.953 5.391 27.680 1.00 89.12 393 VAL A C 1
ATOM 3197 O O . VAL A 1 393 ? -22.121 4.797 26.995 1.00 89.12 393 VAL A O 1
ATOM 3200 N N . TRP A 1 394 ? -23.137 6.710 27.604 1.00 88.50 394 TRP A N 1
ATOM 3201 C CA . TRP A 1 394 ? -22.362 7.563 26.712 1.00 88.50 394 TRP A CA 1
ATOM 3202 C C . TRP A 1 394 ? -20.864 7.521 27.027 1.00 88.50 394 TRP A C 1
ATOM 3204 O O . TRP A 1 394 ? -20.070 7.395 26.096 1.00 88.50 394 TRP A O 1
ATOM 3214 N N . VAL A 1 395 ? -20.466 7.557 28.308 1.00 90.31 395 VAL A N 1
ATOM 3215 C CA . VAL A 1 395 ? -19.042 7.461 28.672 1.00 90.31 395 VAL A CA 1
ATOM 3216 C C . VAL A 1 395 ? -18.466 6.098 28.267 1.00 90.31 395 VAL A C 1
ATOM 3218 O O . VAL A 1 395 ? -17.428 6.060 27.611 1.00 90.31 395 VAL A O 1
ATOM 3221 N N . PHE A 1 396 ? -19.152 4.986 28.567 1.00 90.69 396 PHE A N 1
ATOM 3222 C CA . PHE A 1 396 ? -18.706 3.649 28.142 1.00 90.69 396 PHE A CA 1
ATOM 3223 C C . PHE A 1 396 ? -18.581 3.538 26.614 1.00 90.69 396 PHE A C 1
ATOM 3225 O O . PHE A 1 396 ? -17.571 3.046 26.106 1.00 90.69 396 PHE A O 1
ATOM 3232 N N . TYR A 1 397 ? -19.575 4.032 25.871 1.00 91.81 397 TYR A N 1
ATOM 3233 C CA . TYR A 1 397 ? -19.536 4.079 24.411 1.00 91.81 397 TYR A CA 1
ATOM 3234 C C . TYR A 1 397 ? -18.347 4.893 23.894 1.00 91.81 397 TYR A C 1
ATOM 3236 O O . TYR A 1 397 ? -17.577 4.394 23.073 1.00 91.81 397 TYR A O 1
ATOM 3244 N N . LEU A 1 398 ? -18.166 6.121 24.388 1.00 90.69 398 LEU A N 1
ATOM 3245 C CA . LEU A 1 398 ? -17.084 7.007 23.963 1.00 90.69 398 LEU A CA 1
ATOM 3246 C C . LEU A 1 398 ? -15.719 6.355 24.195 1.00 90.69 398 LEU A C 1
ATOM 3248 O O . LEU A 1 398 ? -14.849 6.394 23.329 1.00 90.69 398 LEU A O 1
ATOM 3252 N N . THR A 1 399 ? -15.553 5.701 25.338 1.00 91.50 399 THR A N 1
ATOM 3253 C CA . THR A 1 399 ? -14.337 4.986 25.693 1.00 91.50 399 THR A CA 1
ATOM 3254 C C . THR A 1 399 ? -13.996 3.870 24.696 1.00 91.50 399 THR A C 1
ATOM 3256 O O . THR A 1 399 ? -12.874 3.821 24.177 1.00 91.50 399 THR A O 1
ATOM 3259 N N . PHE A 1 400 ? -14.949 2.995 24.362 1.00 92.75 400 PHE A N 1
ATOM 3260 C CA . PHE A 1 400 ? -14.710 1.931 23.379 1.00 92.75 400 PHE A CA 1
ATOM 3261 C C . PHE A 1 400 ? -14.619 2.456 21.943 1.00 92.75 400 PHE A C 1
ATOM 3263 O O . PHE A 1 400 ? -13.868 1.901 21.139 1.00 92.75 400 PHE A O 1
ATOM 3270 N N . ALA A 1 401 ? -15.313 3.549 21.620 1.00 90.81 401 ALA A N 1
ATOM 3271 C CA . ALA A 1 401 ? -15.161 4.247 20.349 1.00 90.81 401 ALA A CA 1
ATOM 3272 C C . ALA A 1 401 ? -13.734 4.794 20.186 1.00 90.81 401 ALA A C 1
ATOM 3274 O O . ALA A 1 401 ? -13.112 4.560 19.151 1.00 90.81 401 ALA A O 1
ATOM 3275 N N . CYS A 1 402 ? -13.164 5.425 21.217 1.00 91.12 402 CYS A N 1
ATOM 3276 C CA . CYS A 1 402 ? -11.772 5.880 21.219 1.00 91.12 402 CYS A CA 1
ATOM 3277 C C . CYS A 1 402 ? -10.786 4.716 21.040 1.00 91.12 402 CYS A C 1
ATOM 3279 O O . CYS A 1 402 ? -9.896 4.793 20.190 1.00 91.12 402 CYS A O 1
ATOM 3281 N N . ALA A 1 403 ? -10.972 3.609 21.769 1.00 92.56 403 ALA A N 1
ATOM 3282 C CA . ALA A 1 403 ? -10.148 2.408 21.602 1.00 92.56 403 ALA A CA 1
ATOM 3283 C C . ALA A 1 403 ? -10.242 1.849 20.170 1.00 92.56 403 ALA A C 1
ATOM 3285 O O . ALA A 1 403 ? -9.232 1.493 19.559 1.00 92.56 403 ALA A O 1
ATOM 3286 N N . ARG A 1 404 ? -11.447 1.827 19.589 1.00 90.94 404 ARG A N 1
ATOM 3287 C CA . ARG A 1 404 ? -11.662 1.381 18.211 1.00 90.94 404 ARG A CA 1
ATOM 3288 C C . ARG A 1 404 ? -10.992 2.304 17.194 1.00 90.94 404 ARG A C 1
ATOM 3290 O O . ARG A 1 404 ? -10.356 1.804 16.267 1.00 90.94 404 ARG A O 1
ATOM 3297 N N . VAL A 1 405 ? -11.104 3.619 17.3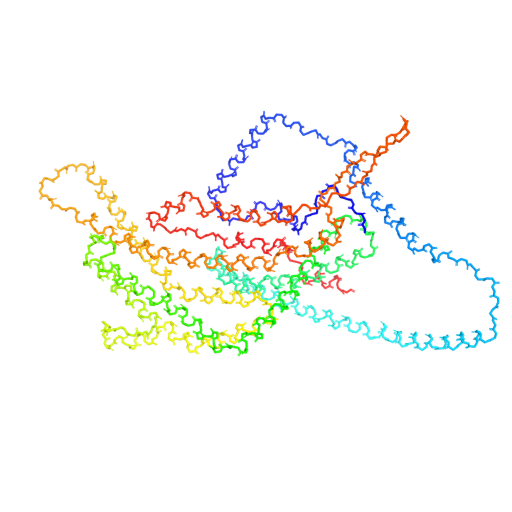65 1.00 88.50 405 VAL A N 1
ATOM 3298 C CA . VAL A 1 405 ? -10.442 4.611 16.506 1.00 88.50 405 VAL A CA 1
ATOM 3299 C C . VAL A 1 405 ? -8.924 4.456 16.574 1.00 88.50 405 VAL A C 1
ATOM 3301 O O . VAL A 1 405 ? -8.281 4.477 15.528 1.00 88.50 405 VAL A O 1
ATOM 3304 N N . ALA A 1 406 ? -8.348 4.204 17.754 1.00 91.06 406 ALA A N 1
ATOM 3305 C CA . ALA A 1 406 ? -6.915 3.945 17.897 1.00 91.06 406 ALA A CA 1
ATOM 3306 C C . ALA A 1 406 ? -6.464 2.695 17.114 1.00 91.06 406 ALA A C 1
ATOM 3308 O O . ALA A 1 406 ? -5.468 2.741 16.392 1.00 91.06 406 ALA A O 1
ATOM 3309 N N . VAL A 1 407 ? -7.230 1.598 17.176 1.00 90.69 407 VAL A N 1
ATOM 3310 C CA . VAL A 1 407 ? -6.956 0.380 16.388 1.00 90.69 407 VAL A CA 1
ATOM 3311 C C . VAL A 1 407 ? -7.071 0.643 14.882 1.00 90.69 407 VAL A C 1
ATOM 3313 O O . VAL A 1 407 ? -6.234 0.175 14.108 1.00 90.69 407 VAL A O 1
ATOM 3316 N N . ILE A 1 408 ? -8.090 1.391 14.448 1.00 86.94 408 ILE A N 1
ATOM 3317 C CA . ILE A 1 408 ? -8.255 1.775 13.037 1.00 86.94 408 ILE A CA 1
ATOM 3318 C C . ILE A 1 408 ? -7.082 2.650 12.583 1.00 86.94 408 ILE A C 1
ATOM 3320 O O . ILE A 1 408 ? -6.556 2.422 11.499 1.00 86.94 408 ILE A O 1
ATOM 3324 N N . ALA A 1 409 ? -6.636 3.602 13.406 1.00 87.38 409 ALA A N 1
ATOM 3325 C CA . ALA A 1 409 ? -5.504 4.469 13.099 1.00 87.38 409 ALA A CA 1
ATOM 3326 C C . ALA A 1 409 ? -4.195 3.678 12.954 1.00 87.38 409 ALA A C 1
ATOM 3328 O O . ALA A 1 409 ? -3.461 3.895 11.991 1.00 87.38 409 ALA A O 1
ATOM 3329 N N . LEU A 1 410 ? -3.935 2.715 13.848 1.00 90.12 410 LEU A N 1
ATOM 3330 C CA . LEU A 1 410 ? -2.786 1.811 13.740 1.00 90.12 410 LEU A CA 1
ATOM 3331 C C . LEU A 1 410 ? -2.814 1.034 12.417 1.00 90.12 410 LEU A C 1
ATOM 3333 O O . LEU A 1 410 ? -1.829 1.020 11.680 1.00 90.12 410 LEU A O 1
ATOM 3337 N N . LYS A 1 411 ? -3.958 0.425 12.089 1.00 88.81 411 LYS A N 1
ATOM 3338 C CA . LYS A 1 411 ? -4.131 -0.312 10.831 1.00 88.81 411 LYS A CA 1
ATOM 3339 C C . LYS A 1 411 ? -3.973 0.581 9.608 1.00 88.81 411 LYS A C 1
ATOM 3341 O O . LYS A 1 411 ? -3.262 0.204 8.688 1.00 88.81 411 LYS A O 1
ATOM 3346 N N . ALA A 1 412 ? -4.572 1.768 9.613 1.00 84.94 412 ALA A N 1
ATOM 3347 C CA . ALA A 1 412 ? -4.431 2.731 8.528 1.00 84.94 412 ALA A CA 1
ATOM 3348 C C . ALA A 1 412 ? -2.964 3.149 8.337 1.00 84.94 412 ALA A C 1
ATOM 3350 O O . ALA A 1 412 ? -2.502 3.255 7.206 1.00 84.94 412 ALA A O 1
ATOM 3351 N N . GLY A 1 413 ? -2.206 3.326 9.426 1.00 87.19 413 GLY A N 1
ATOM 3352 C CA . GLY A 1 413 ? -0.765 3.579 9.365 1.00 87.19 413 GLY A CA 1
ATOM 3353 C C . GLY A 1 413 ? 0.005 2.444 8.683 1.00 87.19 413 GLY A C 1
ATOM 3354 O O . GLY A 1 413 ? 0.809 2.701 7.787 1.00 87.19 413 GLY A O 1
ATOM 3355 N N . LEU A 1 414 ? -0.289 1.191 9.047 1.00 90.69 414 LEU A N 1
ATOM 3356 C CA . LEU A 1 414 ? 0.304 0.009 8.411 1.00 90.69 414 LEU A CA 1
ATOM 3357 C C . LEU A 1 414 ? -0.092 -0.112 6.929 1.00 90.69 414 LEU A C 1
ATOM 3359 O O . LEU A 1 414 ? 0.762 -0.393 6.092 1.00 90.69 414 LEU A O 1
ATOM 3363 N N . GLU A 1 415 ? -1.350 0.162 6.578 1.00 85.94 415 GLU A N 1
ATOM 3364 C CA . GLU A 1 415 ? -1.839 0.149 5.192 1.00 85.94 415 GLU A CA 1
ATOM 3365 C C . GLU A 1 415 ? -1.199 1.238 4.326 1.00 85.94 415 GLU A C 1
ATOM 3367 O O . GLU A 1 415 ? -0.846 0.980 3.174 1.00 85.94 415 GLU A O 1
ATOM 3372 N N . ILE A 1 416 ? -1.016 2.446 4.869 1.00 84.06 416 ILE A N 1
ATOM 3373 C CA . ILE A 1 416 ? -0.290 3.531 4.197 1.00 84.06 416 ILE A CA 1
ATOM 3374 C C . ILE A 1 416 ? 1.169 3.119 3.991 1.00 84.06 416 ILE A C 1
ATOM 3376 O O . ILE A 1 416 ? 1.691 3.277 2.889 1.00 84.06 416 ILE A O 1
ATOM 3380 N N . GLY A 1 417 ? 1.809 2.537 5.011 1.00 87.44 417 GLY A N 1
ATOM 3381 C CA . GLY A 1 417 ? 3.157 1.978 4.898 1.00 87.44 417 GLY A CA 1
ATOM 3382 C C . GLY A 1 417 ? 3.255 0.931 3.784 1.00 87.44 417 GLY A C 1
ATOM 3383 O O . GLY A 1 417 ? 4.132 1.021 2.924 1.00 87.44 417 GLY A O 1
ATOM 3384 N N . LEU A 1 418 ? 2.298 0.002 3.728 1.00 89.81 418 LEU A N 1
ATOM 3385 C CA . LEU A 1 418 ? 2.209 -1.022 2.688 1.00 89.81 418 LEU A CA 1
ATOM 3386 C C . LEU A 1 418 ? 2.010 -0.409 1.290 1.00 89.81 418 LEU A C 1
ATOM 3388 O O . LEU A 1 418 ? 2.669 -0.807 0.330 1.00 89.81 418 LEU A O 1
ATOM 3392 N N . ALA A 1 419 ? 1.128 0.586 1.160 1.00 84.94 419 ALA A N 1
ATOM 3393 C CA . ALA A 1 419 ? 0.898 1.294 -0.097 1.00 84.94 419 ALA A CA 1
ATOM 3394 C C . ALA A 1 419 ? 2.142 2.066 -0.568 1.00 84.94 419 ALA A C 1
ATOM 3396 O O . ALA A 1 419 ? 2.426 2.105 -1.766 1.00 84.94 419 ALA A O 1
ATOM 3397 N N . CYS A 1 420 ? 2.907 2.649 0.358 1.00 85.06 420 CYS A N 1
ATOM 3398 C CA . CYS A 1 420 ? 4.197 3.256 0.058 1.00 85.06 420 CYS A CA 1
ATOM 3399 C C . CYS A 1 420 ? 5.173 2.200 -0.470 1.00 85.06 420 CYS A C 1
ATOM 3401 O O . CYS A 1 420 ? 5.660 2.349 -1.583 1.00 85.06 420 CYS A O 1
ATOM 3403 N N . LEU A 1 421 ? 5.388 1.093 0.241 1.00 88.75 421 LEU A N 1
ATOM 3404 C CA . LEU A 1 421 ? 6.322 0.048 -0.197 1.00 88.75 421 LEU A CA 1
ATOM 3405 C C . LEU A 1 421 ? 5.953 -0.572 -1.558 1.00 88.75 421 LEU A C 1
ATOM 3407 O O . LEU A 1 421 ? 6.833 -0.848 -2.368 1.00 88.75 421 LEU A O 1
ATOM 3411 N N . ASN A 1 422 ? 4.661 -0.752 -1.846 1.00 88.50 422 ASN A N 1
ATOM 3412 C CA . ASN A 1 422 ? 4.205 -1.391 -3.085 1.00 88.50 422 ASN A CA 1
ATOM 3413 C C . ASN A 1 422 ? 4.164 -0.473 -4.316 1.00 88.50 422 ASN A C 1
ATOM 3415 O O . ASN A 1 422 ? 4.210 -0.980 -5.436 1.00 88.50 422 ASN A O 1
ATOM 3419 N N . HIS A 1 423 ? 4.023 0.843 -4.138 1.00 85.38 423 HIS A N 1
ATOM 3420 C CA . HIS A 1 423 ? 3.720 1.768 -5.238 1.00 85.38 423 HIS A CA 1
ATOM 3421 C C . HIS A 1 423 ? 4.628 3.013 -5.273 1.00 85.38 423 HIS A C 1
ATOM 3423 O O . HIS A 1 423 ? 4.438 3.896 -6.112 1.00 85.38 423 HIS A O 1
ATOM 3429 N N . PHE A 1 424 ? 5.633 3.126 -4.393 1.00 87.88 424 PHE A N 1
ATOM 3430 C CA . PHE A 1 424 ? 6.498 4.309 -4.376 1.00 87.88 424 PHE A CA 1
ATOM 3431 C C . PHE A 1 424 ? 7.169 4.506 -5.748 1.00 87.88 424 PHE A C 1
ATOM 3433 O O . PHE A 1 424 ? 7.738 3.560 -6.292 1.00 87.88 424 PHE A O 1
ATOM 3440 N N . PRO A 1 425 ? 7.139 5.708 -6.351 1.00 86.56 425 PRO A N 1
ATOM 3441 C CA . PRO A 1 425 ? 7.761 5.957 -7.650 1.00 86.56 425 PRO A CA 1
ATOM 3442 C C . PRO A 1 425 ? 9.296 6.047 -7.524 1.00 86.56 425 PRO A C 1
ATOM 3444 O O . PRO A 1 425 ? 9.902 7.028 -7.947 1.00 86.56 425 PRO A O 1
ATOM 3447 N N . LEU A 1 426 ? 9.933 5.037 -6.919 1.00 87.69 426 LEU A N 1
ATOM 3448 C CA . LEU A 1 426 ? 11.348 4.994 -6.549 1.00 87.69 426 LEU A CA 1
ATOM 3449 C C . LEU A 1 426 ? 12.244 5.213 -7.759 1.00 87.69 426 LEU A C 1
ATOM 3451 O O . LEU A 1 426 ? 13.139 6.056 -7.729 1.00 87.69 426 LEU A O 1
ATOM 3455 N N . PHE A 1 427 ? 11.970 4.491 -8.845 1.00 86.69 427 PHE A N 1
ATOM 3456 C CA . PHE A 1 427 ? 12.758 4.592 -10.064 1.00 86.69 427 PHE A CA 1
ATOM 3457 C C . PHE A 1 427 ? 12.584 5.962 -10.725 1.00 86.69 427 PHE A C 1
ATOM 3459 O O . PHE A 1 427 ? 13.558 6.552 -11.185 1.00 86.69 427 PHE A O 1
ATOM 3466 N N . ALA A 1 428 ? 11.369 6.518 -10.713 1.00 86.81 428 ALA A N 1
ATOM 3467 C CA . ALA A 1 428 ? 11.126 7.858 -11.235 1.00 86.81 428 ALA A CA 1
ATOM 3468 C C . ALA A 1 428 ? 11.801 8.942 -10.371 1.00 86.81 428 ALA A C 1
ATOM 3470 O O . ALA A 1 428 ? 12.383 9.875 -10.916 1.00 86.81 428 ALA A O 1
ATOM 3471 N N . VAL A 1 429 ? 11.805 8.811 -9.039 1.00 90.06 429 VAL A N 1
ATOM 3472 C CA . VAL A 1 429 ? 12.535 9.726 -8.136 1.00 90.06 429 VAL A CA 1
ATOM 3473 C C . VAL A 1 429 ? 14.039 9.627 -8.378 1.00 90.06 429 VAL A C 1
ATOM 3475 O O . VAL A 1 429 ? 14.703 10.648 -8.545 1.00 90.06 429 VAL A O 1
ATOM 3478 N N . MET A 1 430 ? 14.576 8.411 -8.480 1.00 90.12 430 MET A N 1
ATOM 3479 C CA . MET A 1 430 ? 15.985 8.178 -8.794 1.00 90.12 430 MET A CA 1
ATOM 3480 C C . MET A 1 430 ? 16.369 8.797 -10.143 1.00 90.12 430 MET A C 1
ATOM 3482 O O . MET A 1 430 ? 17.370 9.507 -10.233 1.00 90.12 430 MET A O 1
ATOM 3486 N N . LEU A 1 431 ? 15.569 8.572 -11.191 1.00 88.06 431 LEU A N 1
ATOM 3487 C CA . LEU A 1 431 ? 15.779 9.189 -12.501 1.00 88.06 431 LEU A CA 1
ATOM 3488 C C . LEU A 1 431 ? 15.723 10.712 -12.410 1.00 88.06 431 LEU A C 1
ATOM 3490 O O . LEU A 1 431 ? 16.559 11.381 -13.003 1.00 88.06 431 LEU A O 1
ATOM 3494 N N . ARG A 1 432 ? 14.790 11.264 -11.630 1.00 89.31 432 ARG A N 1
ATOM 3495 C CA . ARG A 1 432 ? 14.660 12.711 -11.453 1.00 89.31 432 ARG A CA 1
ATOM 3496 C C . ARG A 1 432 ? 15.896 13.339 -10.809 1.00 89.31 432 ARG A C 1
ATOM 3498 O O . ARG A 1 432 ? 16.235 14.463 -11.175 1.00 89.31 432 ARG A O 1
ATOM 3505 N N . LEU A 1 433 ? 16.538 12.628 -9.880 1.00 90.25 433 LEU A N 1
ATOM 3506 C CA . LEU A 1 433 ? 17.772 13.051 -9.214 1.00 90.25 433 LEU A CA 1
ATOM 3507 C C . LEU A 1 433 ? 19.009 12.869 -10.105 1.00 90.25 433 LEU A C 1
ATOM 3509 O O . LEU A 1 433 ? 19.873 13.738 -10.124 1.00 90.25 433 LEU A O 1
ATOM 3513 N N . LYS A 1 434 ? 19.096 11.756 -10.844 1.00 90.88 434 LYS A N 1
ATOM 3514 C CA . LYS A 1 434 ? 20.280 11.403 -11.643 1.00 90.88 434 LYS A CA 1
ATOM 3515 C C . LYS A 1 434 ? 20.316 12.073 -13.019 1.00 90.88 434 LYS A C 1
ATOM 3517 O O . LYS A 1 434 ? 21.376 12.499 -13.458 1.00 90.88 434 LYS A O 1
ATOM 3522 N N . ASP A 1 435 ? 19.187 12.113 -13.722 1.00 86.81 435 ASP A N 1
ATOM 3523 C CA . ASP A 1 435 ? 19.073 12.661 -15.077 1.00 86.81 435 ASP A CA 1
ATOM 3524 C C . ASP A 1 435 ? 17.644 13.197 -15.313 1.00 86.81 435 ASP A C 1
ATOM 3526 O O . ASP A 1 435 ? 16.768 12.474 -15.808 1.00 86.81 435 ASP A O 1
ATOM 3530 N N . PRO A 1 436 ? 17.373 14.468 -14.956 1.00 85.38 436 PRO A N 1
ATOM 3531 C CA . PRO A 1 436 ? 16.027 15.030 -15.013 1.00 85.38 436 PRO A CA 1
ATOM 3532 C C . PRO A 1 436 ? 15.468 15.116 -16.440 1.00 85.38 436 PRO A C 1
ATOM 3534 O O . PRO A 1 436 ? 14.250 15.138 -16.610 1.00 85.38 436 PRO A O 1
ATOM 3537 N N . ALA A 1 437 ? 16.327 15.117 -17.466 1.00 81.69 437 ALA A N 1
ATOM 3538 C CA . ALA A 1 437 ? 15.913 15.174 -18.867 1.00 81.69 43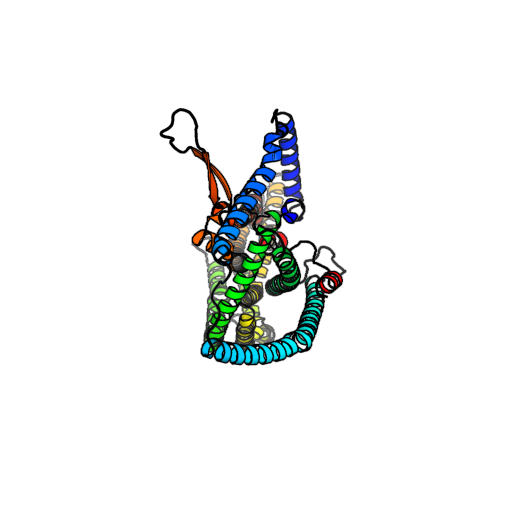7 ALA A CA 1
ATOM 3539 C C . ALA A 1 437 ? 15.225 13.881 -19.348 1.00 81.69 437 ALA A C 1
ATOM 3541 O O . ALA A 1 437 ? 14.521 13.906 -20.354 1.00 81.69 437 ALA A O 1
ATOM 3542 N N . ARG A 1 438 ? 15.369 12.760 -18.621 1.00 82.31 438 ARG A N 1
ATOM 3543 C CA . ARG A 1 438 ? 14.689 11.485 -18.930 1.00 82.31 438 ARG A CA 1
ATOM 3544 C C . ARG A 1 438 ? 13.214 11.450 -18.532 1.00 82.31 438 ARG A C 1
ATOM 3546 O O . ARG A 1 438 ? 12.504 10.531 -18.926 1.00 82.31 438 ARG A O 1
ATOM 3553 N N . LEU A 1 439 ? 12.760 12.423 -17.744 1.00 85.81 439 LEU A N 1
ATOM 3554 C CA . LEU A 1 439 ? 11.378 12.547 -17.287 1.00 85.81 439 LEU A CA 1
ATOM 3555 C C . LEU A 1 439 ? 10.806 13.896 -17.732 1.00 85.81 439 LEU A C 1
ATOM 3557 O O . LEU A 1 439 ? 10.672 14.792 -16.896 1.00 85.81 439 LEU A O 1
ATOM 3561 N N . PRO A 1 440 ? 10.483 14.099 -19.020 1.00 84.25 440 PRO A N 1
ATOM 3562 C CA . PRO A 1 440 ? 9.851 15.335 -19.453 1.00 84.25 440 PRO A CA 1
ATOM 3563 C C . PRO A 1 440 ? 8.461 15.496 -18.830 1.00 84.25 440 PRO A C 1
ATOM 3565 O O . PRO A 1 440 ? 7.595 14.622 -18.891 1.00 84.25 440 PRO A O 1
ATOM 3568 N N . GLY A 1 441 ? 8.265 16.660 -18.227 1.00 84.06 441 GLY A N 1
ATOM 3569 C CA . GLY A 1 441 ? 6.982 17.213 -17.811 1.00 84.06 441 GLY A CA 1
ATOM 3570 C C . GLY A 1 441 ? 6.429 18.255 -18.788 1.00 84.06 441 GLY A C 1
ATOM 3571 O O . GLY A 1 441 ? 5.351 18.781 -18.535 1.00 84.06 441 GLY A O 1
ATOM 3572 N N . GLY A 1 442 ? 7.164 18.578 -19.858 1.00 87.06 442 GLY A N 1
ATOM 3573 C CA . GLY A 1 442 ? 6.779 19.547 -20.883 1.00 87.06 442 GLY A CA 1
ATOM 3574 C C . GLY A 1 442 ? 7.987 20.151 -21.604 1.00 87.06 442 GLY A C 1
ATOM 3575 O O . GLY A 1 442 ? 9.136 19.746 -21.391 1.00 87.06 442 GLY A O 1
ATOM 3576 N N . ILE A 1 443 ? 7.734 21.173 -22.419 1.00 89.31 443 ILE A N 1
ATOM 3577 C CA . ILE A 1 443 ? 8.755 21.952 -23.128 1.00 89.31 443 ILE A CA 1
ATOM 3578 C C . ILE A 1 443 ? 8.700 23.427 -22.721 1.00 89.31 443 ILE A C 1
ATOM 3580 O O . ILE A 1 443 ? 7.635 23.972 -22.448 1.00 89.31 443 ILE A O 1
ATOM 3584 N N . SER A 1 444 ? 9.859 24.080 -22.690 1.00 89.62 444 SER A N 1
ATOM 3585 C CA . SER A 1 444 ? 9.981 25.530 -22.527 1.00 89.62 444 SER A CA 1
ATOM 3586 C C . SER A 1 444 ? 10.822 26.110 -23.656 1.00 89.62 444 SER A C 1
ATOM 3588 O O . SER A 1 444 ? 11.821 25.520 -24.076 1.00 89.62 444 SER A O 1
ATOM 3590 N N . PHE A 1 445 ? 10.411 27.276 -24.140 1.00 88.94 445 PHE A N 1
ATOM 3591 C CA . PHE A 1 445 ? 11.140 28.044 -25.136 1.00 88.94 445 PHE A CA 1
ATOM 3592 C C . PHE A 1 445 ? 11.924 29.135 -24.416 1.00 88.94 445 PHE A C 1
ATOM 3594 O O . PHE A 1 445 ? 11.348 29.930 -23.676 1.00 88.94 445 PHE A O 1
ATOM 3601 N N . GLN A 1 446 ? 13.239 29.153 -24.602 1.00 89.38 446 GLN A N 1
ATOM 3602 C CA . GLN A 1 446 ? 14.104 30.206 -24.085 1.00 89.38 446 GLN A CA 1
ATOM 3603 C C . GLN A 1 446 ? 14.622 31.033 -25.249 1.00 89.38 446 GLN A C 1
ATOM 3605 O O . GLN A 1 446 ? 15.269 30.495 -26.147 1.00 89.38 446 GLN A O 1
ATOM 3610 N N . LEU A 1 447 ? 14.333 32.330 -25.232 1.00 88.69 447 LEU A N 1
ATOM 3611 C CA . LEU A 1 447 ? 14.929 33.269 -26.169 1.00 88.69 447 LEU A CA 1
ATOM 3612 C C . LEU A 1 447 ? 16.424 33.384 -25.851 1.00 88.69 447 LEU A C 1
ATOM 3614 O O . LEU A 1 447 ? 16.803 33.502 -24.686 1.00 88.69 447 LEU A O 1
ATOM 3618 N N . LEU A 1 448 ? 17.266 33.270 -26.871 1.00 86.12 448 LEU A N 1
ATOM 3619 C CA . LEU A 1 448 ? 18.692 33.527 -26.752 1.00 86.12 448 LEU A CA 1
ATOM 3620 C C . LEU A 1 448 ? 18.946 34.966 -27.171 1.00 86.12 448 LEU A C 1
ATOM 3622 O O . LEU A 1 448 ? 18.545 35.361 -28.267 1.00 86.12 448 LEU A O 1
ATOM 3626 N N . ASP A 1 449 ? 19.638 35.714 -26.317 1.00 79.50 449 ASP A N 1
ATOM 3627 C CA . ASP A 1 449 ? 20.082 37.062 -26.647 1.00 79.50 449 ASP A CA 1
ATOM 3628 C C . ASP A 1 449 ? 21.076 36.973 -27.807 1.00 79.50 449 ASP A C 1
ATOM 3630 O O . ASP A 1 449 ? 22.192 36.464 -27.674 1.00 79.50 449 ASP A O 1
ATOM 3634 N N . SER A 1 450 ? 20.631 37.406 -28.983 1.00 69.06 450 SER A N 1
ATOM 3635 C CA . SER A 1 450 ? 21.453 37.457 -30.179 1.00 69.06 450 SER A CA 1
ATOM 3636 C C . SER A 1 450 ? 22.116 38.821 -30.282 1.00 69.06 450 SER A C 1
ATOM 3638 O O . SER A 1 450 ? 21.454 39.854 -30.285 1.00 69.06 450 SER A O 1
ATOM 3640 N N . THR A 1 451 ? 23.433 38.834 -30.461 1.00 66.94 451 THR A N 1
ATOM 3641 C CA . THR A 1 451 ? 24.191 40.044 -30.820 1.00 66.94 451 THR A CA 1
ATOM 3642 C C . THR A 1 451 ? 23.862 40.550 -32.230 1.00 66.94 451 THR A C 1
ATOM 3644 O O . THR A 1 451 ? 24.225 41.668 -32.586 1.00 66.94 451 THR A O 1
ATOM 3647 N N . HIS A 1 452 ? 23.159 39.749 -33.039 1.00 66.31 452 HIS A N 1
ATOM 3648 C CA . HIS A 1 452 ? 22.743 40.101 -34.392 1.00 66.31 452 HIS A CA 1
ATOM 3649 C C . HIS A 1 452 ? 21.294 40.626 -34.420 1.00 66.31 452 HIS A C 1
ATOM 3651 O O . HIS A 1 452 ? 20.390 39.912 -33.983 1.00 66.31 452 HIS A O 1
ATOM 3657 N N . PRO A 1 453 ? 21.038 41.823 -34.987 1.00 68.88 453 PRO A N 1
ATOM 3658 C CA . PRO A 1 453 ? 19.716 42.462 -34.986 1.00 68.88 453 PRO A CA 1
ATOM 3659 C C . PRO A 1 453 ? 18.698 41.856 -35.972 1.00 68.88 453 PRO A C 1
ATOM 3661 O O . PRO A 1 453 ? 17.551 42.288 -35.996 1.00 68.88 453 PRO A O 1
ATOM 3664 N N . GLN A 1 454 ? 19.090 40.882 -36.802 1.00 75.38 454 GLN A N 1
ATOM 3665 C CA . GLN A 1 454 ? 18.258 40.369 -37.903 1.00 75.38 454 GLN A CA 1
ATOM 3666 C C . GLN A 1 454 ? 17.584 39.012 -37.632 1.00 75.38 454 GLN A C 1
ATOM 3668 O O . GLN A 1 454 ? 16.706 38.622 -38.398 1.00 75.38 454 GLN A O 1
ATOM 3673 N N . ALA A 1 455 ? 17.953 38.285 -36.571 1.00 79.69 455 ALA A N 1
ATOM 3674 C CA . ALA A 1 455 ? 17.361 36.978 -36.274 1.00 79.69 455 ALA A CA 1
ATOM 3675 C C . ALA A 1 455 ? 17.314 36.696 -34.768 1.00 79.69 455 ALA A C 1
ATOM 3677 O O . ALA A 1 455 ? 18.341 36.727 -34.097 1.00 79.69 455 ALA A O 1
ATOM 3678 N N . ALA A 1 456 ? 16.124 36.360 -34.263 1.00 80.38 456 ALA A N 1
ATOM 3679 C CA . ALA A 1 456 ? 15.927 35.880 -32.902 1.00 80.38 456 ALA A CA 1
ATOM 3680 C C . ALA A 1 456 ? 16.110 34.356 -32.849 1.00 80.38 456 ALA A C 1
ATOM 3682 O O . ALA A 1 456 ? 15.407 33.616 -33.540 1.00 80.38 456 ALA A O 1
ATOM 3683 N N . TYR A 1 457 ? 17.028 33.876 -32.010 1.00 86.06 457 TYR A N 1
ATOM 3684 C CA . TYR A 1 457 ? 17.240 32.443 -31.811 1.00 86.06 457 TYR A CA 1
ATOM 3685 C C . TYR A 1 457 ? 16.440 31.954 -30.605 1.00 86.06 457 TYR A C 1
ATOM 3687 O O . TYR A 1 457 ? 16.538 32.508 -29.511 1.00 86.06 457 TYR A O 1
ATOM 3695 N N . VAL A 1 458 ? 15.670 30.881 -30.780 1.00 86.88 458 VAL A N 1
ATOM 3696 C CA . VAL A 1 458 ? 14.896 30.261 -29.698 1.00 86.88 458 VAL A CA 1
ATOM 3697 C C . VAL A 1 458 ? 15.467 28.882 -29.400 1.00 86.88 458 VAL A C 1
ATOM 3699 O O . VAL A 1 458 ? 15.543 28.018 -30.271 1.00 86.88 458 VAL A O 1
ATOM 3702 N N . ARG A 1 459 ? 15.854 28.656 -28.145 1.00 87.38 459 ARG A N 1
ATOM 3703 C CA . ARG A 1 459 ? 16.300 27.357 -27.646 1.00 87.38 459 ARG A CA 1
ATOM 3704 C C . ARG A 1 459 ? 15.130 26.607 -27.028 1.00 87.38 459 ARG A C 1
ATOM 3706 O O . ARG A 1 459 ? 14.540 27.051 -26.045 1.00 87.38 459 ARG A O 1
ATOM 3713 N N . LEU A 1 460 ? 14.857 25.424 -27.558 1.00 87.56 460 LEU A N 1
ATOM 3714 C CA . LEU A 1 460 ? 13.906 24.482 -26.984 1.00 87.56 460 LEU A CA 1
ATOM 3715 C C . LEU A 1 460 ? 14.564 23.702 -25.831 1.00 87.56 460 LEU A C 1
ATOM 3717 O O . LEU A 1 460 ? 15.620 23.093 -26.010 1.00 87.56 460 LEU A O 1
ATOM 3721 N N . LYS A 1 461 ? 13.961 23.723 -24.637 1.00 87.88 461 LYS A N 1
ATOM 3722 C CA . LYS A 1 461 ? 14.429 22.985 -23.450 1.00 87.88 461 LYS A CA 1
ATOM 3723 C C . LYS A 1 461 ? 13.331 22.094 -22.875 1.00 87.88 461 LYS A C 1
ATOM 3725 O O . LYS A 1 461 ? 12.187 22.522 -22.748 1.00 87.88 461 LYS A O 1
ATOM 3730 N N . SER A 1 462 ? 13.693 20.883 -22.452 1.00 87.56 462 SER A N 1
ATOM 3731 C CA . SER A 1 462 ? 12.792 19.990 -21.716 1.00 87.56 462 SER A CA 1
ATOM 3732 C C . SER A 1 462 ? 12.597 20.503 -20.290 1.00 87.56 462 SER A C 1
ATOM 3734 O O . SER A 1 462 ? 13.576 20.710 -19.568 1.00 87.56 462 SER A O 1
ATOM 3736 N N . VAL A 1 463 ? 11.347 20.664 -19.864 1.00 89.50 463 VAL A N 1
ATOM 3737 C CA . VAL A 1 463 ? 11.010 20.908 -18.460 1.00 89.50 463 VAL A CA 1
ATOM 3738 C C . VAL A 1 463 ? 10.827 19.549 -17.799 1.00 89.50 463 VAL A C 1
ATOM 3740 O O . VAL A 1 463 ? 9.994 18.771 -18.256 1.00 89.50 463 VAL A O 1
ATOM 3743 N N . PRO A 1 464 ? 11.590 19.217 -16.752 1.00 88.88 464 PRO A N 1
ATOM 3744 C CA . PRO A 1 464 ? 11.457 17.927 -16.096 1.00 88.88 464 PRO A CA 1
ATOM 3745 C C . PRO A 1 464 ? 10.181 17.845 -15.243 1.00 88.88 464 PRO A C 1
ATOM 3747 O O . PRO A 1 464 ? 9.705 18.851 -14.713 1.00 88.88 464 PRO A O 1
ATOM 3750 N N . LEU A 1 465 ? 9.649 16.634 -15.068 1.00 88.44 465 LEU A N 1
ATOM 3751 C CA . LEU A 1 465 ? 8.416 16.363 -14.328 1.00 88.44 465 LEU A CA 1
ATOM 3752 C C . LEU A 1 465 ? 8.501 16.902 -12.890 1.00 88.44 465 LEU A C 1
ATOM 3754 O O . LEU A 1 465 ? 9.516 16.749 -12.201 1.00 88.44 465 LEU A O 1
ATOM 3758 N N . SER A 1 466 ? 7.445 17.571 -12.426 1.00 88.81 466 SER A N 1
ATOM 3759 C CA . SER A 1 466 ? 7.411 18.115 -11.066 1.00 88.81 466 SER A CA 1
ATOM 3760 C C . SER A 1 466 ? 7.213 16.997 -10.038 1.00 88.81 466 SER A C 1
ATOM 3762 O O . SER A 1 466 ? 6.493 16.030 -10.288 1.00 88.81 466 SER A O 1
ATOM 3764 N N . LEU A 1 467 ? 7.808 17.145 -8.848 1.00 87.25 467 LEU A N 1
ATOM 3765 C CA . LEU A 1 467 ? 7.613 16.179 -7.758 1.00 87.25 467 LEU A CA 1
ATOM 3766 C C . LEU A 1 467 ? 6.126 16.040 -7.404 1.00 87.25 467 LEU A C 1
ATOM 3768 O O . LEU A 1 467 ? 5.630 14.936 -7.214 1.00 87.25 467 LEU A O 1
ATOM 3772 N N . ARG A 1 468 ? 5.378 17.149 -7.410 1.00 87.06 468 ARG A N 1
ATOM 3773 C CA . ARG A 1 468 ? 3.930 17.128 -7.174 1.00 87.06 468 ARG A CA 1
ATOM 3774 C C . ARG A 1 468 ? 3.183 16.266 -8.194 1.00 87.06 468 ARG A C 1
ATOM 3776 O O . ARG A 1 468 ? 2.289 15.531 -7.794 1.00 87.06 468 ARG A O 1
ATOM 3783 N N . ALA A 1 469 ? 3.555 16.326 -9.475 1.00 84.75 469 ALA A N 1
ATOM 3784 C CA . ALA A 1 469 ? 2.948 15.489 -10.509 1.00 84.75 469 ALA A CA 1
ATOM 3785 C C . ALA A 1 469 ? 3.275 14.000 -10.309 1.00 84.75 469 ALA A C 1
ATOM 3787 O O . ALA A 1 469 ? 2.401 13.158 -10.490 1.00 84.75 469 ALA A O 1
ATOM 3788 N N . MET A 1 470 ? 4.492 13.671 -9.860 1.00 87.00 470 MET A N 1
ATOM 3789 C CA . MET A 1 470 ? 4.877 12.285 -9.562 1.00 87.00 470 MET A CA 1
ATOM 3790 C C . MET A 1 470 ? 4.069 11.671 -8.411 1.00 87.00 470 MET A C 1
ATOM 3792 O O . MET A 1 470 ? 3.728 10.492 -8.458 1.00 87.00 470 MET A O 1
ATOM 3796 N N . PHE A 1 471 ? 3.749 12.472 -7.392 1.00 87.56 471 PHE A N 1
ATOM 3797 C CA . PHE A 1 471 ? 2.979 12.045 -6.219 1.00 87.56 471 PHE A CA 1
ATOM 3798 C C . PHE A 1 471 ? 1.477 12.360 -6.318 1.00 87.56 471 PHE A C 1
ATOM 3800 O O . PHE A 1 471 ? 0.747 12.145 -5.351 1.00 87.56 471 PHE A O 1
ATOM 3807 N N . ASN A 1 472 ? 0.981 12.826 -7.470 1.00 83.69 472 ASN A N 1
ATOM 3808 C CA . ASN A 1 472 ? -0.434 13.164 -7.653 1.00 83.69 472 ASN A CA 1
ATOM 3809 C C . ASN A 1 472 ? -1.400 12.021 -7.258 1.00 83.69 472 ASN A C 1
ATOM 3811 O O . ASN A 1 472 ? -2.348 12.301 -6.522 1.00 83.69 472 ASN A O 1
ATOM 3815 N N . PRO A 1 473 ? -1.130 10.738 -7.592 1.00 79.31 473 PRO A N 1
ATOM 3816 C CA . PRO A 1 473 ? -1.979 9.625 -7.155 1.00 79.31 473 PRO A CA 1
ATOM 3817 C C . PRO A 1 473 ? -2.121 9.499 -5.626 1.00 79.31 473 PRO A C 1
ATOM 3819 O O . PRO A 1 473 ? -3.184 9.134 -5.125 1.00 79.31 473 PRO A O 1
ATOM 3822 N N . TYR A 1 474 ? -1.078 9.847 -4.862 1.00 81.69 474 TYR A N 1
ATOM 3823 C CA . TYR A 1 474 ? -1.120 9.838 -3.394 1.00 81.69 474 TYR A CA 1
ATOM 3824 C C . TYR A 1 474 ? -1.962 10.990 -2.843 1.00 81.69 474 TYR A C 1
ATOM 3826 O O . TYR A 1 474 ? -2.734 10.797 -1.904 1.00 81.69 474 TYR A O 1
ATOM 3834 N N . PHE A 1 475 ? -1.850 12.182 -3.438 1.00 82.44 475 PHE A N 1
ATOM 3835 C CA . PHE A 1 475 ? -2.675 13.328 -3.051 1.00 82.44 475 PHE A CA 1
ATOM 3836 C C . PHE A 1 475 ? -4.157 13.093 -3.355 1.00 82.44 475 PHE A C 1
ATOM 3838 O O . PHE A 1 475 ? -5.010 13.468 -2.550 1.00 82.44 475 PHE A O 1
ATOM 3845 N N . GLU A 1 476 ? -4.475 12.435 -4.471 1.00 77.88 476 GLU A N 1
ATOM 3846 C CA . GLU A 1 476 ? -5.845 12.042 -4.807 1.00 77.88 476 GLU A CA 1
ATOM 3847 C C . GLU A 1 476 ? -6.413 11.035 -3.804 1.00 77.88 476 GLU A C 1
ATOM 3849 O O . GLU A 1 476 ? -7.523 11.234 -3.303 1.00 77.88 476 GLU A O 1
ATOM 3854 N N . LEU A 1 477 ? -5.647 9.998 -3.447 1.00 75.50 477 LEU A N 1
ATOM 3855 C CA . LEU A 1 477 ? -6.050 9.033 -2.422 1.00 75.50 477 LEU A CA 1
ATOM 3856 C C . LEU A 1 477 ? -6.257 9.710 -1.058 1.00 75.50 477 LEU A C 1
ATOM 3858 O O . LEU A 1 477 ? -7.291 9.507 -0.421 1.00 75.50 477 LEU A O 1
ATOM 3862 N N . GLY A 1 478 ? -5.320 10.563 -0.634 1.00 77.19 478 GLY A N 1
ATOM 3863 C CA . GLY A 1 478 ? -5.441 11.336 0.604 1.00 77.19 478 GLY A CA 1
ATOM 3864 C C . GLY A 1 478 ? -6.667 12.254 0.601 1.00 77.19 478 GLY A C 1
ATOM 3865 O O . GLY A 1 478 ? -7.376 12.355 1.602 1.00 77.19 478 GLY A O 1
ATOM 3866 N N . GLY A 1 479 ? -6.981 12.862 -0.546 1.00 76.31 479 GLY A N 1
ATOM 3867 C CA . GLY A 1 479 ? -8.201 13.640 -0.749 1.00 76.31 479 GLY A CA 1
ATOM 3868 C C . GLY A 1 479 ? -9.477 12.810 -0.583 1.00 76.31 479 GLY A C 1
ATOM 3869 O O . GLY A 1 479 ? -10.405 13.271 0.085 1.00 76.31 479 GLY A O 1
ATOM 3870 N N . ARG A 1 480 ? -9.512 11.584 -1.128 1.00 75.00 480 ARG A N 1
ATOM 3871 C CA . ARG A 1 480 ? -10.640 10.641 -0.982 1.00 75.00 480 ARG A CA 1
ATOM 3872 C C . ARG A 1 480 ? -10.834 10.206 0.471 1.00 75.00 480 ARG A C 1
ATOM 3874 O O . ARG A 1 480 ? -11.945 10.312 0.981 1.00 75.00 480 ARG A O 1
ATOM 3881 N N . ILE A 1 481 ? -9.755 9.810 1.153 1.00 74.44 481 ILE A N 1
ATOM 3882 C CA . ILE A 1 481 ? -9.778 9.433 2.579 1.00 74.44 481 ILE A CA 1
ATOM 3883 C C . ILE A 1 481 ? -10.303 10.597 3.420 1.00 74.44 481 ILE A C 1
ATOM 3885 O O . ILE A 1 481 ? -11.207 10.420 4.235 1.00 74.44 481 ILE A O 1
ATOM 3889 N N . ARG A 1 482 ? -9.772 11.806 3.193 1.00 80.19 482 ARG A N 1
ATOM 3890 C CA . ARG A 1 482 ? -10.200 12.996 3.929 1.00 80.19 482 ARG A CA 1
ATOM 3891 C C . ARG A 1 482 ? -11.686 13.276 3.717 1.00 80.19 482 ARG A C 1
ATOM 3893 O O . ARG A 1 482 ? -12.384 13.568 4.677 1.00 80.19 482 ARG A O 1
ATOM 3900 N N . LYS A 1 483 ? -12.169 13.186 2.476 1.00 78.75 483 LYS A N 1
ATOM 3901 C CA . LYS A 1 483 ? -13.579 13.430 2.155 1.00 78.75 483 LYS A CA 1
ATOM 3902 C C . LYS A 1 483 ? -14.507 12.425 2.848 1.00 78.75 483 LYS A C 1
ATOM 3904 O O . LYS A 1 483 ? -15.526 12.849 3.371 1.00 78.75 483 LYS A O 1
ATOM 3909 N N . HIS A 1 484 ? -14.133 11.143 2.892 1.00 76.06 484 HIS A N 1
ATOM 3910 C CA . HIS A 1 484 ? -14.943 10.084 3.510 1.00 76.06 484 HIS A CA 1
ATOM 3911 C C . HIS A 1 484 ? -14.986 10.195 5.038 1.00 76.06 484 HIS A C 1
ATOM 3913 O O . HIS A 1 484 ? -16.058 10.274 5.626 1.00 76.06 484 HIS A O 1
ATOM 3919 N N . TYR A 1 485 ? -13.825 10.244 5.698 1.00 73.88 485 TYR A N 1
ATOM 3920 C CA . TYR A 1 485 ? -13.768 10.176 7.164 1.00 73.88 485 TYR A CA 1
ATOM 3921 C C . TYR A 1 485 ? -14.067 11.503 7.867 1.00 73.88 485 TYR A C 1
ATOM 3923 O O . TYR A 1 485 ? -14.562 11.486 8.989 1.00 73.88 485 TYR A O 1
ATOM 3931 N N . PHE A 1 486 ? -13.805 12.649 7.227 1.00 79.62 486 PHE A N 1
ATOM 3932 C CA . PHE A 1 486 ? -14.127 13.966 7.795 1.00 79.62 486 PHE A CA 1
ATOM 3933 C C . PHE A 1 486 ? -15.490 14.500 7.329 1.00 79.62 486 PHE A C 1
ATOM 3935 O O . PHE A 1 486 ? -15.779 15.687 7.498 1.00 79.62 486 PHE A O 1
ATOM 3942 N N . ALA A 1 487 ? -16.343 13.655 6.743 1.00 79.50 487 ALA A N 1
ATOM 3943 C CA . ALA A 1 487 ? -17.697 14.050 6.389 1.00 79.50 487 ALA A CA 1
ATOM 3944 C C . ALA A 1 487 ? -18.529 14.333 7.658 1.00 79.50 487 ALA A C 1
ATOM 3946 O O . ALA A 1 487 ? -18.491 13.546 8.608 1.00 79.50 487 ALA A O 1
ATOM 3947 N N . PRO A 1 488 ? -19.352 15.399 7.684 1.00 79.06 488 PRO A N 1
ATOM 3948 C CA . PRO A 1 488 ? -20.202 15.711 8.836 1.00 79.06 488 PRO A CA 1
ATOM 3949 C C . PRO A 1 488 ? -21.178 14.574 9.176 1.00 79.06 488 PRO A C 1
ATOM 3951 O O . PRO A 1 488 ? -21.506 14.384 10.343 1.00 79.06 488 PRO A O 1
ATOM 3954 N N . GLY A 1 489 ? -21.586 13.770 8.186 1.00 78.56 489 GLY A N 1
ATOM 3955 C CA . GLY A 1 489 ? -22.407 12.576 8.405 1.00 78.56 489 GLY A CA 1
ATOM 3956 C C . GLY A 1 489 ? -21.712 11.499 9.245 1.00 78.56 489 GLY A C 1
ATOM 3957 O O . GLY A 1 489 ? -22.369 10.861 10.061 1.00 78.56 489 GLY A O 1
ATOM 3958 N N . VAL A 1 490 ? -20.388 11.340 9.130 1.00 80.19 490 VAL A N 1
ATOM 3959 C CA . VAL A 1 490 ? -19.615 10.396 9.958 1.00 80.19 490 VAL A CA 1
ATOM 3960 C C . VAL A 1 490 ? -19.553 10.873 11.405 1.00 80.19 490 VAL A C 1
ATOM 3962 O O . VAL A 1 490 ? -19.766 10.081 12.320 1.00 80.19 490 VAL A O 1
ATOM 3965 N N . PHE A 1 491 ? -19.342 12.174 11.623 1.00 81.00 491 PHE A N 1
ATOM 3966 C CA . PHE A 1 491 ? -19.409 12.761 12.964 1.00 81.00 491 PHE A CA 1
ATOM 3967 C C . PHE A 1 491 ? -20.804 12.623 13.578 1.00 81.00 491 PHE A C 1
ATOM 3969 O O . PHE A 1 491 ? -20.917 12.299 14.757 1.00 81.00 491 PHE A O 1
ATOM 3976 N N . LEU A 1 492 ? -21.861 12.814 12.784 1.00 81.56 492 LEU A N 1
ATOM 3977 C CA . LEU A 1 492 ? -23.239 12.633 13.238 1.00 81.56 492 LEU A CA 1
ATOM 3978 C C . LEU A 1 492 ? -23.552 11.162 13.553 1.00 81.56 492 LEU A C 1
ATOM 3980 O O . LEU A 1 492 ? -24.197 10.880 14.560 1.00 81.56 492 LEU A O 1
ATOM 3984 N N . SER A 1 493 ? -23.052 10.227 12.741 1.00 81.19 493 SER A N 1
ATOM 3985 C CA . SER A 1 493 ? -23.187 8.782 12.980 1.00 81.19 493 SER A CA 1
ATOM 3986 C C . SER A 1 493 ? -22.490 8.391 14.285 1.00 81.19 493 SER A C 1
ATOM 3988 O O . SER A 1 493 ? -23.078 7.755 15.153 1.00 81.19 493 SER A O 1
ATOM 3990 N N . LEU A 1 494 ? -21.264 8.884 14.495 1.00 82.12 494 LEU A N 1
ATOM 3991 C CA . LEU A 1 494 ? -20.523 8.673 15.737 1.00 82.12 494 LEU A CA 1
ATOM 3992 C C . LEU A 1 494 ? -21.234 9.308 16.946 1.00 82.12 494 LEU A C 1
ATOM 3994 O O . LEU A 1 494 ? -21.259 8.716 18.021 1.00 82.12 494 LEU A O 1
ATOM 3998 N N . ALA A 1 495 ? -21.839 10.487 16.787 1.00 81.88 495 ALA A N 1
ATOM 3999 C CA . ALA A 1 495 ? -22.574 11.161 17.857 1.00 81.88 495 ALA A CA 1
ATOM 4000 C C . ALA A 1 495 ? -23.917 10.487 18.196 1.00 81.88 495 ALA A C 1
ATOM 4002 O O . ALA A 1 495 ? -24.373 10.583 19.332 1.00 81.88 495 ALA A O 1
ATOM 4003 N N . SER A 1 496 ? -24.542 9.804 17.234 1.00 81.06 496 SER A N 1
ATOM 4004 C CA . SER A 1 496 ? -25.822 9.095 17.396 1.00 81.06 496 SER A CA 1
ATOM 4005 C C . SER A 1 496 ? -25.670 7.612 17.760 1.00 81.06 496 SER A C 1
ATOM 4007 O O . SER A 1 496 ? -26.669 6.936 18.012 1.00 81.06 496 SER A O 1
ATOM 4009 N N . GLY A 1 497 ? -24.434 7.100 17.801 1.00 77.62 497 GLY A N 1
ATOM 4010 C CA . GLY A 1 497 ? -24.154 5.677 18.013 1.00 77.62 497 GLY A CA 1
ATOM 4011 C C . GLY A 1 497 ? -24.476 4.797 16.805 1.00 77.62 497 GLY A C 1
ATOM 4012 O O . GLY A 1 497 ? -24.498 3.574 16.933 1.00 77.62 497 GLY A O 1
ATOM 4013 N N . GLU A 1 498 ? -24.740 5.395 15.643 1.00 81.94 498 GLU A N 1
ATOM 4014 C CA . GLU A 1 498 ? -24.923 4.663 14.397 1.00 81.94 498 GLU A CA 1
ATOM 4015 C C . GLU A 1 498 ? -23.583 4.134 13.872 1.00 81.94 498 GLU A C 1
ATOM 4017 O O . GLU A 1 498 ? -22.502 4.676 14.126 1.00 81.94 498 GLU A O 1
ATOM 4022 N N . PHE A 1 499 ? -23.651 3.027 13.137 1.00 74.25 499 PHE A N 1
ATOM 4023 C CA . PHE A 1 499 ? -22.464 2.377 12.602 1.00 74.25 499 PHE A CA 1
ATOM 4024 C C . PHE A 1 499 ? -21.793 3.266 11.549 1.00 74.25 499 PHE A C 1
ATOM 4026 O O . PHE A 1 499 ? -22.386 3.569 10.516 1.00 74.25 499 PHE A O 1
ATOM 4033 N N . VAL A 1 500 ? -20.535 3.649 11.784 1.00 70.38 500 VAL A N 1
ATOM 4034 C CA . VAL A 1 500 ? -19.753 4.400 10.794 1.00 70.38 500 VAL A CA 1
ATOM 4035 C C . VAL A 1 500 ? -19.417 3.474 9.618 1.00 70.38 500 VAL A C 1
ATOM 4037 O O . VAL A 1 500 ? -18.711 2.480 9.825 1.00 70.38 500 VAL A O 1
ATOM 4040 N N . PRO A 1 501 ? -19.869 3.775 8.386 1.00 66.31 501 PRO A N 1
ATOM 4041 C CA . PRO A 1 501 ? -19.604 2.919 7.240 1.00 66.31 501 PRO A CA 1
ATOM 4042 C C . PRO A 1 501 ? -18.095 2.902 6.934 1.00 66.31 501 PRO A C 1
ATOM 4044 O O . PRO A 1 501 ? -17.505 3.959 6.664 1.00 66.31 501 PRO A O 1
ATOM 4047 N N . PRO A 1 502 ? -17.436 1.728 6.968 1.00 66.19 502 PRO A N 1
ATOM 4048 C CA . PRO A 1 502 ? -16.030 1.627 6.612 1.00 66.19 502 PRO A CA 1
ATOM 4049 C C . PRO A 1 502 ? -15.848 1.997 5.139 1.00 66.19 502 PRO A C 1
ATOM 4051 O O . PRO A 1 502 ? -16.675 1.649 4.294 1.00 66.19 502 PRO A O 1
ATOM 4054 N N . MET A 1 503 ? -14.759 2.698 4.814 1.00 66.88 503 MET A N 1
ATOM 4055 C CA . MET A 1 503 ? -14.462 2.999 3.416 1.00 66.88 503 MET A CA 1
ATOM 4056 C C . MET A 1 503 ? -14.231 1.693 2.648 1.00 66.88 503 MET A C 1
ATOM 4058 O O . MET A 1 503 ? -13.543 0.797 3.143 1.00 66.88 503 MET A O 1
ATOM 4062 N N . ASN A 1 504 ? -14.791 1.575 1.440 1.00 66.62 504 ASN A N 1
ATOM 4063 C CA . ASN A 1 504 ? -14.622 0.365 0.640 1.00 66.62 504 ASN A CA 1
ATOM 4064 C C . ASN A 1 504 ? -13.128 0.109 0.382 1.00 66.62 504 ASN A C 1
ATOM 4066 O O . ASN A 1 504 ? -12.424 0.953 -0.184 1.00 66.62 504 ASN A O 1
ATOM 4070 N N . ARG A 1 505 ? -12.657 -1.081 0.768 1.00 67.38 505 ARG A N 1
ATOM 4071 C CA . ARG A 1 505 ? -11.266 -1.524 0.608 1.00 67.38 505 ARG A CA 1
ATOM 4072 C C . ARG A 1 505 ? -10.790 -1.407 -0.839 1.00 67.38 505 ARG A C 1
ATOM 4074 O O . ARG A 1 505 ? -9.673 -0.964 -1.084 1.00 67.38 505 ARG A O 1
ATOM 4081 N N . ARG A 1 506 ? -11.658 -1.667 -1.819 1.00 66.00 506 ARG A N 1
ATOM 4082 C CA . ARG A 1 506 ? -11.315 -1.509 -3.245 1.00 66.00 506 ARG A CA 1
ATOM 4083 C C . ARG A 1 506 ? -10.923 -0.073 -3.606 1.00 66.00 506 ARG A C 1
ATOM 4085 O O . ARG A 1 506 ? -10.015 0.131 -4.408 1.00 66.00 506 ARG A O 1
ATOM 4092 N N . SER A 1 507 ? -11.558 0.919 -2.980 1.00 65.62 507 SER A N 1
ATOM 4093 C CA . SER A 1 507 ? -11.226 2.336 -3.170 1.00 65.62 507 SER A CA 1
ATOM 4094 C C . SER A 1 507 ? -9.893 2.692 -2.507 1.00 65.62 507 SER A C 1
ATOM 4096 O O . SER A 1 507 ? -9.042 3.311 -3.150 1.00 65.62 507 SER A O 1
ATOM 4098 N N . LEU A 1 508 ? -9.671 2.226 -1.269 1.00 67.38 508 LEU A N 1
ATOM 4099 C CA . LEU A 1 508 ? -8.409 2.401 -0.531 1.00 67.38 508 LEU A CA 1
ATOM 4100 C C . LEU A 1 508 ? -7.207 1.873 -1.312 1.00 67.38 508 LEU A C 1
ATOM 4102 O O . LEU A 1 508 ? -6.193 2.555 -1.454 1.00 67.38 508 LEU A O 1
ATOM 4106 N N . TYR A 1 509 ? -7.334 0.665 -1.849 1.00 71.25 509 TYR A N 1
ATOM 4107 C CA . TYR A 1 509 ? -6.219 -0.029 -2.476 1.00 71.25 509 TYR A CA 1
ATOM 4108 C C . TYR A 1 509 ? -6.126 0.194 -3.984 1.00 71.25 509 TYR A C 1
ATOM 4110 O O . TYR A 1 509 ? -5.196 -0.302 -4.612 1.00 71.25 509 TYR A O 1
ATOM 4118 N N . SER A 1 510 ? -7.024 0.990 -4.572 1.00 73.06 510 SER A N 1
ATOM 4119 C CA . SER A 1 510 ? -7.004 1.333 -6.003 1.00 73.06 510 SER A CA 1
ATOM 4120 C C . SER A 1 510 ? -5.643 1.857 -6.483 1.00 73.06 510 SER A C 1
ATOM 4122 O O . SER A 1 510 ? -5.227 1.550 -7.604 1.00 73.06 510 SER A O 1
ATOM 4124 N N . LEU A 1 511 ? -4.919 2.569 -5.610 1.00 74.25 511 LEU A N 1
ATOM 4125 C CA . LEU A 1 511 ? -3.559 3.047 -5.851 1.00 74.25 511 LEU A CA 1
ATOM 4126 C C . LEU A 1 511 ? -2.571 1.896 -6.093 1.00 74.25 511 LEU A C 1
ATOM 4128 O O . LEU A 1 511 ? -1.788 1.956 -7.039 1.00 74.25 511 LEU A O 1
ATOM 4132 N N . GLN A 1 512 ? -2.638 0.834 -5.285 1.00 74.69 512 GLN A N 1
ATOM 4133 C CA . GLN A 1 512 ? -1.724 -0.313 -5.365 1.00 74.69 512 GLN A CA 1
ATOM 4134 C C . GLN A 1 512 ? -1.863 -1.063 -6.698 1.00 74.69 512 GLN A C 1
ATOM 4136 O O . GLN A 1 512 ? -0.884 -1.584 -7.222 1.00 74.69 512 GLN A O 1
ATOM 4141 N N . TYR A 1 513 ? -3.058 -1.040 -7.292 1.00 76.75 513 TYR A N 1
ATOM 4142 C CA . TYR A 1 513 ? -3.320 -1.643 -8.598 1.00 76.75 513 TYR A CA 1
ATOM 4143 C C . TYR A 1 513 ? -3.086 -0.680 -9.769 1.00 76.75 513 TYR A C 1
ATOM 4145 O O . TYR A 1 513 ? -3.275 -1.076 -10.913 1.00 76.75 513 TYR A O 1
ATOM 4153 N N . SER A 1 514 ? -2.753 0.598 -9.558 1.00 75.12 514 SER A N 1
ATOM 4154 C CA . SER A 1 514 ? -2.759 1.599 -10.646 1.00 75.12 514 SER A CA 1
ATOM 4155 C C . SER A 1 514 ? -1.661 1.406 -11.710 1.00 75.12 514 SER A C 1
ATOM 4157 O O . SER A 1 514 ? -1.788 1.915 -12.823 1.00 75.12 514 SER A O 1
ATOM 4159 N N . MET A 1 515 ? -0.631 0.612 -11.398 1.00 76.50 515 MET A N 1
ATOM 4160 C CA . MET A 1 515 ? 0.415 0.182 -12.340 1.00 76.50 515 MET A CA 1
ATOM 4161 C C . MET A 1 515 ? 0.118 -1.163 -13.025 1.00 76.50 515 MET A C 1
ATOM 4163 O O . MET A 1 515 ? 0.906 -1.597 -13.862 1.00 76.50 515 MET A O 1
ATOM 4167 N N . LEU A 1 516 ? -0.992 -1.819 -12.673 1.00 81.38 516 LEU A N 1
ATOM 4168 C CA . LEU A 1 516 ? -1.418 -3.101 -13.234 1.00 81.38 516 LEU A CA 1
ATOM 4169 C C . LEU A 1 516 ? -2.575 -2.901 -14.227 1.00 81.38 516 LEU A C 1
ATOM 4171 O O . LEU A 1 516 ? -3.423 -2.025 -13.999 1.00 81.38 516 LEU A O 1
ATOM 4175 N N . PRO A 1 517 ? -2.622 -3.693 -15.314 1.00 80.56 517 PRO A N 1
ATOM 4176 C CA . PRO A 1 517 ? -3.690 -3.608 -16.299 1.00 80.56 517 PRO A CA 1
ATOM 4177 C C . PRO A 1 517 ? -5.017 -4.082 -15.696 1.00 80.56 517 PRO A C 1
ATOM 4179 O O . PRO A 1 517 ? -5.044 -4.900 -14.774 1.00 80.56 517 PRO A O 1
ATOM 4182 N N . VAL A 1 518 ? -6.127 -3.532 -16.196 1.00 72.44 518 VAL A N 1
ATOM 4183 C CA . VAL A 1 518 ? -7.480 -3.904 -15.742 1.00 72.44 518 VAL A CA 1
ATOM 4184 C C . VAL A 1 518 ? -7.831 -5.310 -16.226 1.00 72.44 518 VAL A C 1
ATOM 4186 O O . VAL A 1 518 ? -8.312 -6.134 -15.448 1.00 72.44 518 VAL A O 1
ATOM 4189 N N . GLU A 1 519 ? -7.529 -5.594 -17.490 1.00 78.06 519 GLU A N 1
ATOM 4190 C CA . GLU A 1 519 ? -7.656 -6.917 -18.088 1.00 78.06 519 GLU A CA 1
ATOM 4191 C C . GLU A 1 519 ? -6.293 -7.606 -18.112 1.00 78.06 519 GLU A C 1
ATOM 4193 O O . GLU A 1 519 ? -5.268 -7.016 -18.451 1.00 78.06 519 GLU A O 1
ATOM 4198 N N . ARG A 1 520 ? -6.267 -8.868 -17.687 1.00 81.38 520 ARG A N 1
ATOM 4199 C CA . ARG A 1 520 ? -5.035 -9.654 -17.599 1.00 81.38 520 ARG A CA 1
ATOM 4200 C C . ARG A 1 520 ? -4.830 -10.383 -18.923 1.00 81.38 520 ARG A C 1
ATOM 4202 O O . ARG A 1 520 ? -5.751 -11.059 -19.370 1.00 81.38 520 ARG A O 1
ATOM 4209 N N . ALA A 1 521 ? -3.622 -10.301 -19.481 1.00 81.44 521 ALA A N 1
ATOM 4210 C CA . ALA A 1 521 ? -3.247 -11.027 -20.695 1.00 81.44 521 ALA A CA 1
ATOM 4211 C C . ALA A 1 521 ? -3.489 -12.537 -20.536 1.00 81.44 521 ALA A C 1
ATOM 4213 O O . ALA A 1 521 ? -3.195 -13.116 -19.478 1.00 81.44 521 ALA A O 1
ATOM 4214 N N . GLY A 1 522 ? -4.028 -13.169 -21.577 1.00 84.88 522 GLY A N 1
ATOM 4215 C CA . GLY A 1 522 ? -4.363 -14.591 -21.560 1.00 84.88 522 GLY A CA 1
ATOM 4216 C C . GLY A 1 522 ? -3.120 -15.482 -21.461 1.00 84.88 522 GLY A C 1
ATOM 4217 O O . GLY A 1 522 ? -2.026 -15.102 -21.868 1.00 84.88 522 GLY A O 1
ATOM 4218 N N . VAL A 1 523 ? -3.273 -16.706 -20.941 1.00 87.31 523 VAL A N 1
ATOM 4219 C CA . VAL A 1 523 ? -2.168 -17.690 -20.955 1.00 87.31 523 VAL A CA 1
ATOM 4220 C C . VAL A 1 523 ? -1.810 -18.074 -22.397 1.00 87.31 523 VAL A C 1
ATOM 4222 O O . VAL A 1 523 ? -0.632 -18.198 -22.710 1.00 87.31 523 VAL A O 1
ATOM 4225 N N . GLY A 1 524 ? -2.810 -18.212 -23.277 1.00 86.25 524 GLY A N 1
ATOM 4226 C CA . GLY A 1 524 ? -2.591 -18.491 -24.703 1.00 86.25 524 GLY A CA 1
ATOM 4227 C C . GLY A 1 524 ? -1.868 -17.353 -25.424 1.00 86.25 524 GLY A C 1
ATOM 4228 O O . GLY A 1 524 ? -0.896 -17.603 -26.120 1.00 86.25 524 GLY A O 1
ATOM 4229 N N . GLU A 1 525 ? -2.269 -16.108 -25.163 1.00 86.50 525 GLU A N 1
ATOM 4230 C CA . GLU A 1 525 ? -1.615 -14.910 -25.707 1.00 86.50 525 GLU A CA 1
ATOM 4231 C C . GLU A 1 525 ? -0.131 -14.846 -25.314 1.00 86.50 525 GLU A C 1
ATOM 4233 O O . GLU A 1 525 ? 0.733 -14.640 -26.161 1.00 86.50 525 GLU A O 1
ATOM 4238 N N . LEU A 1 526 ? 0.192 -15.110 -24.041 1.00 86.62 526 LEU A N 1
ATOM 4239 C CA . LEU A 1 526 ? 1.585 -15.147 -23.592 1.00 86.62 526 LEU A CA 1
ATOM 4240 C C . LEU A 1 526 ? 2.391 -16.261 -24.277 1.00 86.62 526 LEU A C 1
ATOM 4242 O O . LEU A 1 526 ? 3.565 -16.058 -24.575 1.00 86.62 526 LEU A O 1
ATOM 4246 N N . TRP A 1 527 ? 1.778 -17.425 -24.510 1.00 87.00 527 TRP A N 1
ATOM 4247 C CA . TRP A 1 527 ? 2.422 -18.539 -25.206 1.00 87.00 527 TRP A CA 1
ATOM 4248 C C . TRP A 1 527 ? 2.759 -18.173 -26.652 1.00 87.00 527 TRP A C 1
ATOM 4250 O O . TRP A 1 527 ? 3.908 -18.335 -27.060 1.00 87.00 527 TRP A O 1
ATOM 4260 N N . GLU A 1 528 ? 1.790 -17.616 -27.382 1.00 87.00 528 GLU A N 1
ATOM 4261 C CA . GLU A 1 528 ? 1.952 -17.176 -28.772 1.00 87.00 528 GLU A CA 1
ATOM 4262 C C . GLU A 1 528 ? 3.042 -16.113 -28.928 1.00 87.00 528 GLU A C 1
ATOM 4264 O O . GLU A 1 528 ? 3.791 -16.155 -29.896 1.00 87.00 528 GLU A O 1
ATOM 4269 N N . GLU A 1 529 ? 3.179 -15.187 -27.973 1.00 82.88 529 GLU A N 1
ATOM 4270 C CA . GLU A 1 529 ? 4.254 -14.189 -28.018 1.00 82.88 529 GLU A CA 1
ATOM 4271 C C . GLU A 1 529 ? 5.632 -14.718 -27.575 1.00 82.88 529 GLU A C 1
ATOM 4273 O O . GLU A 1 529 ? 6.641 -14.027 -27.759 1.00 82.88 529 GLU A O 1
ATOM 4278 N N . SER A 1 530 ? 5.681 -15.887 -26.928 1.00 78.19 530 SER A N 1
ATOM 4279 C CA . SER A 1 530 ? 6.903 -16.451 -26.334 1.00 78.19 530 SER A CA 1
ATOM 4280 C C . SER A 1 530 ? 7.632 -17.472 -27.211 1.00 78.19 530 SER A C 1
ATOM 4282 O O . SER A 1 530 ? 8.819 -17.716 -26.968 1.00 78.19 530 SER A O 1
ATOM 4284 N N . ILE A 1 531 ? 6.933 -18.052 -28.192 1.00 74.38 531 ILE A N 1
ATOM 4285 C CA . ILE A 1 531 ? 7.491 -18.910 -29.250 1.00 74.38 531 ILE A CA 1
ATOM 4286 C C . ILE A 1 531 ? 8.036 -18.024 -30.367 1.00 74.38 531 ILE A C 1
ATOM 4288 O O . ILE A 1 531 ? 9.151 -18.330 -30.851 1.00 74.38 531 ILE A O 1
#

Foldseek 3Di:
DQAFDAAFQDLFDCVVVPDPDDDDPVVVVVVVVVVVVVVVVVVVVDPPVPDDQDPVRVCVRVVRLVVLLVVLVVVVCVVCVVVVDDDDPDDDDPVVVVVVVVVVVVVVVVVVVVCCCVVPVVVVVLVVVVVVLLVLLVVLVVLLCQQQDDDPVCPPDDGNLLPALLSVVSNLVSLLSLVLLVLVLVVVVCVVDDPNDDPCLSSVLLNVLQVVLQVVQLVVLLVVLVVCVVCLVVVLVVVVVVLCVCVQVVVLVVLVCLLPAPPNHPADNVLSVVVSVVLNVVSLLQCLPDDPPDDPVCNVSSCPHPCVVVSVCSSVLSNVLSVLSNSGNLNSLRSVLVVLVVSCVSLVVQLLVLLVVLLVLVVVVVVVVVVVVPDDDDPPDPDPCSVRNNVSSVVSNVVSVVVVVVSVVVSVVSLVVSLCSLQPSVSLVVCCVPPQSSRANRKDWDWDDDPDPPDIDIDIHGDGDDPCSSCVLVVVLVVVVCCQCVPVVQVVCSVSSHDRDDDRVCSNCVSSCRSGDPDRDDSVNSVVSSD

Secondary structure (DSSP, 8-state):
-----SSPP-SS-GGGTS-----S-HHHHHHHHHHHHHHHHHHHTTT---PPPPHHHHHHHHHHHHHHHHHHHHHHHHHHGGGG------PPPHHHHHHHHHHHHHHHHHHHHHHHIIIIIHHHHHHHHHHHHHHHHHHHHHHHHHHT---TT-TTSPPHHHH-HHHHHHHHHHHHHHHHHHHHHHHHHHTTS-TT-STTHHHHHHHHHHHHHHHHHHHHHHHHHHHHHHTHHHHHHHHHHHHIIIIIIHHHHHHHHHHH-GGG----HHHHHHHHHHHHHHHHHHHT---TTS-GGGHHHHTT-HHHHHHHHHHHHHHHHHHHHTT-THHHHHHHHHHHHHHTHHHHHHHHHHHHHHHHHHHHHHHHHHHHHSS---TT----THHHHHHHHHHHHHHHHHHHHHHHHHHHHHHHHHHHHHH--HHHHHHHHH-GGGSEEEEEEEEE--SSTT--EEEEEEEEPPHHHHTHHHHHHHHHHHHHHT-HHHHHHHHHTPPPPPPPHHHHHTTTTTTS-SSPPPHHHHHHHH-

Sequence (531 aa):
MQYLSLTPIALALDDKIRHPSWDAAFEEEERERQRKARLVEKLKLHTVISRPPSQKEAALPMLIEQVNCSWELNALLQQNIGMIGRRMNRSQSVSERVADSANDLWDYVYMALSYIVHVWLWPILGQVFVSILMANRVAAEVLLRVLHWRPAASPDGPALKDMSATAQQIDIRLQQFCYWPIQYLTLRKRRTSWGSITNSHPDYIRFYNSLWLVANDIIMGIAVASYIMDNFNAVADNIDMIFSTWSIDGLRRMITWLMGSPGGLKLNNELADFLGDLFLWVIDYWAGTPSTTTPKYIHLLIHLGCISVLRPNLPLFIKLLSLSSFAGATMPISLFMDLVSLLTLHIYAFYIASARIFHWQLTIMISLFHLFRGKKRNVLRHRIEFFFLLPTVWVFYLTFACARVAVIALKAGLEIGLACLNHFPLFAVMLRLKDPARLPGGISFQLLDSTHPQAAYVRLKSVPLSLRAMFNPYFELGGRIRKHYFAPGVFLSLASGEFVPPMNRRSLYSLQYSMLPVERAGVGELWEESI

InterPro domains:
  IPR007720 Phosphatidylinositol N-acetylglucosaminyltransferase subunit Q/GPI1 [PF05024] (167-385)
  IPR007720 Phosphatidylinositol N-acetylglucosaminyltransferase subunit Q/GPI1 [PF05024] (387-441)
  IPR007720 Phosphatidylinositol N-acetylglucosaminyltransferase subunit Q/GPI1 [PTHR21329] (1-503)